Protein AF-A0A411WII8-F1 (afdb_monomer)

Mean predicted aligned error: 17.38 Å

InterPro domains:
  IPR018755 Bacteriophage Mu-like, Gp48 [PF10076] (7-186)

pLDDT: mean 73.14, std 16.59, range [40.84, 96.69]

Foldseek 3Di:
DQQLVVVLVPDDPPPDDSPDPVNSVVSVVVSVVVVVVVVVVVLVVLCVDLVRNVVNLVVLCVVLVPDDDVPDDSLNSSVSSVVSVCLVADQDQVSLQVVCVVQVWHKHKDQDAADDPPPDDPPDDHDDHVSNLEIEIETEQDDFGKDADDPPRHDPPDDRIDGHDPVSLVVCCVRHDVSHHYHYHYDYQDKQFQLDQDHDPLKFKAFQQWFWAADLCRAIDTDHGRDFGFHDDVNHTFGTFFFFFKKWFPDFPLLDACDDFKNWDFDPVDDPQWDFDWDWDDDPPPDHRWTWGFTHRNDPPDQDQPFGFTAIFTPPDPWTQRGWGWHDPVPAIWIWTDTPNPDIDTDDQDQHFDWDWDDTDDDDAKIWIWTWHHHRVRRRITITHSTTIMHHQGQGHDDHPGDIDMGTTMKMKGFCPQFQWKWFAKSVRDIDIDGDDDDGIDIGDHDNHHRVVIHTGIMGGHHDD

Structure (mmCIF, N/CA/C/O backbone):
data_AF-A0A411WII8-F1
#
_entry.id   AF-A0A411WII8-F1
#
loop_
_atom_site.group_PDB
_atom_site.id
_atom_site.type_symbol
_atom_site.label_atom_id
_atom_site.label_alt_id
_atom_site.label_comp_id
_atom_site.label_asym_id
_atom_site.label_entity_id
_atom_site.label_seq_id
_atom_site.pdbx_PDB_ins_code
_atom_site.Cartn_x
_atom_site.Cartn_y
_atom_site.Cartn_z
_atom_site.occupancy
_atom_site.B_iso_or_equiv
_atom_site.auth_seq_id
_atom_site.auth_comp_id
_atom_site.auth_asym_id
_atom_site.auth_atom_id
_atom_site.pdbx_PDB_model_num
ATOM 1 N N . MET A 1 1 ? -6.646 11.965 59.551 1.00 52.41 1 MET A N 1
ATOM 2 C CA . MET A 1 1 ? -6.283 12.215 60.971 1.00 52.41 1 MET A CA 1
ATOM 3 C C . MET A 1 1 ? -6.580 10.925 61.723 1.00 52.41 1 MET A C 1
ATOM 5 O O . MET A 1 1 ? -7.593 10.335 61.402 1.00 52.41 1 MET A O 1
ATOM 9 N N . ARG A 1 2 ? -5.735 10.433 62.642 1.00 71.44 2 ARG A N 1
ATOM 10 C CA . ARG A 1 2 ? -6.058 9.192 63.386 1.00 71.44 2 ARG A CA 1
ATOM 11 C C . ARG A 1 2 ? -7.148 9.464 64.429 1.00 71.44 2 ARG A C 1
ATOM 13 O O . ARG A 1 2 ? -6.978 10.394 65.221 1.00 71.44 2 ARG A O 1
ATOM 20 N N . THR A 1 3 ? -8.202 8.650 64.465 1.00 85.50 3 THR A N 1
ATOM 21 C CA . THR A 1 3 ? -9.369 8.816 65.356 1.00 85.50 3 THR A CA 1
ATOM 22 C C . THR A 1 3 ? -8.999 8.836 66.838 1.00 85.50 3 THR A C 1
ATOM 24 O O . THR A 1 3 ? -9.595 9.572 67.622 1.00 85.50 3 THR A O 1
ATOM 27 N N . SER A 1 4 ? -7.926 8.143 67.225 1.00 85.69 4 SER A N 1
ATOM 28 C CA . SER A 1 4 ? -7.378 8.179 68.587 1.00 85.69 4 SER A CA 1
ATOM 29 C C . SER A 1 4 ? -6.966 9.580 69.058 1.00 85.69 4 SER A C 1
ATOM 31 O O . SER A 1 4 ? -7.172 9.923 70.222 1.00 85.69 4 SER A O 1
ATOM 33 N N . ASN A 1 5 ? -6.429 10.424 68.172 1.00 86.31 5 ASN A N 1
ATOM 34 C CA . ASN A 1 5 ? -6.069 11.801 68.522 1.00 86.31 5 ASN A CA 1
ATOM 35 C C . ASN A 1 5 ? -7.316 12.667 68.731 1.00 86.31 5 ASN A C 1
ATOM 37 O O . ASN A 1 5 ? -7.321 13.535 69.598 1.00 86.31 5 ASN A O 1
ATOM 41 N N . LEU A 1 6 ? -8.375 12.403 67.965 1.00 87.44 6 LEU A N 1
ATOM 42 C CA . LEU A 1 6 ? -9.633 13.138 68.037 1.00 87.44 6 LEU A CA 1
ATOM 43 C C . LEU A 1 6 ? -10.388 12.792 69.330 1.00 87.44 6 LEU A C 1
ATOM 45 O O . LEU A 1 6 ? -10.808 13.688 70.059 1.00 87.44 6 LEU A O 1
ATOM 49 N N . LEU A 1 7 ? -10.433 11.509 69.703 1.00 88.06 7 LEU A N 1
ATOM 50 C CA . LEU A 1 7 ? -10.983 11.066 70.990 1.00 88.06 7 LEU A CA 1
ATOM 51 C C . LEU A 1 7 ? -10.268 11.710 72.186 1.00 88.06 7 LEU A C 1
ATOM 53 O O . LEU A 1 7 ? -10.926 12.166 73.119 1.00 88.06 7 LEU A O 1
ATOM 57 N N . LYS A 1 8 ? -8.934 11.827 72.140 1.00 86.25 8 LYS A N 1
ATOM 58 C CA . LYS A 1 8 ? -8.164 12.515 73.191 1.00 86.25 8 LYS A CA 1
ATOM 59 C C . LYS A 1 8 ? -8.547 13.988 73.339 1.00 86.25 8 LYS A C 1
ATOM 61 O O . LYS A 1 8 ? -8.570 14.488 74.458 1.00 86.25 8 LYS A O 1
ATOM 66 N N . THR A 1 9 ? -8.866 14.675 72.239 1.00 86.50 9 THR A N 1
ATOM 67 C CA . THR A 1 9 ? -9.289 16.088 72.278 1.00 86.50 9 THR A CA 1
ATOM 68 C C . THR A 1 9 ? -10.711 16.300 72.798 1.00 86.50 9 THR A C 1
ATOM 70 O O . THR A 1 9 ? -11.032 17.403 73.228 1.00 86.50 9 THR A O 1
ATOM 73 N N . LEU A 1 10 ? -11.552 15.260 72.787 1.00 87.19 10 LEU A N 1
ATOM 74 C CA . LEU A 1 10 ? -12.932 15.318 73.279 1.00 87.19 10 LEU A CA 1
ATOM 75 C C . LEU A 1 10 ? -13.044 15.097 74.799 1.00 87.19 10 LEU A C 1
ATOM 77 O O . LEU A 1 10 ? -14.127 15.255 75.363 1.00 87.19 10 LEU A O 1
ATOM 81 N N . LEU A 1 11 ? -11.948 14.738 75.477 1.00 85.75 11 LEU A N 1
ATOM 82 C CA . LEU A 1 11 ? -11.933 14.566 76.928 1.00 85.75 11 LEU A CA 1
ATOM 83 C C . LEU A 1 11 ? -11.992 15.920 77.660 1.00 85.75 11 LEU A C 1
ATOM 85 O O . LEU A 1 11 ? -11.321 16.869 77.246 1.00 85.75 11 LEU A O 1
ATOM 89 N N . PRO A 1 12 ? -12.716 16.022 78.793 1.00 84.50 12 PRO A N 1
ATOM 90 C CA . PRO A 1 12 ? -12.693 17.221 79.622 1.00 84.50 12 PRO A CA 1
ATOM 91 C C . PRO A 1 12 ? -11.262 17.551 80.092 1.00 84.50 12 PRO A C 1
ATOM 93 O O . PRO A 1 12 ? -10.621 16.699 80.714 1.00 84.50 12 PRO A O 1
ATOM 96 N N . PRO A 1 13 ? -10.767 18.784 79.874 1.00 72.75 13 PRO A N 1
ATOM 97 C CA . PRO A 1 13 ? -9.342 19.112 79.995 1.00 72.75 13 PRO A CA 1
ATOM 98 C C . PRO A 1 13 ? -8.767 19.039 81.419 1.00 72.75 13 PRO A C 1
ATOM 100 O O . PRO A 1 13 ? -7.552 19.043 81.577 1.00 72.75 13 PRO A O 1
ATOM 103 N N . VAL A 1 14 ? -9.612 18.986 82.454 1.00 76.44 14 VAL A N 1
ATOM 104 C CA . VAL A 1 14 ? -9.189 19.024 83.871 1.00 76.44 14 VAL A CA 1
ATOM 105 C C . VAL A 1 14 ? -9.526 17.725 84.620 1.00 76.44 14 VAL A C 1
ATOM 107 O O . VAL A 1 14 ? -9.077 17.525 85.744 1.00 76.44 14 VAL A O 1
ATOM 110 N N . SER A 1 15 ? -10.313 16.822 84.025 1.00 78.81 15 SER A N 1
ATOM 111 C CA . SER A 1 15 ? -10.851 15.640 84.725 1.00 78.81 15 SER A CA 1
ATOM 112 C C . SER A 1 15 ? -10.094 14.342 84.446 1.00 78.81 15 SER A C 1
ATOM 114 O O . SER A 1 15 ? -10.249 13.385 85.200 1.00 78.81 15 SER A O 1
ATOM 116 N N . TYR A 1 16 ? -9.286 14.293 83.385 1.00 80.06 16 TYR A N 1
ATOM 117 C CA . TYR A 1 16 ? -8.575 13.089 82.953 1.00 80.06 16 TYR A CA 1
ATOM 118 C C . TYR A 1 16 ? -7.133 13.418 82.576 1.00 80.06 16 TYR A C 1
ATOM 120 O O . TYR A 1 16 ? -6.868 14.484 82.028 1.00 80.06 16 TYR A O 1
ATOM 128 N N . GLU A 1 17 ? -6.212 12.485 82.822 1.00 79.94 17 GLU A N 1
ATOM 129 C CA . GLU A 1 17 ? -4.846 12.537 82.295 1.00 79.94 17 GLU A CA 1
ATOM 130 C C . GLU A 1 17 ? -4.832 11.922 80.880 1.00 79.94 17 GLU A C 1
ATOM 132 O O . GLU A 1 17 ? -4.927 10.698 80.754 1.00 79.94 17 GLU A O 1
ATOM 137 N N . PRO A 1 18 ? -4.706 12.712 79.793 1.00 70.88 18 PRO A N 1
ATOM 138 C CA . PRO A 1 18 ? -4.916 12.218 78.422 1.00 70.88 18 PRO A CA 1
ATOM 139 C C . PRO A 1 18 ? -3.897 11.170 77.945 1.00 70.88 18 PRO A C 1
ATOM 141 O O . PR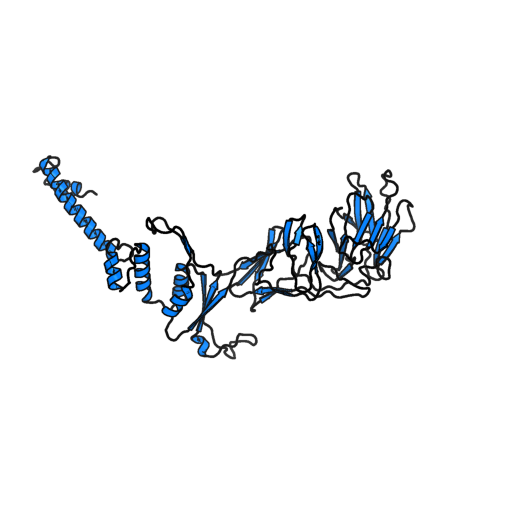O A 1 18 ? -4.117 10.501 76.933 1.00 70.88 18 PRO A O 1
ATOM 144 N N . ASN A 1 19 ? -2.773 11.041 78.657 1.00 78.19 19 ASN A N 1
ATOM 145 C CA . ASN A 1 19 ? -1.700 10.085 78.377 1.00 78.19 19 ASN A CA 1
ATOM 146 C C . ASN A 1 19 ? -1.599 8.970 79.429 1.00 78.19 19 ASN A C 1
ATOM 148 O O . ASN A 1 19 ? -0.638 8.205 79.405 1.00 78.19 19 ASN A O 1
ATOM 152 N N . GLY A 1 20 ? -2.579 8.850 80.332 1.00 84.44 20 GLY A N 1
ATOM 153 C CA . GLY A 1 20 ? -2.620 7.753 81.294 1.00 84.44 20 GLY A CA 1
ATOM 154 C C . GLY A 1 20 ? -2.666 6.393 80.588 1.00 84.44 20 GLY A C 1
ATOM 155 O O . GLY A 1 20 ? -3.341 6.234 79.567 1.00 84.44 20 GLY A O 1
ATOM 156 N N . GLU A 1 21 ? -1.958 5.401 81.128 1.00 86.62 21 GLU A N 1
ATOM 157 C CA . GLU A 1 21 ? -1.773 4.083 80.501 1.00 86.62 21 GLU A CA 1
ATOM 158 C C . GLU A 1 21 ? -3.111 3.372 80.234 1.00 86.62 21 GLU A C 1
ATOM 160 O O . GLU A 1 21 ? -3.415 3.012 79.098 1.00 86.62 21 GLU A O 1
ATOM 165 N N . ARG A 1 22 ? -3.968 3.255 81.259 1.00 87.44 22 ARG A N 1
ATOM 166 C CA . ARG A 1 22 ? -5.287 2.601 81.146 1.00 87.44 22 ARG A CA 1
ATOM 167 C C . ARG A 1 22 ? -6.226 3.320 80.180 1.00 87.44 22 ARG A C 1
ATOM 169 O O . ARG A 1 22 ? -6.923 2.674 79.406 1.00 87.44 22 ARG A O 1
ATOM 176 N N . LEU A 1 23 ? -6.224 4.653 80.212 1.00 86.44 23 LEU A N 1
ATOM 177 C CA . LEU A 1 23 ? -7.060 5.468 79.333 1.00 86.44 23 LEU A CA 1
ATOM 178 C C . LEU A 1 23 ? -6.591 5.377 77.877 1.00 86.44 23 LEU A C 1
ATOM 180 O O . LEU A 1 23 ? -7.410 5.313 76.969 1.00 86.44 23 LEU A O 1
ATOM 184 N N . SER A 1 24 ? -5.279 5.316 77.649 1.00 86.56 24 SER A N 1
ATOM 185 C CA . SER A 1 24 ? -4.714 5.151 76.308 1.00 86.56 24 SER A CA 1
ATOM 186 C C . SER A 1 24 ? -5.067 3.792 75.703 1.00 86.56 24 SER A C 1
ATOM 188 O O . SER A 1 24 ? -5.366 3.728 74.514 1.00 86.56 24 SER A O 1
ATOM 190 N N . VAL A 1 25 ? -5.073 2.719 76.504 1.00 89.06 25 VAL A N 1
ATOM 191 C CA . VAL A 1 25 ? -5.518 1.386 76.057 1.00 89.06 25 VAL A CA 1
ATOM 192 C C . VAL A 1 25 ? -6.986 1.421 75.627 1.00 89.06 25 VAL A C 1
ATOM 194 O O . VAL A 1 25 ? -7.304 0.962 74.531 1.00 89.06 25 VAL A O 1
ATOM 197 N N . GLU A 1 26 ? -7.854 2.025 76.439 1.00 90.06 26 GLU A N 1
ATOM 198 C CA . GLU A 1 26 ? -9.283 2.160 76.136 1.00 90.06 26 GLU A CA 1
ATOM 199 C C . GLU A 1 26 ? -9.525 3.001 74.871 1.00 90.06 26 GLU A C 1
ATOM 201 O O . GLU A 1 26 ? -10.230 2.571 73.960 1.00 90.06 26 GLU A O 1
ATOM 206 N N . ILE A 1 27 ? -8.877 4.167 74.760 1.00 89.88 27 ILE A N 1
ATOM 207 C CA . ILE A 1 27 ? -8.980 5.039 73.580 1.00 89.88 27 ILE A CA 1
ATOM 208 C C . ILE A 1 27 ? -8.501 4.320 72.323 1.00 89.88 27 ILE A C 1
ATOM 210 O O . ILE A 1 27 ? -9.128 4.461 71.278 1.00 89.88 27 ILE A O 1
ATOM 214 N N . ASN A 1 28 ? -7.412 3.553 72.403 1.00 90.12 28 ASN A N 1
ATOM 215 C CA . ASN A 1 28 ? -6.903 2.808 71.256 1.00 90.12 28 ASN A CA 1
ATOM 216 C C . ASN A 1 28 ? -7.887 1.716 70.815 1.00 90.12 28 ASN A C 1
ATOM 218 O O . ASN A 1 28 ? -8.126 1.566 69.616 1.00 90.12 28 ASN A O 1
ATOM 222 N N . ALA A 1 29 ? -8.490 0.993 71.767 1.00 90.44 29 ALA A N 1
ATOM 223 C CA . ALA A 1 29 ? -9.508 -0.012 71.476 1.00 90.44 29 ALA A CA 1
ATOM 224 C C . ALA A 1 29 ? -10.746 0.620 70.817 1.00 90.44 29 ALA A C 1
ATOM 226 O O . ALA A 1 29 ? -11.187 0.159 69.765 1.00 90.44 29 ALA A O 1
ATOM 227 N N . GLN A 1 30 ? -11.252 1.723 71.373 1.00 92.44 30 GLN A N 1
ATOM 228 C CA . GLN A 1 30 ? -12.388 2.455 70.807 1.00 92.44 30 GLN A CA 1
ATOM 229 C C . GLN A 1 30 ? -12.062 3.052 69.433 1.00 92.44 30 GLN A C 1
ATOM 231 O O . GLN A 1 30 ? -12.863 2.931 68.509 1.00 92.44 30 GLN A O 1
ATOM 236 N N . SER A 1 31 ? -10.874 3.644 69.260 1.00 92.62 31 SER A N 1
ATOM 237 C CA . SER A 1 31 ? -10.458 4.194 67.969 1.00 92.62 31 SER A CA 1
ATOM 238 C C . SER A 1 31 ? -10.342 3.122 66.898 1.00 92.62 31 SER A C 1
ATOM 240 O O . SER A 1 31 ? -10.742 3.377 65.776 1.00 92.62 31 SER A O 1
ATOM 242 N N . ALA A 1 32 ? -9.871 1.917 67.240 1.00 91.69 32 ALA A N 1
ATOM 243 C CA . ALA A 1 32 ? -9.777 0.824 66.278 1.00 91.69 32 ALA A CA 1
ATOM 244 C C . ALA A 1 32 ? -11.161 0.402 65.764 1.00 91.69 32 ALA A C 1
ATOM 246 O O . ALA A 1 32 ? -11.322 0.139 64.575 1.00 91.69 32 ALA A O 1
ATOM 247 N N . VAL A 1 33 ? -12.169 0.379 66.645 1.00 93.44 33 VAL A N 1
ATOM 248 C CA . VAL A 1 33 ? -13.558 0.102 66.252 1.00 93.44 33 VAL A CA 1
ATOM 249 C C . VAL A 1 33 ? -14.112 1.230 65.380 1.00 93.44 33 VAL A C 1
ATOM 251 O O . VAL A 1 33 ? -14.712 0.952 64.348 1.00 93.44 33 VAL A O 1
ATOM 254 N N . LEU A 1 34 ? -13.895 2.493 65.756 1.00 93.38 34 LEU A N 1
ATOM 255 C CA . LEU A 1 34 ? -14.381 3.641 64.984 1.00 93.38 34 LEU A CA 1
ATOM 256 C C . LEU A 1 34 ? -13.707 3.756 63.611 1.00 93.38 34 LEU A C 1
ATOM 258 O O . LEU A 1 34 ? -14.406 3.969 62.628 1.00 93.38 34 LEU A O 1
ATOM 262 N N . ASP A 1 35 ? -12.392 3.542 63.529 1.00 93.25 35 ASP A N 1
ATOM 263 C CA . ASP A 1 35 ? -11.640 3.517 62.269 1.00 93.25 35 ASP A CA 1
ATOM 264 C C . ASP A 1 35 ? -12.150 2.391 61.352 1.00 93.25 35 ASP A C 1
ATOM 266 O O . ASP A 1 35 ? -12.320 2.590 60.150 1.00 93.25 35 ASP A O 1
ATOM 270 N N . ALA A 1 36 ? -12.450 1.211 61.912 1.00 91.25 36 ALA A N 1
ATOM 271 C CA . ALA A 1 36 ? -13.023 0.103 61.150 1.00 91.25 36 ALA A CA 1
ATOM 272 C C . ALA A 1 36 ? -14.435 0.426 60.629 1.00 91.25 36 ALA A C 1
ATOM 274 O O . ALA A 1 36 ? -14.766 0.091 59.490 1.00 91.25 36 ALA A O 1
ATOM 275 N N . VAL A 1 37 ? -15.262 1.098 61.437 1.00 93.69 37 VAL A N 1
ATOM 276 C CA . VAL A 1 37 ? -16.597 1.556 61.023 1.00 93.69 37 VAL A CA 1
ATOM 277 C C . VAL A 1 37 ? -16.496 2.633 59.942 1.00 93.69 37 VAL A C 1
ATOM 279 O O . VAL A 1 37 ? -17.219 2.550 58.955 1.00 93.69 37 VAL A O 1
ATOM 282 N N . GLU A 1 38 ? -15.590 3.603 60.081 1.00 92.94 38 GLU A N 1
ATOM 283 C CA . GLU A 1 38 ? -15.349 4.645 59.074 1.00 92.94 38 GLU A CA 1
ATOM 284 C C . GLU A 1 38 ? -14.880 4.034 57.749 1.00 92.94 38 GLU A C 1
ATOM 286 O O . GLU A 1 38 ? -15.434 4.343 56.694 1.00 92.94 38 GLU A O 1
ATOM 291 N N . GLN A 1 39 ? -13.932 3.093 57.793 1.00 90.31 39 GLN A N 1
ATOM 292 C CA . GLN A 1 39 ? -13.469 2.382 56.603 1.00 90.31 39 GLN A CA 1
ATOM 293 C C . GLN A 1 39 ? -14.597 1.579 55.942 1.00 90.31 39 GLN A C 1
ATOM 295 O O . GLN A 1 39 ? -14.735 1.605 54.719 1.00 90.31 39 GLN A O 1
ATOM 300 N N . SER A 1 40 ? -15.422 0.887 56.733 1.00 91.12 40 SER A N 1
ATOM 301 C CA . SER A 1 40 ? -16.580 0.154 56.214 1.00 91.12 40 SER A CA 1
ATOM 302 C C . SER A 1 40 ? -17.616 1.095 55.596 1.00 91.12 40 SER A C 1
ATOM 304 O O . SER A 1 40 ? -18.182 0.769 54.554 1.00 91.12 40 SER A O 1
ATOM 306 N N . ALA A 1 41 ? -17.870 2.252 56.209 1.00 91.94 41 ALA A N 1
ATOM 307 C CA . ALA A 1 41 ? -18.789 3.250 55.676 1.00 91.94 41 ALA A CA 1
ATOM 308 C C . ALA A 1 41 ? -18.274 3.825 54.351 1.00 91.94 41 ALA A C 1
ATOM 310 O O . ALA A 1 41 ? -19.048 3.958 53.404 1.00 91.94 41 ALA A O 1
ATOM 311 N N . GLN A 1 42 ? -16.968 4.089 54.253 1.00 90.88 42 GLN A N 1
ATOM 312 C CA . GLN A 1 42 ? -16.347 4.556 53.017 1.00 90.88 42 GLN A CA 1
ATOM 313 C C . GLN A 1 42 ? -16.431 3.503 51.908 1.00 90.88 42 GLN A C 1
ATOM 315 O O . GLN A 1 42 ? -16.810 3.842 50.796 1.00 90.88 42 GLN A O 1
ATOM 320 N N . GLN A 1 43 ? -16.179 2.223 52.208 1.00 89.25 43 GLN A N 1
ATOM 321 C CA . GLN A 1 43 ? -16.338 1.136 51.230 1.00 89.25 43 GLN A CA 1
ATOM 322 C C . GLN A 1 43 ? -17.764 1.062 50.670 1.00 89.25 43 GLN A C 1
ATOM 324 O O . GLN A 1 43 ? -17.949 0.870 49.471 1.00 89.25 43 GLN A O 1
ATOM 329 N N . VAL A 1 44 ? -18.778 1.237 51.524 1.00 91.00 44 VAL A N 1
ATOM 330 C CA . VAL A 1 44 ? -20.182 1.268 51.090 1.00 91.00 44 VAL A CA 1
ATOM 331 C C . VAL A 1 44 ? -20.477 2.515 50.252 1.00 91.00 44 VAL A C 1
ATOM 333 O O . VAL A 1 44 ? -21.169 2.413 49.241 1.00 91.00 44 VAL A O 1
ATOM 336 N N . ALA A 1 45 ? -19.944 3.679 50.636 1.00 90.94 45 ALA A N 1
ATOM 337 C CA . ALA A 1 45 ? -20.100 4.919 49.876 1.00 90.94 45 ALA A CA 1
ATOM 338 C C . ALA A 1 45 ? -19.437 4.835 48.489 1.00 90.94 45 ALA A C 1
ATOM 340 O O . ALA A 1 45 ? -20.039 5.228 47.491 1.00 90.94 45 ALA A O 1
ATOM 341 N N . ASP A 1 46 ? -18.237 4.264 48.414 1.00 85.88 46 ASP A N 1
ATOM 342 C CA . ASP A 1 46 ? -17.497 4.042 47.171 1.00 85.88 46 ASP A CA 1
ATOM 343 C C . ASP A 1 46 ? -18.235 3.047 46.252 1.00 85.88 46 ASP A C 1
ATOM 345 O O . ASP A 1 46 ? -18.300 3.231 45.032 1.00 85.88 46 ASP A O 1
ATOM 349 N N . ALA A 1 47 ? -18.893 2.041 46.837 1.00 89.94 47 ALA A N 1
ATOM 350 C CA . ALA A 1 47 ? -19.652 1.027 46.108 1.00 89.94 47 ALA A CA 1
ATOM 351 C C . ALA A 1 47 ? -20.979 1.488 45.500 1.00 89.94 47 ALA A C 1
ATOM 353 O O . ALA A 1 47 ? -21.572 0.740 44.715 1.00 89.94 47 ALA A O 1
ATOM 354 N N . VAL A 1 48 ? -21.400 2.731 45.760 1.00 86.56 48 VAL A N 1
ATOM 355 C CA . VAL A 1 48 ? -22.520 3.375 45.051 1.00 86.56 48 VAL A CA 1
ATOM 356 C C . VAL A 1 48 ? -22.264 3.451 43.542 1.00 86.56 48 VAL A C 1
ATOM 358 O O . VAL A 1 48 ? -23.213 3.529 42.764 1.00 86.56 48 VAL A O 1
ATOM 361 N N . THR A 1 49 ? -21.002 3.391 43.105 1.00 80.69 49 THR A N 1
ATOM 362 C CA . THR A 1 49 ? -20.645 3.267 41.687 1.00 80.69 49 THR A CA 1
ATOM 363 C C . THR A 1 49 ? -19.826 1.999 41.441 1.00 80.69 49 THR A C 1
ATOM 365 O O . THR A 1 49 ? -19.038 1.602 42.302 1.00 80.69 49 THR A O 1
ATOM 368 N N . PRO A 1 50 ? -19.942 1.362 40.261 1.00 79.88 50 PRO A N 1
ATOM 369 C CA . PRO A 1 50 ? -19.168 0.159 39.963 1.00 79.88 50 PRO A CA 1
ATOM 370 C C . PRO A 1 50 ? -17.656 0.440 39.934 1.00 79.88 50 PRO A C 1
ATOM 372 O O . PRO A 1 50 ? -16.871 -0.421 40.330 1.00 79.88 50 PRO A O 1
ATOM 375 N N . PHE A 1 51 ? -17.248 1.661 39.562 1.00 75.44 51 PHE A N 1
ATOM 376 C CA . PHE A 1 51 ? -15.846 2.079 39.434 1.00 75.44 51 PHE A CA 1
ATOM 377 C C . PHE A 1 51 ? -15.029 1.916 40.721 1.00 75.44 51 PHE A C 1
ATOM 379 O O . PHE A 1 51 ? -13.867 1.519 40.655 1.00 75.44 51 PHE A O 1
ATOM 386 N N . LEU A 1 52 ? -15.635 2.195 41.879 1.00 78.75 52 LEU A N 1
ATOM 387 C CA . LEU A 1 52 ? -14.975 2.150 43.189 1.00 78.75 52 LEU A CA 1
ATOM 388 C C . LEU A 1 52 ? -15.540 1.038 44.094 1.00 78.75 52 LEU A C 1
ATOM 390 O O . LEU A 1 52 ? -15.281 1.014 45.292 1.00 78.75 52 LEU A O 1
ATOM 394 N N . SER A 1 53 ? -16.286 0.085 43.525 1.00 83.25 53 SER A N 1
ATOM 395 C CA . SER A 1 53 ? -17.028 -0.921 44.298 1.00 83.25 53 SER A CA 1
ATOM 396 C C . SER A 1 53 ? -16.179 -1.956 45.032 1.00 83.25 53 SER A C 1
ATOM 398 O O . SER A 1 53 ? -16.641 -2.523 46.023 1.00 83.25 53 SER A O 1
ATOM 400 N N . GLY A 1 54 ? -14.938 -2.197 44.608 1.00 86.50 54 GLY A N 1
ATOM 401 C CA . GLY A 1 54 ? -13.998 -3.058 45.324 1.00 86.50 54 GLY A CA 1
ATOM 402 C C . GLY A 1 54 ? -14.588 -4.438 45.645 1.00 86.50 54 GLY A C 1
ATOM 403 O O . GLY A 1 54 ? -15.047 -5.163 44.766 1.00 86.50 54 GLY A O 1
ATOM 404 N N . SER A 1 55 ? -14.605 -4.824 46.921 1.00 84.44 55 SER A N 1
ATOM 405 C CA . SER A 1 55 ? -15.169 -6.113 47.355 1.00 84.44 55 SER A CA 1
ATOM 406 C C . SER A 1 55 ? -16.683 -6.249 47.127 1.00 84.44 55 SER A C 1
ATOM 408 O O . SER A 1 55 ? -17.185 -7.372 47.110 1.00 84.44 55 SER A O 1
ATOM 410 N N . LEU A 1 56 ? -17.402 -5.142 46.915 1.00 89.56 56 LEU A N 1
ATOM 411 C CA . LEU A 1 56 ? -18.856 -5.092 46.723 1.00 89.56 56 LEU A CA 1
ATOM 412 C C . LEU A 1 56 ? -19.284 -5.184 45.246 1.00 89.56 56 LEU A C 1
ATOM 414 O O . LEU A 1 56 ? -20.470 -5.101 44.939 1.00 89.56 56 LEU A O 1
ATOM 418 N N . ILE A 1 57 ? -18.357 -5.432 44.314 1.00 91.38 57 ILE A N 1
ATOM 419 C CA . ILE A 1 57 ? -18.671 -5.629 42.886 1.00 91.38 57 ILE A CA 1
ATOM 420 C C . ILE A 1 57 ? -19.657 -6.784 42.621 1.00 91.38 57 ILE A C 1
ATOM 422 O O . ILE A 1 57 ? -20.403 -6.755 41.644 1.00 91.38 57 ILE A O 1
ATOM 426 N N . ALA A 1 58 ? -19.713 -7.775 43.517 1.00 91.44 58 ALA A N 1
ATOM 427 C CA . ALA A 1 58 ? -20.638 -8.905 43.416 1.00 91.44 58 ALA A CA 1
ATOM 428 C C . ALA A 1 58 ? -22.117 -8.478 43.422 1.00 91.44 58 ALA A C 1
ATOM 430 O O . ALA A 1 58 ? -22.953 -9.133 42.798 1.00 91.44 58 ALA A O 1
ATOM 431 N N . ASP A 1 59 ? -22.450 -7.365 44.085 1.00 92.06 59 ASP A N 1
ATOM 432 C CA . ASP A 1 59 ? -23.811 -6.829 44.059 1.00 92.06 59 ASP A CA 1
ATOM 433 C C . ASP A 1 59 ? -24.179 -6.267 42.686 1.00 92.06 59 ASP A C 1
ATOM 435 O O . ASP A 1 59 ? -25.304 -6.466 42.226 1.00 92.06 59 ASP A O 1
ATOM 439 N N . TRP A 1 60 ? -23.230 -5.636 41.994 1.00 92.38 60 TRP A N 1
ATOM 440 C CA . TRP A 1 60 ? -23.438 -5.146 40.635 1.00 92.38 60 TRP A CA 1
ATOM 441 C C . TRP A 1 60 ? -23.609 -6.286 39.632 1.00 92.38 60 TRP A C 1
ATOM 443 O O . TRP A 1 60 ? -24.516 -6.237 38.806 1.00 92.38 60 T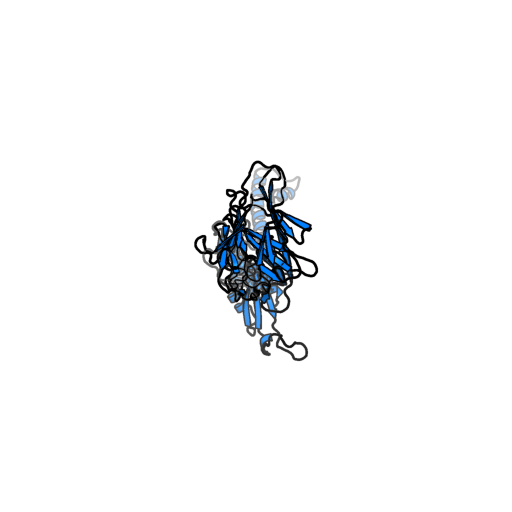RP A O 1
ATOM 453 N N . GLU A 1 61 ? -22.802 -7.341 39.738 1.00 93.06 61 GLU A N 1
ATOM 454 C CA . GLU A 1 61 ? -22.945 -8.548 38.911 1.00 93.06 61 GLU A CA 1
ATOM 455 C C . GLU A 1 61 ? -24.313 -9.205 39.102 1.00 93.06 61 GLU A C 1
ATOM 457 O O . GLU A 1 61 ? -24.951 -9.608 38.131 1.00 93.06 61 GLU A O 1
ATOM 462 N N . ARG A 1 62 ? -24.802 -9.251 40.349 1.00 93.00 62 ARG A N 1
ATOM 463 C CA . ARG A 1 62 ? -26.146 -9.735 40.674 1.00 93.00 62 ARG A CA 1
ATOM 464 C C . ARG A 1 62 ? -27.235 -8.844 40.071 1.00 93.00 62 ARG A C 1
ATOM 466 O O . ARG A 1 62 ? -28.197 -9.376 39.524 1.00 93.00 62 ARG A O 1
ATOM 473 N N . VAL A 1 63 ? -27.115 -7.518 40.186 1.00 90.56 63 VAL A N 1
ATOM 474 C CA . VAL A 1 63 ? -28.101 -6.551 39.656 1.00 90.56 63 VAL A CA 1
ATOM 475 C C . VAL A 1 63 ? -28.183 -6.616 38.131 1.00 90.56 63 VAL A C 1
ATOM 477 O O . VAL A 1 63 ? -29.281 -6.615 37.583 1.00 90.56 63 VAL A O 1
ATOM 480 N N . TYR A 1 64 ? -27.039 -6.727 37.461 1.00 84.56 64 TYR A N 1
ATOM 481 C CA . TYR A 1 64 ? -26.940 -6.788 36.003 1.00 84.56 64 TYR A CA 1
ATOM 482 C C . TYR A 1 64 ? -27.010 -8.219 35.436 1.00 84.56 64 TYR A C 1
ATOM 484 O O . TYR A 1 64 ? -26.905 -8.408 34.227 1.00 84.56 64 TYR A O 1
ATOM 492 N N . ALA A 1 65 ? -27.209 -9.230 36.288 1.00 87.38 65 ALA A N 1
ATOM 493 C CA . ALA A 1 65 ? -27.247 -10.645 35.912 1.00 87.38 65 ALA A CA 1
ATOM 494 C C . ALA A 1 65 ? -26.034 -11.088 35.062 1.00 87.38 65 ALA A C 1
ATOM 496 O O . ALA A 1 65 ? -26.167 -11.855 34.107 1.00 87.38 65 ALA A O 1
ATOM 497 N N . VAL A 1 66 ? -24.843 -10.597 35.411 1.00 84.31 66 VAL A N 1
ATOM 498 C CA . VAL A 1 66 ? -23.589 -10.910 34.718 1.00 84.31 66 VAL A CA 1
ATOM 499 C C . VAL A 1 66 ? -23.051 -12.254 35.224 1.00 84.31 66 VAL A C 1
ATOM 501 O O . VAL A 1 66 ? -22.757 -12.378 36.416 1.00 84.31 66 VAL A O 1
ATOM 504 N N . PRO A 1 67 ? -22.897 -13.279 34.364 1.00 81.19 67 PRO A N 1
ATOM 505 C CA . PRO A 1 67 ? -22.325 -14.554 34.777 1.00 81.19 67 PRO A CA 1
ATOM 506 C C . PRO A 1 67 ? -20.826 -14.405 35.075 1.00 81.19 67 PRO A C 1
ATOM 508 O O . PRO A 1 67 ? -20.060 -13.897 34.257 1.00 81.19 67 PRO A O 1
ATOM 511 N N . VAL A 1 68 ? -20.391 -14.882 36.245 1.00 82.12 68 VAL A N 1
ATOM 512 C CA . VAL A 1 68 ? -18.990 -14.795 36.684 1.00 82.12 68 VAL A CA 1
ATOM 513 C C . VAL A 1 68 ? -18.261 -16.100 36.377 1.00 82.12 68 VAL A C 1
ATOM 515 O O . VAL A 1 68 ? -18.619 -17.164 36.885 1.00 82.12 68 VAL A O 1
ATOM 518 N N . ARG A 1 69 ? -17.202 -16.027 35.566 1.00 77.62 69 ARG A N 1
ATOM 519 C CA . ARG A 1 69 ? -16.323 -17.169 35.284 1.00 77.62 69 ARG A CA 1
ATOM 520 C C . ARG A 1 69 ? -15.455 -17.494 36.507 1.00 77.62 69 ARG A C 1
ATOM 522 O O . ARG A 1 69 ? -14.907 -16.600 37.150 1.00 77.62 69 ARG A O 1
ATOM 529 N N . ALA 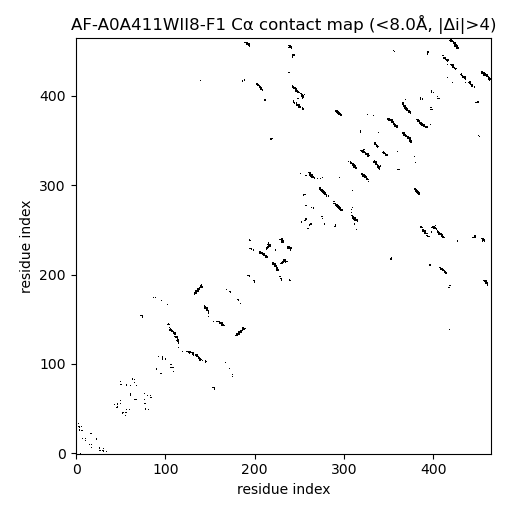A 1 70 ? -15.274 -18.781 36.805 1.00 75.19 70 ALA A N 1
ATOM 530 C CA . ALA A 1 70 ? -14.351 -19.217 37.852 1.00 75.19 70 ALA A CA 1
ATOM 531 C C . ALA A 1 70 ? -12.916 -18.736 37.548 1.00 75.19 70 ALA A C 1
ATOM 533 O O . ALA A 1 70 ? -12.371 -19.042 36.490 1.00 75.19 70 ALA A O 1
ATOM 534 N N . GLY A 1 71 ? -12.319 -17.974 38.471 1.00 77.19 71 GLY A N 1
ATOM 535 C CA . GLY A 1 71 ? -10.986 -17.379 38.301 1.00 77.19 71 GLY A CA 1
ATOM 536 C C . GLY A 1 71 ? -10.948 -16.051 37.530 1.00 77.19 71 GLY A C 1
ATOM 537 O O . GLY A 1 71 ? -9.853 -15.587 37.227 1.00 77.19 71 GLY A O 1
ATOM 538 N N . ALA A 1 72 ? -12.100 -15.440 37.217 1.00 72.62 72 ALA A N 1
ATOM 539 C CA . ALA A 1 72 ? -12.158 -14.115 36.594 1.00 72.62 72 ALA A CA 1
ATOM 540 C C . ALA A 1 72 ? -11.511 -13.040 37.478 1.00 72.62 72 ALA A C 1
ATOM 542 O O . ALA A 1 72 ? -11.701 -13.013 38.700 1.00 72.62 72 ALA A O 1
ATOM 543 N N . THR A 1 73 ? -10.767 -12.134 36.852 1.00 79.44 73 THR A N 1
ATOM 544 C CA . THR A 1 73 ? -10.085 -11.053 37.567 1.00 79.44 73 THR A CA 1
ATOM 545 C C . THR A 1 73 ? -11.041 -9.913 37.892 1.00 79.44 73 THR A C 1
ATOM 547 O O . THR A 1 73 ? -12.116 -9.795 37.304 1.00 79.44 73 THR A O 1
ATOM 550 N N . TYR A 1 74 ? -10.681 -9.054 38.851 1.00 81.81 74 TYR A N 1
ATOM 551 C CA . TYR A 1 74 ? -11.530 -7.912 39.215 1.00 81.81 74 TYR A CA 1
ATOM 552 C C . TYR A 1 74 ? -11.808 -6.998 38.011 1.00 81.81 74 TYR A C 1
ATOM 554 O O . TYR A 1 74 ? -12.924 -6.514 37.851 1.00 81.81 74 TYR A O 1
ATOM 562 N N . GLN A 1 75 ? -10.816 -6.809 37.137 1.00 70.50 75 GLN A N 1
ATOM 563 C CA . GLN A 1 75 ? -10.963 -5.998 35.932 1.00 70.50 75 GLN A CA 1
ATOM 564 C C . GLN A 1 75 ? -11.923 -6.637 34.923 1.00 70.50 75 GLN A C 1
ATOM 566 O O . GLN A 1 75 ? -12.781 -5.937 34.394 1.00 70.50 75 GLN A O 1
ATOM 571 N N . GLU A 1 76 ? -11.813 -7.949 34.682 1.00 73.31 76 GLU A N 1
ATOM 572 C CA . GLU A 1 76 ? -12.751 -8.698 33.831 1.00 73.31 76 GLU A CA 1
ATOM 573 C C . GLU A 1 76 ? -14.186 -8.549 34.362 1.00 73.31 76 GLU A C 1
ATOM 575 O O . GLU A 1 76 ? -15.097 -8.179 33.624 1.00 73.31 76 GLU A O 1
ATOM 580 N N . ARG A 1 77 ? -14.368 -8.728 35.675 1.00 84.38 77 ARG A N 1
ATOM 581 C CA . ARG A 1 77 ? -15.654 -8.566 36.368 1.00 84.38 77 ARG A CA 1
ATOM 582 C C . ARG A 1 77 ? -16.224 -7.152 36.216 1.00 84.38 77 ARG A C 1
ATOM 584 O O . ARG A 1 77 ? -17.379 -6.995 35.824 1.00 84.38 77 ARG A O 1
ATOM 591 N N . LEU A 1 78 ? -15.407 -6.123 36.454 1.00 81.88 78 LEU A N 1
ATOM 592 C CA . LEU A 1 78 ? -15.802 -4.719 36.306 1.00 81.88 78 LEU A CA 1
ATOM 593 C C . LEU A 1 78 ? -16.142 -4.376 34.858 1.00 81.88 78 LEU A C 1
ATOM 595 O O . LEU A 1 78 ? -17.152 -3.727 34.610 1.00 81.88 78 LEU A O 1
ATOM 599 N N . SER A 1 79 ? -15.340 -4.843 33.903 1.00 73.62 79 SER A N 1
ATOM 600 C CA . SER A 1 79 ? -15.594 -4.646 32.478 1.00 73.62 79 SER A CA 1
ATOM 601 C C . SER A 1 79 ? -16.910 -5.287 32.052 1.00 73.62 79 SER A C 1
ATOM 603 O O . SER A 1 79 ? -17.664 -4.659 31.322 1.00 73.62 79 SER A O 1
ATOM 605 N N . ASN A 1 80 ? -17.227 -6.491 32.532 1.00 73.94 80 ASN A N 1
ATOM 606 C CA . ASN A 1 80 ? -18.480 -7.167 32.193 1.00 73.94 80 ASN A CA 1
ATOM 607 C C . ASN A 1 80 ? -19.697 -6.443 32.787 1.00 73.94 80 ASN A C 1
ATOM 609 O O . ASN A 1 80 ? -20.710 -6.290 32.110 1.00 73.94 80 ASN A O 1
ATOM 613 N N . VAL A 1 81 ? -19.590 -5.945 34.025 1.00 83.50 81 VAL A N 1
ATOM 614 C CA . VAL A 1 81 ? -20.618 -5.092 34.646 1.00 83.50 81 VAL A CA 1
ATOM 615 C C . VAL A 1 81 ? -20.799 -3.790 33.868 1.00 83.50 81 VAL A C 1
ATOM 617 O O . VAL A 1 81 ? -21.928 -3.414 33.568 1.00 83.50 81 VAL A O 1
ATOM 620 N N . LEU A 1 82 ? -19.708 -3.107 33.515 1.00 78.12 82 LEU A N 1
ATOM 621 C CA . LEU A 1 82 ? -19.759 -1.861 32.748 1.00 78.12 82 LEU A CA 1
ATOM 622 C C . LEU A 1 82 ? -20.286 -2.087 31.327 1.00 78.12 82 LEU A C 1
ATOM 624 O O . LEU A 1 82 ? -21.065 -1.272 30.844 1.00 78.12 82 LEU A O 1
ATOM 628 N N . ALA A 1 83 ? -19.928 -3.199 30.684 1.00 67.94 83 ALA A N 1
ATOM 629 C CA . ALA A 1 83 ? -20.460 -3.600 29.387 1.00 67.94 83 ALA A CA 1
ATOM 630 C C . ALA A 1 83 ? -21.969 -3.857 29.471 1.00 67.94 83 ALA A C 1
ATOM 632 O O . ALA A 1 83 ? -22.715 -3.309 28.671 1.00 67.94 83 ALA A O 1
ATOM 633 N N . LYS A 1 84 ? -22.439 -4.586 30.493 1.00 74.88 84 LYS A N 1
ATOM 634 C CA . LYS A 1 84 ? -23.873 -4.822 30.728 1.00 74.88 84 LYS A CA 1
ATOM 635 C C . LYS A 1 84 ? -24.636 -3.540 31.066 1.00 74.88 84 LYS A C 1
ATOM 637 O O . LYS A 1 84 ? -25.774 -3.357 30.658 1.00 74.88 84 LYS A O 1
ATOM 642 N N . MET A 1 85 ? -24.005 -2.618 31.784 1.00 73.88 85 MET A N 1
ATOM 643 C CA . MET A 1 85 ? -24.564 -1.292 32.045 1.00 73.88 85 MET A CA 1
ATOM 644 C C . MET A 1 85 ? -24.633 -0.449 30.759 1.00 73.88 85 MET A C 1
ATOM 646 O O . MET A 1 85 ? -25.600 0.285 30.546 1.00 73.88 85 MET A O 1
ATOM 650 N N . ALA A 1 86 ? -23.647 -0.599 29.871 1.00 63.12 86 ALA A N 1
ATOM 651 C CA . ALA A 1 86 ? -23.614 0.015 28.547 1.00 63.12 86 ALA A CA 1
ATOM 652 C C . ALA A 1 86 ? -24.521 -0.682 27.514 1.00 63.12 86 ALA A C 1
ATOM 654 O O . ALA A 1 86 ? -24.860 -0.043 26.517 1.00 63.12 86 ALA A O 1
ATOM 655 N N . GLU A 1 87 ? -24.970 -1.924 27.749 1.00 63.91 87 GLU A N 1
ATOM 656 C CA . GLU A 1 87 ? -25.997 -2.602 26.934 1.00 63.91 87 GLU A CA 1
ATOM 657 C C . GLU A 1 87 ? -27.342 -1.870 26.973 1.00 63.91 87 GLU A C 1
ATOM 659 O O . GLU A 1 87 ? -28.155 -2.038 26.069 1.00 63.91 87 GLU A O 1
ATOM 664 N N . THR A 1 88 ? -27.569 -0.993 27.959 1.00 57.09 88 THR A N 1
ATOM 665 C CA . THR A 1 88 ? -28.720 -0.076 27.931 1.00 57.09 88 THR A CA 1
ATOM 666 C C . THR A 1 88 ? -28.665 0.925 26.754 1.00 57.09 88 THR A C 1
ATOM 668 O O . THR A 1 88 ? -29.621 1.669 26.560 1.00 57.09 88 THR A O 1
ATOM 671 N N . GLY A 1 89 ? -27.585 0.903 25.953 1.00 57.12 89 GLY A N 1
ATOM 672 C CA . GLY A 1 89 ? -27.590 1.106 24.500 1.00 57.12 89 GLY A CA 1
ATOM 673 C C . GLY A 1 89 ? -27.708 2.550 24.013 1.00 57.12 89 GLY A C 1
ATOM 674 O O . GLY A 1 89 ? -28.785 3.140 24.014 1.00 57.12 89 GLY A O 1
ATOM 675 N N . GLY A 1 90 ? -26.613 3.107 23.491 1.00 65.06 90 GLY A N 1
ATOM 676 C CA . GLY A 1 90 ? -26.686 4.245 22.574 1.00 65.06 90 GLY A CA 1
ATOM 677 C C . GLY A 1 90 ? -26.843 3.742 21.138 1.00 65.06 90 GLY A C 1
ATOM 678 O O . GLY A 1 90 ? -26.023 2.963 20.680 1.00 65.06 90 GLY A O 1
ATOM 679 N N . VAL A 1 91 ? -27.850 4.202 20.392 1.00 73.56 91 VAL A N 1
ATOM 680 C CA . VAL A 1 91 ? -28.033 3.844 18.961 1.00 73.56 91 VAL A CA 1
ATOM 681 C C . VAL A 1 91 ? -27.314 4.844 18.038 1.00 73.56 91 VAL A C 1
ATOM 683 O O . VAL A 1 91 ? -27.693 5.059 16.895 1.00 73.56 91 VAL A O 1
ATOM 686 N N . SER A 1 92 ? -26.303 5.548 18.549 1.00 85.00 92 SER A N 1
ATOM 687 C CA . SER A 1 92 ? -25.631 6.618 17.811 1.00 85.00 92 SER A CA 1
ATOM 688 C C . SER A 1 92 ? -24.320 6.136 17.190 1.00 85.00 92 SER A C 1
ATOM 690 O O . SER A 1 92 ? -23.604 5.324 17.776 1.00 85.00 92 SER A O 1
ATOM 692 N N . ILE A 1 93 ? -23.958 6.686 16.027 1.00 87.69 93 ILE A N 1
ATOM 693 C CA . ILE A 1 93 ? -22.663 6.424 15.377 1.00 87.69 93 ILE A CA 1
ATOM 694 C C . ILE A 1 93 ? -21.478 6.642 16.347 1.00 87.69 93 ILE A C 1
ATOM 696 O O . ILE A 1 93 ? -20.635 5.749 16.451 1.00 87.69 93 ILE A O 1
ATOM 700 N N . PRO A 1 94 ? -21.410 7.743 17.135 1.00 88.81 94 PRO A N 1
ATOM 701 C CA . PRO A 1 94 ? -20.330 7.936 18.105 1.00 88.81 94 PRO A CA 1
ATOM 702 C C . PRO A 1 94 ? -20.236 6.839 19.171 1.00 88.81 94 PRO A C 1
ATOM 704 O O . PRO A 1 94 ? -19.128 6.511 19.591 1.00 88.81 94 PRO A O 1
ATOM 707 N N . TYR A 1 95 ? -21.364 6.262 19.602 1.00 85.69 95 TYR A N 1
ATOM 708 C CA . TYR A 1 95 ? -21.363 5.159 20.566 1.00 85.69 95 TYR A CA 1
ATOM 709 C C . TYR A 1 95 ? -20.673 3.923 19.982 1.00 85.69 95 TYR A C 1
ATOM 711 O O . TYR A 1 95 ? -19.755 3.389 20.602 1.00 85.69 95 TYR A O 1
ATOM 719 N N . PHE A 1 96 ? -21.047 3.510 18.768 1.00 87.19 96 PHE A N 1
ATOM 720 C CA . PHE A 1 96 ? -20.442 2.346 18.117 1.00 87.19 96 PHE A CA 1
ATOM 721 C C . PHE A 1 96 ? -18.962 2.566 17.770 1.00 87.19 96 PHE A C 1
ATOM 723 O O . PHE A 1 96 ? -18.158 1.650 17.942 1.00 87.19 96 PHE A O 1
ATOM 730 N N . ILE A 1 97 ? -18.567 3.783 17.369 1.00 89.50 97 ILE A N 1
ATOM 731 C CA . ILE A 1 97 ? -17.151 4.137 17.160 1.00 89.50 97 ILE A CA 1
ATOM 732 C C . ILE A 1 97 ? -16.355 4.006 18.467 1.00 89.50 97 ILE A C 1
ATOM 734 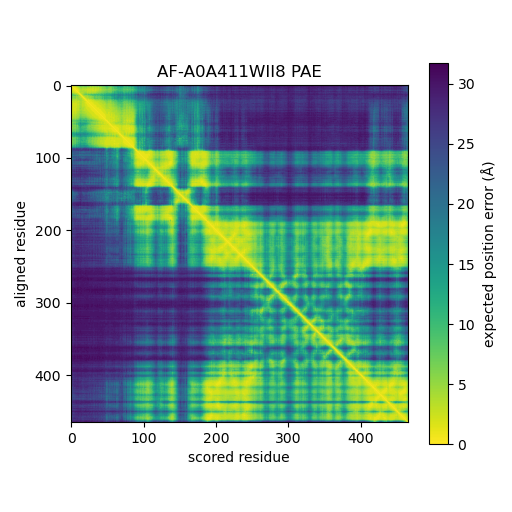O O . ILE A 1 97 ? -15.287 3.393 18.480 1.00 89.50 97 ILE A O 1
ATOM 738 N N . GLN A 1 98 ? -16.870 4.538 19.582 1.00 83.56 98 GLN A N 1
ATOM 739 C CA . GLN A 1 98 ? -16.211 4.405 20.887 1.00 83.56 98 GLN A CA 1
ATOM 740 C C . GLN A 1 98 ? -16.137 2.945 21.343 1.00 83.56 98 GLN A C 1
ATOM 742 O O . GLN A 1 98 ? -15.099 2.509 21.840 1.00 83.56 98 GLN A O 1
ATOM 747 N N . LEU A 1 99 ? -17.209 2.179 21.139 1.00 82.88 99 LEU A N 1
ATOM 748 C CA . LEU A 1 99 ? -17.265 0.763 21.476 1.00 82.88 99 LEU A CA 1
ATOM 749 C C . LEU A 1 99 ? -16.196 -0.035 20.720 1.00 82.88 99 LEU A C 1
ATOM 751 O O . LEU A 1 99 ? -15.422 -0.758 21.347 1.00 82.88 99 LEU A O 1
ATOM 755 N N . ALA A 1 100 ? -16.083 0.164 19.407 1.00 82.38 100 ALA A N 1
ATOM 756 C CA . ALA A 1 100 ? -15.032 -0.440 18.596 1.00 82.38 100 ALA A CA 1
ATOM 757 C C . ALA A 1 100 ? -13.624 -0.026 19.066 1.00 82.38 100 ALA A C 1
ATOM 759 O O . ALA A 1 100 ? -12.749 -0.884 19.206 1.00 82.38 100 ALA A O 1
ATOM 760 N N . ALA A 1 101 ? -13.424 1.251 19.422 1.00 82.06 101 ALA A N 1
ATOM 761 C CA . ALA A 1 101 ? -12.147 1.743 19.941 1.00 82.06 101 ALA A CA 1
ATOM 762 C C . ALA A 1 101 ? -11.748 1.067 21.270 1.00 82.06 101 ALA A C 1
ATOM 764 O O . ALA A 1 101 ? -10.573 0.751 21.463 1.00 82.06 101 ALA A O 1
ATOM 765 N N . THR A 1 102 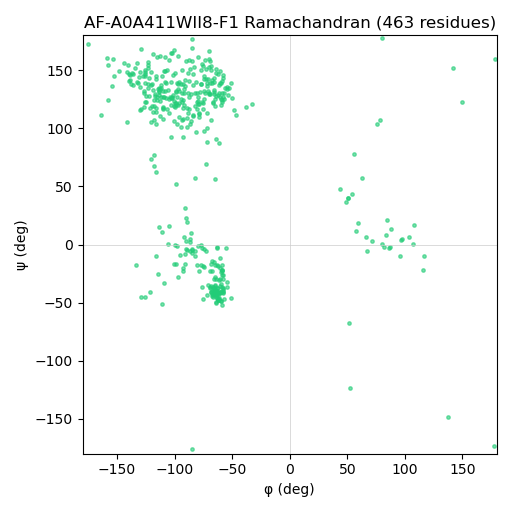? -12.701 0.775 22.170 1.00 72.56 102 THR A N 1
ATOM 766 C CA . THR A 1 102 ? -12.402 0.018 23.406 1.00 72.56 102 THR A CA 1
ATOM 767 C C . THR A 1 102 ? -11.955 -1.417 23.141 1.00 72.56 102 THR A C 1
ATOM 769 O O . THR A 1 102 ? -11.177 -1.969 23.918 1.00 72.56 102 THR A O 1
ATOM 772 N N . MET A 1 103 ? -12.397 -2.005 22.028 1.00 71.06 103 MET A N 1
ATOM 773 C CA . MET A 1 103 ? -11.969 -3.327 21.565 1.00 71.06 103 MET A CA 1
ATOM 774 C C . MET A 1 103 ? -10.668 -3.283 20.747 1.00 71.06 103 MET A C 1
ATOM 776 O O . MET A 1 103 ? -10.150 -4.335 20.386 1.00 71.06 103 MET A O 1
ATOM 780 N N . GLY A 1 104 ? -10.122 -2.092 20.478 1.00 73.19 104 GLY A N 1
ATOM 781 C CA . GLY A 1 104 ? -8.888 -1.907 19.713 1.00 73.19 104 GLY A CA 1
ATOM 782 C C . GLY A 1 104 ? -9.079 -1.796 18.199 1.00 73.19 104 GLY A C 1
ATOM 783 O O . GLY A 1 104 ? -8.090 -1.866 17.474 1.00 73.19 104 GLY A O 1
ATOM 784 N N . TYR A 1 105 ? -10.312 -1.606 17.720 1.00 77.31 105 TYR A N 1
ATOM 785 C CA . TYR A 1 105 ? -10.604 -1.370 16.307 1.00 77.31 105 TYR A CA 1
ATOM 786 C C . TYR A 1 105 ? -10.756 0.125 16.017 1.00 77.31 105 TYR A C 1
ATOM 788 O O . TYR A 1 105 ? -11.423 0.851 16.754 1.00 77.31 105 TYR A O 1
ATOM 796 N N . THR A 1 106 ? -10.196 0.568 14.895 1.00 83.81 106 THR A N 1
ATOM 797 C CA . THR A 1 106 ? -10.469 1.892 14.327 1.00 83.81 106 THR A CA 1
ATOM 798 C C . THR A 1 106 ? -11.503 1.730 13.222 1.00 83.81 106 THR A C 1
ATOM 800 O O . THR A 1 106 ? -11.245 1.006 12.260 1.00 83.81 106 THR A O 1
ATOM 803 N N . ILE A 1 107 ? -12.664 2.381 13.350 1.00 86.06 107 ILE A N 1
ATOM 804 C CA . ILE A 1 107 ? -13.771 2.221 12.398 1.00 86.06 107 ILE A CA 1
ATOM 805 C C . ILE A 1 107 ? -14.386 3.552 11.943 1.00 86.06 107 ILE A C 1
ATOM 807 O O . ILE A 1 107 ? -14.355 4.537 12.682 1.00 86.06 107 ILE A O 1
ATOM 811 N N . THR A 1 108 ? -15.026 3.542 10.771 1.00 88.56 108 THR A N 1
ATOM 812 C CA . THR A 1 108 ? -16.108 4.481 10.410 1.00 88.56 108 THR A CA 1
ATOM 813 C C . THR A 1 108 ? -17.418 3.729 10.217 1.00 88.56 108 THR A C 1
ATOM 815 O O . THR A 1 108 ? -17.428 2.515 10.008 1.00 88.56 108 THR A O 1
ATOM 818 N N . ILE A 1 109 ? -18.530 4.459 10.275 1.00 89.81 109 ILE A N 1
ATOM 819 C CA . ILE A 1 109 ? -19.855 3.934 9.960 1.00 89.81 109 ILE A CA 1
ATOM 820 C C . ILE A 1 109 ? -20.474 4.814 8.882 1.00 89.81 109 ILE A C 1
ATOM 822 O O . ILE A 1 109 ? -20.634 6.015 9.094 1.00 89.81 109 ILE A O 1
ATOM 826 N N . ASP A 1 110 ? -20.844 4.198 7.762 1.00 88.88 110 ASP A N 1
ATOM 827 C CA . ASP A 1 110 ? -21.577 4.855 6.686 1.00 88.88 110 ASP A CA 1
ATOM 828 C C . ASP A 1 110 ? -23.058 4.467 6.742 1.00 88.88 110 ASP A C 1
ATOM 830 O O . ASP A 1 110 ? -23.405 3.280 6.709 1.00 88.88 110 ASP A O 1
ATOM 834 N N . GLU A 1 111 ? -23.935 5.470 6.754 1.00 89.81 111 GLU A N 1
ATOM 835 C CA . GLU A 1 111 ? -25.372 5.294 6.527 1.00 89.81 111 GLU A CA 1
ATOM 836 C C . GLU A 1 111 ? -25.660 5.408 5.029 1.00 89.81 111 GLU A C 1
ATOM 838 O O . GLU A 1 111 ? -25.698 6.501 4.452 1.00 89.81 111 GLU A O 1
ATOM 843 N N . LEU A 1 112 ? -25.835 4.262 4.378 1.00 88.06 112 LEU A N 1
ATOM 844 C CA . LEU A 1 112 ? -26.021 4.200 2.935 1.00 88.06 112 LEU A CA 1
ATOM 845 C C . LEU A 1 112 ? -27.361 4.828 2.526 1.00 88.06 112 LEU A C 1
ATOM 847 O O . LEU A 1 112 ? -28.387 4.666 3.187 1.00 88.06 112 LEU A O 1
ATOM 851 N N . GLN A 1 113 ? -27.360 5.538 1.398 1.00 87.00 113 GLN A N 1
ATOM 852 C CA . GLN A 1 113 ? -28.550 6.197 0.860 1.00 87.00 113 GLN A CA 1
ATOM 853 C C . GLN A 1 113 ? -28.944 5.594 -0.494 1.00 87.00 113 GLN A C 1
ATOM 855 O O . GLN A 1 113 ? -28.069 5.276 -1.302 1.00 87.00 113 GLN A O 1
ATOM 860 N N . PRO A 1 114 ? -30.251 5.450 -0.775 1.00 89.31 114 PRO A N 1
ATOM 861 C CA . PRO A 1 114 ? -30.716 4.977 -2.069 1.00 89.31 114 PRO A CA 1
ATOM 862 C C . PRO A 1 114 ? -30.470 6.034 -3.143 1.00 89.31 114 PRO A C 1
ATOM 864 O O . PRO A 1 114 ? -30.509 7.236 -2.864 1.00 89.31 114 PRO A O 1
ATOM 867 N N . PHE A 1 115 ? -30.299 5.590 -4.387 1.00 85.00 115 PHE A N 1
ATOM 868 C CA . PHE A 1 115 ? -30.144 6.504 -5.515 1.00 85.00 115 PHE A CA 1
ATOM 869 C C . PHE A 1 115 ? -31.430 7.320 -5.724 1.00 85.00 115 PHE A C 1
ATOM 871 O O . PHE A 1 115 ? -32.515 6.758 -5.901 1.00 85.00 115 PHE A O 1
ATOM 878 N N . ARG A 1 116 ? -31.325 8.654 -5.740 1.00 85.50 116 ARG A N 1
ATOM 879 C CA . ARG A 1 116 ? -32.456 9.564 -5.984 1.00 85.50 116 ARG A CA 1
ATOM 880 C C . ARG A 1 116 ? -32.182 10.437 -7.201 1.00 85.50 116 ARG A C 1
ATOM 882 O O . ARG A 1 116 ? -31.277 11.272 -7.202 1.00 85.50 116 ARG A O 1
ATOM 889 N N . THR A 1 117 ? -33.014 10.287 -8.230 1.00 77.38 117 THR A N 1
ATOM 890 C CA . THR A 1 117 ? -32.972 11.131 -9.432 1.00 77.38 117 THR A CA 1
ATOM 891 C C . THR A 1 117 ? -33.135 12.605 -9.056 1.00 77.38 117 THR A C 1
ATOM 893 O O . THR A 1 117 ? -34.109 12.963 -8.396 1.00 77.38 117 THR A O 1
ATOM 896 N N . GLY A 1 118 ? -32.197 13.457 -9.479 1.00 81.06 118 GLY A N 1
ATOM 897 C CA . GLY A 1 118 ? -32.174 14.889 -9.148 1.00 81.06 118 GLY A CA 1
ATOM 898 C C . GLY A 1 118 ? -31.298 15.259 -7.943 1.00 81.06 118 GLY A C 1
ATOM 899 O O . GLY A 1 118 ? -31.046 16.443 -7.740 1.00 81.06 118 GLY A O 1
ATOM 900 N N . ILE A 1 119 ? -30.804 14.273 -7.185 1.00 81.75 119 ILE A N 1
ATOM 901 C CA . ILE A 1 119 ? -29.756 14.450 -6.163 1.00 81.75 119 ILE A CA 1
ATOM 902 C C . ILE A 1 119 ? -28.467 13.768 -6.636 1.00 81.75 119 ILE A C 1
ATOM 904 O O . ILE A 1 119 ? -27.415 14.402 -6.669 1.00 81.75 119 ILE A O 1
ATOM 908 N N . ASN A 1 120 ? -28.566 12.503 -7.048 1.00 84.44 120 ASN A N 1
ATOM 909 C CA . ASN A 1 120 ? -2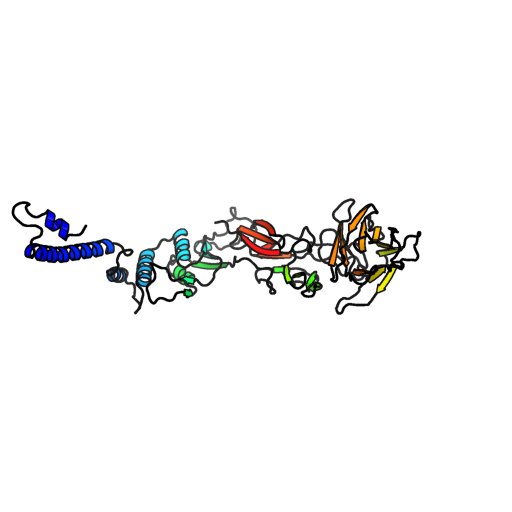7.440 11.701 -7.525 1.00 84.44 120 ASN A CA 1
ATOM 910 C C . ASN A 1 120 ? -27.133 11.919 -9.012 1.00 84.44 120 ASN A C 1
ATOM 912 O O . ASN A 1 120 ? -27.994 12.352 -9.790 1.00 84.44 120 ASN A O 1
ATOM 916 N N . ARG A 1 121 ? -25.897 11.597 -9.407 1.00 79.50 121 ARG A N 1
ATOM 917 C CA . ARG A 1 121 ? -25.364 11.757 -10.768 1.00 79.50 121 ARG A CA 1
ATOM 918 C C . ARG A 1 121 ? -25.095 10.405 -11.427 1.00 79.50 121 ARG A C 1
ATOM 920 O O . ARG A 1 121 ? -25.022 9.366 -10.781 1.00 79.50 121 ARG A O 1
ATOM 927 N N . CYS A 1 122 ? -24.971 10.419 -12.753 1.00 68.62 122 CYS A N 1
ATOM 928 C CA . CYS A 1 122 ? -24.575 9.231 -13.503 1.00 68.62 122 CYS A CA 1
ATOM 929 C C . CYS A 1 122 ? -23.127 8.866 -13.140 1.00 68.62 122 CYS A C 1
ATOM 931 O O . CYS A 1 122 ? -22.242 9.699 -13.320 1.00 68.62 122 CYS A O 1
ATOM 933 N N . GLY A 1 123 ? -22.911 7.647 -12.641 1.00 65.31 123 GLY A N 1
ATOM 934 C CA . GLY A 1 123 ? -21.637 7.197 -12.067 1.00 65.31 123 GLY A CA 1
ATOM 935 C C . GLY A 1 123 ? -21.731 6.867 -10.574 1.00 65.31 123 GLY A C 1
ATOM 936 O O . GLY A 1 123 ? -20.947 6.052 -10.097 1.00 65.31 123 GLY A O 1
ATOM 937 N N . ASP A 1 124 ? -22.726 7.412 -9.863 1.00 72.94 124 ASP A N 1
ATOM 938 C CA . ASP A 1 124 ? -22.956 7.084 -8.454 1.00 72.94 124 ASP A CA 1
ATOM 939 C C . ASP A 1 124 ? -23.446 5.636 -8.292 1.00 72.94 124 ASP A C 1
ATOM 941 O O . ASP A 1 124 ? -24.158 5.083 -9.139 1.00 72.94 124 ASP A O 1
ATOM 945 N N . MET A 1 125 ? -23.113 5.040 -7.146 1.00 70.62 125 MET A N 1
ATOM 946 C CA . MET A 1 125 ? -23.491 3.674 -6.793 1.00 70.62 125 MET A CA 1
ATOM 947 C C . MET A 1 125 ? -25.018 3.521 -6.695 1.00 70.62 125 MET A C 1
ATOM 949 O O . MET A 1 125 ? -25.700 4.285 -6.006 1.00 70.62 125 MET A O 1
ATOM 953 N N . LEU A 1 126 ? -25.568 2.517 -7.382 1.00 82.12 126 LEU A N 1
ATOM 954 C CA . LEU A 1 126 ? -27.012 2.318 -7.486 1.00 82.12 126 LEU A CA 1
ATOM 955 C C . LEU A 1 126 ? -27.517 1.369 -6.389 1.00 82.12 126 LEU A C 1
ATOM 957 O O . LEU A 1 126 ? -27.530 0.151 -6.560 1.00 82.12 126 LEU A O 1
ATOM 961 N N . TYR A 1 127 ? -27.944 1.927 -5.256 1.00 82.62 127 TYR A N 1
ATOM 962 C CA . TYR A 1 127 ? -28.523 1.148 -4.159 1.00 82.62 127 TYR A CA 1
ATOM 963 C C . TYR A 1 127 ? -30.053 1.069 -4.216 1.00 82.62 127 TYR A C 1
ATOM 965 O O . TYR A 1 127 ? -30.731 1.997 -4.668 1.00 82.62 127 TYR A O 1
ATOM 973 N N . THR A 1 128 ? -30.604 -0.037 -3.711 1.00 85.62 128 THR A N 1
ATOM 974 C CA . THR A 1 128 ? -32.051 -0.249 -3.551 1.00 85.62 128 THR A CA 1
ATOM 975 C C . THR A 1 128 ? -32.640 0.656 -2.470 1.00 85.62 128 THR A C 1
ATOM 977 O O . THR A 1 128 ? -31.935 1.082 -1.562 1.00 85.62 128 THR A O 1
ATOM 980 N N . ALA A 1 129 ? -33.952 0.911 -2.517 1.00 86.06 129 ALA A N 1
ATOM 981 C CA . ALA A 1 129 ? -34.641 1.758 -1.536 1.00 86.06 129 ALA A CA 1
ATOM 982 C C . ALA A 1 129 ? -34.424 1.308 -0.077 1.00 86.06 129 ALA A C 1
ATOM 984 O O . ALA A 1 129 ? -34.248 2.148 0.802 1.00 86.06 129 ALA A O 1
ATOM 985 N N . ASP A 1 130 ? -34.359 -0.005 0.155 1.00 88.75 130 ASP A N 1
ATOM 986 C CA . ASP A 1 130 ? -34.202 -0.597 1.490 1.00 88.75 130 ASP A CA 1
ATOM 987 C C . ASP A 1 130 ? -32.785 -0.465 2.070 1.00 88.75 130 ASP A C 1
ATOM 989 O O . ASP A 1 130 ? -32.563 -0.824 3.225 1.00 88.75 130 ASP A O 1
ATOM 993 N N . ILE A 1 131 ? -31.823 0.084 1.313 1.00 89.25 131 ILE A N 1
ATOM 994 C CA . ILE A 1 131 ? -30.444 0.272 1.787 1.00 89.25 131 ILE A CA 1
ATOM 995 C C . ILE A 1 131 ? -30.365 1.176 3.026 1.00 89.25 131 ILE A C 1
ATOM 997 O O . ILE A 1 131 ? -29.403 1.093 3.773 1.00 89.25 131 ILE A O 1
ATOM 1001 N N . ILE A 1 132 ? -31.398 1.988 3.280 1.00 90.00 132 ILE A N 1
ATOM 1002 C CA . ILE A 1 132 ? -31.509 2.850 4.467 1.00 90.00 132 ILE A CA 1
ATOM 1003 C C . ILE A 1 132 ? -31.455 2.076 5.793 1.00 90.00 132 ILE A C 1
ATOM 1005 O O . ILE A 1 132 ? -31.150 2.663 6.825 1.00 90.00 132 ILE A O 1
ATOM 1009 N N . TRP A 1 133 ? -31.761 0.774 5.777 1.00 89.44 133 TRP A N 1
ATOM 1010 C CA . TRP A 1 133 ? -31.688 -0.105 6.949 1.00 89.44 133 TRP A CA 1
ATOM 1011 C C . TRP A 1 133 ? -30.322 -0.778 7.096 1.00 89.44 133 TRP A C 1
ATOM 1013 O O . TRP A 1 133 ? -30.090 -1.509 8.060 1.00 89.44 133 TRP A O 1
ATOM 1023 N N . VAL A 1 134 ? -29.422 -0.555 6.139 1.00 89.06 134 VAL A N 1
ATOM 1024 C CA . VAL A 1 134 ? -28.085 -1.131 6.100 1.00 89.06 134 VAL A CA 1
ATOM 1025 C C . VAL A 1 134 ? -27.068 -0.048 6.422 1.00 89.06 134 VAL A C 1
ATOM 1027 O O . VAL A 1 134 ? -26.996 0.985 5.758 1.00 89.06 134 VAL A O 1
ATOM 1030 N N . TRP A 1 135 ? -26.234 -0.319 7.414 1.00 90.06 135 TRP A N 1
ATOM 1031 C CA . TRP A 1 135 ? -25.108 0.532 7.763 1.00 90.06 135 TRP A CA 1
ATOM 1032 C C . TRP A 1 135 ? -23.815 -0.250 7.591 1.00 90.06 135 TRP A C 1
ATOM 1034 O O . TRP A 1 135 ? -23.699 -1.414 7.990 1.00 90.06 135 TRP A O 1
ATOM 1044 N N . ARG A 1 136 ? -22.849 0.385 6.929 1.00 88.25 136 ARG A N 1
ATOM 1045 C CA . ARG A 1 136 ? -21.559 -0.226 6.625 1.00 88.25 136 ARG A CA 1
ATOM 1046 C C . ARG A 1 136 ? -20.549 0.188 7.681 1.00 88.25 136 ARG A C 1
ATOM 1048 O O . ARG A 1 136 ? -20.284 1.373 7.849 1.00 88.25 136 ARG A O 1
ATOM 1055 N N . VAL A 1 137 ? -19.973 -0.791 8.362 1.00 88.50 137 VAL A N 1
ATOM 1056 C CA . VAL A 1 137 ? -18.890 -0.612 9.326 1.00 88.50 137 VAL A CA 1
ATOM 1057 C C . VAL A 1 137 ? -17.576 -0.818 8.586 1.00 88.50 137 VAL A C 1
ATOM 1059 O O . VAL A 1 137 ? -17.239 -1.942 8.216 1.00 88.50 137 VAL A O 1
ATOM 1062 N N . ASN A 1 138 ? -16.841 0.260 8.340 1.00 85.94 138 ASN A N 1
ATOM 1063 C CA . ASN A 1 138 ? -15.527 0.179 7.713 1.00 85.94 138 ASN A CA 1
ATOM 1064 C C . ASN A 1 138 ? -14.469 0.007 8.799 1.00 85.94 138 ASN A C 1
ATOM 1066 O O . ASN A 1 138 ? -14.304 0.892 9.635 1.00 85.94 138 ASN A O 1
ATOM 1070 N N . ILE A 1 139 ? -13.752 -1.111 8.783 1.00 83.56 139 ILE A N 1
ATOM 1071 C CA . ILE A 1 139 ? -12.737 -1.461 9.773 1.00 83.56 139 ILE A CA 1
ATOM 1072 C C . ILE A 1 139 ? -11.363 -1.215 9.164 1.00 83.56 139 ILE A C 1
ATOM 1074 O O . ILE A 1 139 ? -11.005 -1.829 8.161 1.00 83.56 139 ILE A O 1
ATOM 1078 N N . MET A 1 140 ? -10.588 -0.333 9.788 1.00 80.94 140 MET A N 1
ATOM 1079 C CA . MET A 1 140 ? -9.280 0.080 9.288 1.00 80.94 140 MET A CA 1
ATOM 1080 C C . MET A 1 140 ? -8.167 -0.703 9.976 1.00 80.94 140 MET A C 1
ATOM 1082 O O . MET A 1 140 ? -8.138 -0.792 11.205 1.00 80.94 140 MET A O 1
ATOM 1086 N N . ASN A 1 141 ? -7.204 -1.198 9.193 1.00 68.19 141 ASN A N 1
ATOM 1087 C CA . ASN A 1 141 ? -5.983 -1.837 9.697 1.00 68.19 141 ASN A CA 1
ATOM 1088 C C . ASN A 1 141 ? -6.267 -2.980 10.675 1.00 68.19 141 ASN A C 1
ATOM 1090 O O . ASN A 1 141 ? -5.616 -3.067 11.719 1.00 68.19 141 ASN A O 1
ATOM 1094 N N . ALA A 1 142 ? -7.250 -3.827 10.358 1.00 61.22 142 ALA A N 1
ATOM 1095 C CA . ALA A 1 142 ? -7.660 -4.938 11.206 1.00 61.22 142 ALA A CA 1
ATOM 1096 C C . ALA A 1 142 ? -6.505 -5.932 11.409 1.00 61.22 142 ALA A C 1
ATOM 1098 O O . ALA A 1 142 ? -6.338 -6.909 10.685 1.00 61.22 142 ALA A O 1
ATOM 1099 N N . LYS A 1 143 ? -5.685 -5.666 12.423 1.00 54.28 143 LYS A N 1
ATOM 1100 C CA . LYS A 1 143 ? -4.891 -6.670 13.110 1.00 54.28 143 LYS A CA 1
ATOM 1101 C C . LYS A 1 143 ? -5.732 -7.141 14.281 1.00 54.28 143 LYS A C 1
ATOM 1103 O O . LYS A 1 143 ? -6.285 -6.323 15.011 1.00 54.28 143 LYS A O 1
ATOM 1108 N N . THR A 1 144 ? -5.797 -8.454 14.444 1.00 53.28 144 THR A N 1
ATOM 1109 C CA . THR A 1 144 ? -6.311 -9.153 15.620 1.00 53.28 144 THR A CA 1
ATOM 1110 C C . THR A 1 144 ? -6.033 -8.339 16.896 1.00 53.28 144 THR A C 1
ATOM 1112 O O . THR A 1 144 ? -4.862 -8.031 17.154 1.00 53.28 144 THR A O 1
ATOM 1115 N N . PRO A 1 145 ? -7.054 -7.933 17.675 1.00 51.84 145 PRO A N 1
ATOM 1116 C CA . PRO A 1 145 ? -6.857 -7.003 18.781 1.00 51.84 145 PRO A CA 1
ATOM 1117 C C . PRO A 1 145 ? -5.907 -7.591 19.830 1.00 51.84 145 PRO A C 1
ATOM 1119 O O . PRO A 1 145 ? -5.981 -8.776 20.168 1.00 51.84 145 PRO A O 1
ATOM 1122 N N . ILE A 1 146 ? -4.994 -6.752 20.332 1.00 52.38 146 ILE A N 1
ATOM 1123 C CA . ILE A 1 146 ? -3.960 -7.120 21.308 1.00 52.38 146 ILE A CA 1
ATOM 1124 C C . ILE A 1 146 ? -4.331 -6.534 22.672 1.00 52.38 146 ILE A C 1
ATOM 1126 O O . ILE A 1 146 ? -4.321 -5.318 22.863 1.00 52.38 146 ILE A O 1
ATOM 1130 N N . TYR A 1 147 ? -4.577 -7.397 23.654 1.00 57.78 147 TYR A N 1
ATOM 1131 C CA . TYR A 1 147 ? -4.785 -7.006 25.047 1.00 57.78 147 TYR A CA 1
ATOM 1132 C C . TYR A 1 147 ? -3.460 -7.071 25.810 1.00 57.78 147 TYR A C 1
ATOM 1134 O O . TYR A 1 147 ? -2.828 -8.127 25.861 1.00 57.78 147 TYR A O 1
ATOM 1142 N N . GLN A 1 148 ? -3.041 -5.949 26.403 1.00 56.88 148 GLN A N 1
ATOM 1143 C CA . GLN A 1 148 ? -1.794 -5.821 27.170 1.00 56.88 148 GLN A CA 1
ATOM 1144 C C . GLN A 1 148 ? -2.074 -5.624 28.664 1.00 56.88 148 GLN A C 1
ATOM 1146 O O . GLN A 1 148 ? -3.016 -4.921 29.036 1.00 56.88 148 GLN A O 1
ATOM 1151 N N . PHE A 1 149 ? -1.212 -6.182 29.514 1.00 61.03 149 PHE A N 1
ATOM 1152 C CA . PHE A 1 149 ? -1.255 -5.983 30.966 1.00 61.03 149 PHE A CA 1
ATOM 1153 C C . PHE A 1 149 ? -0.960 -4.523 31.346 1.00 61.03 149 PHE A C 1
ATOM 1155 O O . PHE A 1 149 ? 0.049 -3.957 30.918 1.00 61.03 149 PHE A O 1
ATOM 1162 N N . ARG A 1 150 ? -1.809 -3.908 32.181 1.00 53.34 150 ARG A N 1
ATOM 1163 C CA . ARG A 1 150 ? -1.670 -2.508 32.620 1.00 53.34 150 ARG A CA 1
ATOM 1164 C C . ARG A 1 150 ? -1.478 -2.410 34.129 1.00 53.34 150 ARG A C 1
ATOM 1166 O O . ARG A 1 150 ? -2.316 -2.850 34.911 1.00 53.34 150 ARG A O 1
ATOM 1173 N N . VAL A 1 151 ? -0.392 -1.765 34.548 1.00 43.03 151 VAL A N 1
ATOM 1174 C CA . VAL A 1 151 ? -0.116 -1.495 35.967 1.00 43.03 151 VAL A CA 1
ATOM 1175 C C . VAL A 1 151 ? -1.220 -0.611 36.558 1.00 43.03 151 VAL A C 1
ATOM 1177 O O . VAL A 1 151 ? -1.565 0.416 35.981 1.00 43.03 151 VAL A O 1
ATOM 1180 N N . GLY A 1 152 ? -1.768 -1.015 37.707 1.00 53.22 152 GLY A N 1
ATOM 1181 C CA . GLY A 1 152 ? -2.848 -0.299 38.401 1.00 53.22 152 GLY A CA 1
ATOM 1182 C C . GLY A 1 152 ? -4.263 -0.647 37.929 1.00 53.22 152 GLY A C 1
ATOM 1183 O O . GLY A 1 152 ? -5.222 -0.157 38.517 1.00 53.22 152 GLY A O 1
ATOM 1184 N N . VAL A 1 153 ? -4.398 -1.502 36.909 1.00 52.12 153 VAL A N 1
ATOM 1185 C CA . VAL A 1 153 ? -5.696 -1.980 36.402 1.00 52.12 153 VAL A CA 1
ATOM 1186 C C . VAL A 1 153 ? -5.739 -3.513 36.377 1.00 52.12 153 VAL A C 1
ATOM 1188 O O . VAL A 1 153 ? -6.693 -4.109 36.870 1.00 52.12 153 VAL A O 1
ATOM 1191 N N . SER A 1 154 ? -4.671 -4.141 35.881 1.00 56.25 154 SER A N 1
ATOM 1192 C CA . SER A 1 154 ? -4.496 -5.594 35.779 1.00 56.25 154 SER A CA 1
ATOM 1193 C C . SER A 1 154 ? -3.991 -6.212 37.093 1.00 56.25 154 SER A C 1
ATOM 1195 O O . SER A 1 154 ? -3.319 -5.553 37.893 1.00 56.25 154 SER A O 1
ATOM 1197 N N . THR A 1 155 ? -4.311 -7.486 37.339 1.00 62.25 155 THR A N 1
ATOM 1198 C CA . THR A 1 155 ? -4.037 -8.184 38.615 1.00 62.25 155 THR A CA 1
ATOM 1199 C C . THR A 1 155 ? -2.900 -9.202 38.513 1.00 62.25 155 THR A C 1
ATOM 1201 O O . THR A 1 155 ? -2.661 -9.807 37.471 1.00 62.25 155 THR A O 1
ATOM 1204 N N . ALA A 1 156 ? -2.176 -9.412 39.617 1.00 54.44 156 ALA A N 1
ATOM 1205 C CA . ALA A 1 156 ? -1.066 -10.363 39.658 1.00 54.44 156 ALA A CA 1
ATOM 1206 C C . ALA A 1 156 ? -1.539 -11.792 39.316 1.00 54.44 156 ALA A C 1
ATOM 1208 O O . ALA A 1 156 ? -2.375 -12.352 40.021 1.00 54.44 156 ALA A O 1
ATOM 1209 N N . GLY A 1 157 ? -0.981 -12.371 38.245 1.00 52.72 157 GLY A N 1
ATOM 1210 C CA . GLY A 1 157 ? -1.347 -13.696 37.723 1.00 52.72 157 GLY A CA 1
ATOM 1211 C C . GLY A 1 157 ? -1.935 -13.690 36.305 1.00 52.72 157 GLY A C 1
ATOM 1212 O O . GLY A 1 157 ? -2.060 -14.756 35.704 1.00 52.72 157 GLY A O 1
ATOM 1213 N N . GLU A 1 158 ? -2.252 -12.521 35.741 1.00 56.62 158 GLU A N 1
ATOM 1214 C CA . GLU A 1 158 ? -2.714 -12.393 34.352 1.00 56.62 158 GLU A CA 1
ATOM 1215 C C . GLU A 1 158 ? -1.576 -12.525 33.322 1.00 56.62 158 GLU A C 1
ATOM 1217 O O . GLU A 1 158 ? -0.404 -12.257 33.601 1.00 56.62 158 GLU A O 1
ATOM 1222 N N . ARG A 1 159 ? -1.928 -12.931 32.093 1.00 51.62 159 ARG A N 1
ATOM 1223 C CA . ARG A 1 159 ? -0.993 -12.964 30.959 1.00 51.62 159 ARG A CA 1
ATOM 1224 C C . ARG A 1 159 ? -0.624 -11.541 30.541 1.00 51.62 159 ARG A C 1
ATOM 1226 O O . ARG A 1 159 ? -1.487 -10.678 30.441 1.00 51.62 159 ARG A O 1
ATOM 1233 N N . LEU A 1 160 ? 0.653 -11.327 30.219 1.00 64.94 160 LEU A N 1
ATOM 1234 C CA . LEU A 1 160 ? 1.161 -10.016 29.797 1.00 64.94 160 LEU A CA 1
ATOM 1235 C C . LEU A 1 160 ? 0.610 -9.555 28.435 1.00 64.94 160 LEU A C 1
ATOM 1237 O O . LEU A 1 160 ? 0.598 -8.353 28.165 1.00 64.94 160 LEU A O 1
ATOM 1241 N N . LEU A 1 161 ? 0.161 -10.498 27.595 1.00 41.00 161 LEU A N 1
ATOM 1242 C CA . LEU A 1 161 ? -0.344 -10.252 26.244 1.00 41.00 161 LEU A CA 1
ATOM 1243 C C . LEU A 1 161 ? -1.336 -11.354 25.804 1.00 41.00 161 LEU A C 1
ATOM 1245 O O . LEU A 1 161 ? -1.070 -12.534 26.041 1.00 41.00 161 LEU A O 1
ATOM 1249 N N . THR A 1 162 ? -2.465 -10.982 25.186 1.00 48.50 162 THR A N 1
ATOM 1250 C CA . THR A 1 162 ? -3.490 -11.897 24.620 1.00 48.50 162 THR A CA 1
ATOM 1251 C C . THR A 1 162 ? -4.014 -11.364 23.277 1.00 48.50 162 THR A C 1
ATOM 1253 O O . THR A 1 162 ? -4.115 -10.151 23.113 1.00 48.50 162 THR A O 1
ATOM 1256 N N . PHE A 1 163 ? -4.358 -12.253 22.339 1.00 44.41 163 PHE A N 1
ATOM 1257 C CA . PHE A 1 163 ? -4.943 -11.929 21.025 1.00 44.41 163 PHE A CA 1
ATOM 1258 C C . PHE A 1 163 ? -6.432 -12.343 20.988 1.00 44.41 163 PHE A C 1
ATOM 1260 O O . PHE A 1 163 ? -6.756 -13.385 21.558 1.00 44.41 163 PHE A O 1
ATOM 1267 N N . GLY A 1 164 ? -7.323 -11.542 20.384 1.00 48.91 164 GLY A N 1
ATOM 1268 C CA . GLY A 1 164 ? -8.780 -11.810 20.312 1.00 48.91 164 GLY A CA 1
ATOM 1269 C C . GLY A 1 164 ? -9.290 -12.359 18.965 1.00 48.91 164 GLY A C 1
ATOM 1270 O O . GLY A 1 164 ? -8.588 -12.258 17.976 1.00 48.91 164 GLY A O 1
ATOM 1271 N N . ASP A 1 165 ? -10.509 -12.906 18.917 1.00 51.78 165 ASP A N 1
ATOM 1272 C CA . ASP A 1 165 ? -11.226 -13.267 17.669 1.00 51.78 165 ASP A CA 1
ATOM 1273 C C . ASP A 1 165 ? -11.995 -12.051 17.086 1.00 51.78 165 ASP A C 1
ATOM 1275 O O . ASP A 1 165 ? -11.921 -10.953 17.652 1.00 51.78 165 ASP A O 1
ATOM 1279 N N . ASP A 1 166 ? -12.759 -12.237 15.993 1.00 60.66 166 ASP A N 1
ATOM 1280 C CA . ASP A 1 166 ? -13.659 -11.254 15.337 1.00 60.66 166 ASP A CA 1
ATOM 1281 C C . ASP A 1 166 ? -14.857 -10.840 16.229 1.00 60.66 166 ASP A C 1
ATOM 1283 O O . ASP A 1 166 ? -16.037 -10.957 15.894 1.00 60.66 166 ASP A O 1
ATOM 1287 N N . ILE A 1 167 ? -14.548 -10.340 17.425 1.00 69.81 167 ILE A N 1
ATOM 1288 C CA . ILE A 1 167 ? -15.486 -9.924 18.473 1.00 69.81 167 ILE A CA 1
ATOM 1289 C C . ILE A 1 167 ? -16.376 -8.774 17.985 1.00 69.81 167 ILE A C 1
ATOM 1291 O O . ILE A 1 167 ? -17.531 -8.675 18.398 1.00 69.81 167 ILE A O 1
ATOM 1295 N N . ILE A 1 168 ? -15.867 -7.922 17.088 1.00 76.81 168 ILE A N 1
ATOM 1296 C CA . ILE A 1 168 ? -16.583 -6.728 16.633 1.00 76.81 168 ILE A CA 1
ATOM 1297 C C . ILE A 1 168 ? -17.877 -7.067 15.891 1.00 76.81 168 ILE A C 1
ATOM 1299 O O . ILE A 1 168 ? -18.902 -6.457 16.188 1.00 76.81 168 ILE A O 1
ATOM 1303 N N . GLU A 1 169 ? -17.875 -8.061 14.995 1.00 81.00 169 GLU A N 1
ATOM 1304 C CA . GLU A 1 169 ? -19.076 -8.412 14.229 1.00 81.00 169 GLU A CA 1
ATOM 1305 C C . GLU A 1 169 ? -20.180 -8.953 15.133 1.00 81.00 169 GLU A C 1
ATOM 1307 O O . GLU A 1 169 ? -21.346 -8.589 14.986 1.00 81.00 169 GLU A O 1
ATOM 1312 N N . THR A 1 170 ? -19.806 -9.798 16.097 1.00 77.19 170 THR A N 1
ATOM 1313 C CA . THR A 1 170 ? -20.752 -10.386 17.053 1.00 77.19 170 THR A CA 1
ATOM 1314 C C . THR A 1 170 ? -21.368 -9.293 17.922 1.00 77.19 170 THR A C 1
ATOM 1316 O O . THR A 1 170 ? -22.587 -9.168 17.987 1.00 77.19 170 THR A O 1
ATOM 1319 N N . VAL A 1 171 ? -20.534 -8.431 18.513 1.00 80.44 171 VAL A N 1
ATOM 1320 C CA . VAL A 1 171 ? -21.016 -7.368 19.405 1.00 80.44 171 VAL A CA 1
ATOM 1321 C C . VAL A 1 171 ? -21.889 -6.355 18.661 1.00 80.44 171 VAL A C 1
ATOM 1323 O O . VAL A 1 171 ? -22.915 -5.924 19.184 1.00 80.44 171 VAL A O 1
ATOM 1326 N N . PHE A 1 172 ? -21.531 -5.983 17.430 1.00 85.94 172 PHE A N 1
ATOM 1327 C CA . PHE A 1 172 ? -22.353 -5.069 16.635 1.00 85.94 172 PHE A CA 1
ATOM 1328 C C . PHE A 1 172 ? -23.679 -5.714 16.225 1.00 85.94 172 PHE A C 1
ATOM 1330 O O . PHE A 1 172 ? -24.712 -5.054 16.302 1.00 85.94 172 PHE A O 1
ATOM 1337 N N . ASN A 1 173 ? -23.686 -6.993 15.840 1.00 84.31 173 ASN A N 1
ATOM 1338 C CA . ASN A 1 173 ? -24.925 -7.696 15.503 1.00 84.31 173 ASN A CA 1
ATOM 1339 C C . ASN A 1 173 ? -25.863 -7.886 16.703 1.00 84.31 173 ASN A C 1
ATOM 1341 O O . ASN A 1 173 ? -27.078 -7.896 16.501 1.00 84.31 173 ASN A O 1
ATOM 1345 N N . ASP A 1 174 ? -25.320 -7.988 17.916 1.00 83.00 174 ASP A N 1
ATOM 1346 C CA . ASP A 1 174 ? -26.106 -8.081 19.150 1.00 83.00 174 ASP A CA 1
ATOM 1347 C C . ASP A 1 174 ? -26.688 -6.725 19.580 1.00 83.00 174 ASP A C 1
ATOM 1349 O O . ASP A 1 174 ? -27.810 -6.661 20.084 1.00 83.00 174 ASP A O 1
ATOM 1353 N N . LEU A 1 175 ? -25.940 -5.635 19.380 1.00 84.06 175 LEU A N 1
ATOM 1354 C CA . LEU A 1 175 ? -26.324 -4.293 19.836 1.00 84.06 175 LEU A CA 1
ATOM 1355 C C . LEU A 1 175 ? -27.078 -3.465 18.790 1.00 84.06 175 LEU A C 1
ATOM 1357 O O . LEU A 1 175 ? -27.734 -2.483 19.149 1.00 84.06 175 LEU A O 1
ATOM 1361 N N . LYS A 1 176 ? -26.977 -3.805 17.499 1.00 84.06 176 LYS A N 1
ATOM 1362 C CA . LYS A 1 176 ? -27.704 -3.091 16.442 1.00 84.06 176 LYS A CA 1
ATOM 1363 C C . LYS A 1 176 ? -29.218 -3.187 16.668 1.00 84.06 176 LYS A C 1
ATOM 1365 O O . LYS A 1 176 ? -29.709 -4.216 17.138 1.00 84.06 176 LYS A O 1
ATOM 1370 N N . PRO A 1 177 ? -30.001 -2.177 16.253 1.00 85.94 177 PRO A N 1
ATOM 1371 C CA . PRO A 1 177 ? -31.450 -2.318 16.191 1.00 85.94 177 PRO A CA 1
ATOM 1372 C C . PRO A 1 177 ? -31.838 -3.555 15.378 1.00 85.94 177 PRO A C 1
ATOM 1374 O O . PRO A 1 177 ? -31.294 -3.784 14.293 1.00 85.94 177 PRO A O 1
ATOM 1377 N N . ALA A 1 178 ? -32.789 -4.338 15.891 1.00 82.06 178 ALA A N 1
ATOM 1378 C CA . ALA A 1 178 ? -33.155 -5.642 15.331 1.00 82.06 178 ALA A CA 1
ATOM 1379 C C . ALA A 1 178 ? -33.535 -5.586 13.839 1.00 82.06 178 ALA A C 1
ATOM 1381 O O . ALA A 1 178 ? -33.263 -6.527 13.098 1.00 82.06 178 ALA A O 1
ATOM 1382 N N . GLU A 1 179 ? -34.126 -4.473 13.405 1.00 84.94 179 GLU A N 1
ATOM 1383 C CA . GLU A 1 179 ? -34.584 -4.222 12.033 1.00 84.94 179 GLU A CA 1
ATOM 1384 C C . GLU A 1 179 ? -33.490 -3.744 11.063 1.00 84.94 179 GLU A C 1
ATOM 1386 O O . GLU A 1 179 ? -33.722 -3.708 9.858 1.00 84.94 179 GLU A O 1
ATOM 1391 N N . THR A 1 180 ? -32.298 -3.400 11.560 1.00 89.88 180 THR A N 1
ATOM 1392 C CA . THR A 1 180 ? -31.170 -2.939 10.729 1.00 89.88 180 THR A CA 1
ATOM 1393 C C . THR A 1 180 ? -30.192 -4.070 10.423 1.00 89.88 180 THR A C 1
ATOM 1395 O O . THR A 1 180 ? -30.170 -5.087 11.117 1.00 89.88 180 THR A O 1
ATOM 1398 N N . LEU A 1 181 ? -29.339 -3.902 9.416 1.00 89.31 181 LEU A N 1
ATOM 1399 C CA . LEU A 1 181 ? -28.262 -4.832 9.074 1.00 89.31 181 LEU A CA 1
ATOM 1400 C C . LEU A 1 181 ? -26.909 -4.110 9.116 1.00 89.31 181 LEU A C 1
ATOM 1402 O O . LEU A 1 181 ? -26.736 -3.092 8.450 1.00 89.31 181 LEU A O 1
ATOM 1406 N N . CYS A 1 182 ? -25.943 -4.666 9.851 1.00 88.56 182 CYS A N 1
ATOM 1407 C CA . CYS A 1 182 ? -24.545 -4.244 9.769 1.00 88.56 182 CYS A CA 1
ATOM 1408 C C . CYS A 1 182 ? -23.838 -5.033 8.670 1.00 88.56 182 CYS A C 1
ATOM 1410 O O . CYS A 1 182 ? -23.891 -6.263 8.667 1.00 88.56 182 CYS A O 1
ATOM 1412 N N . VAL A 1 183 ? -23.135 -4.337 7.783 1.00 86.69 183 VAL A N 1
ATOM 1413 C CA . VAL A 1 183 ? -22.198 -4.956 6.836 1.00 86.69 183 VAL A CA 1
ATOM 1414 C C . VAL A 1 183 ? -20.791 -4.500 7.188 1.00 86.69 183 VAL A C 1
ATOM 1416 O O . VAL A 1 183 ? -20.551 -3.302 7.306 1.00 86.69 183 VAL A O 1
ATOM 1419 N N . PHE A 1 184 ? -19.860 -5.436 7.340 1.00 82.81 184 PHE A N 1
ATOM 1420 C CA . PHE A 1 184 ? -18.480 -5.137 7.714 1.00 82.81 184 PHE A CA 1
ATOM 1421 C C . PHE A 1 184 ? -17.598 -5.103 6.468 1.00 82.81 184 PHE A C 1
ATOM 1423 O O . PHE A 1 184 ? -17.603 -6.028 5.657 1.00 82.81 184 PHE A O 1
ATOM 1430 N N . ALA A 1 185 ? -16.864 -4.008 6.298 1.00 80.19 185 ALA A N 1
ATOM 1431 C CA . ALA A 1 185 ? -15.918 -3.812 5.212 1.00 80.19 185 ALA A CA 1
ATOM 1432 C C . ALA A 1 185 ? -14.526 -3.615 5.811 1.00 80.19 185 ALA A C 1
ATOM 1434 O O . ALA A 1 185 ? -14.276 -2.637 6.511 1.00 80.19 185 ALA A O 1
ATOM 1435 N N . TYR A 1 186 ? -13.627 -4.556 5.553 1.00 78.81 186 TYR A N 1
ATOM 1436 C CA . TYR A 1 186 ? -12.267 -4.526 6.074 1.00 78.81 186 TYR A CA 1
ATOM 1437 C C . TYR A 1 186 ? -11.337 -3.847 5.070 1.00 78.81 186 TYR A C 1
ATOM 1439 O O . TYR A 1 186 ? -11.234 -4.292 3.928 1.00 78.81 186 TYR A O 1
ATOM 1447 N N . HIS A 1 187 ? -10.636 -2.803 5.514 1.00 79.62 187 HIS A N 1
ATOM 1448 C CA . HIS A 1 187 ? -9.678 -2.054 4.702 1.00 79.62 187 HIS A CA 1
ATOM 1449 C C . HIS A 1 187 ? -8.290 -2.133 5.330 1.00 79.62 187 HIS A C 1
ATOM 1451 O O . HIS A 1 187 ? -8.065 -1.693 6.463 1.00 79.62 187 HIS A O 1
ATOM 1457 N N . ASP A 1 188 ? -7.339 -2.688 4.586 1.00 82.75 188 ASP A N 1
ATOM 1458 C CA . ASP A 1 188 ? -5.930 -2.631 4.958 1.00 82.75 188 ASP A CA 1
ATOM 1459 C C . ASP A 1 188 ? -5.313 -1.335 4.428 1.00 82.75 188 ASP A C 1
ATOM 1461 O O . ASP A 1 188 ? -5.004 -1.208 3.240 1.00 82.75 188 ASP A O 1
ATOM 1465 N N . LEU A 1 189 ? -5.122 -0.381 5.337 1.00 85.38 189 LEU A N 1
ATOM 1466 C CA . LEU A 1 189 ? -4.493 0.915 5.090 1.00 85.38 189 LEU A CA 1
ATOM 1467 C C . LEU A 1 189 ? -3.072 0.967 5.664 1.00 85.38 189 LEU A C 1
ATOM 1469 O O . LEU A 1 189 ? -2.502 2.048 5.837 1.00 85.38 189 LEU A O 1
ATOM 1473 N N . SER A 1 190 ? -2.485 -0.191 5.988 1.00 87.81 190 SER A N 1
ATOM 1474 C CA . SER A 1 190 ? -1.103 -0.251 6.438 1.00 87.81 190 SER A CA 1
ATOM 1475 C C . SER A 1 190 ? -0.185 0.208 5.304 1.00 87.81 190 SER A C 1
ATOM 1477 O O . SER A 1 190 ? -0.518 -0.013 4.133 1.00 87.81 190 SER A O 1
ATOM 1479 N N . PRO A 1 191 ? 0.959 0.849 5.608 1.00 92.12 191 PRO A N 1
ATOM 1480 C CA . PRO A 1 191 ? 1.878 1.279 4.566 1.00 92.12 191 PRO A CA 1
ATOM 1481 C C . PRO A 1 191 ? 2.268 0.117 3.651 1.00 92.12 191 PRO A C 1
ATOM 1483 O O . PRO A 1 191 ? 2.701 -0.930 4.134 1.00 92.12 191 PRO A O 1
ATOM 1486 N N . ILE A 1 192 ? 2.131 0.313 2.342 1.00 93.81 192 ILE A N 1
ATOM 1487 C CA . ILE A 1 192 ? 2.588 -0.647 1.337 1.00 93.81 192 ILE A CA 1
ATOM 1488 C C . ILE A 1 192 ? 4.106 -0.525 1.252 1.00 93.81 192 ILE A C 1
ATOM 1490 O O . ILE A 1 192 ? 4.628 0.553 0.962 1.00 93.81 192 ILE A O 1
ATOM 1494 N N . ASP A 1 193 ? 4.809 -1.626 1.501 1.00 94.69 193 ASP A N 1
ATOM 1495 C CA . ASP A 1 193 ? 6.264 -1.694 1.414 1.00 94.69 193 ASP A CA 1
ATOM 1496 C C . ASP A 1 193 ? 6.696 -2.196 0.031 1.00 94.69 193 ASP A C 1
ATOM 1498 O O . ASP A 1 193 ? 6.678 -3.395 -0.263 1.00 94.69 193 ASP A O 1
ATOM 1502 N N . LEU A 1 194 ? 7.112 -1.259 -0.822 1.00 94.62 194 LEU A N 1
ATOM 1503 C CA . LEU A 1 194 ? 7.572 -1.546 -2.180 1.00 94.62 194 LEU A CA 1
ATOM 1504 C C . LEU A 1 194 ? 8.998 -2.116 -2.208 1.00 94.62 194 LEU A C 1
ATOM 1506 O O . LEU A 1 194 ? 9.495 -2.445 -3.280 1.00 94.62 194 LEU A O 1
ATOM 1510 N N . THR A 1 195 ? 9.650 -2.272 -1.054 1.00 93.69 195 THR A N 1
ATOM 1511 C CA . THR A 1 195 ? 10.954 -2.939 -0.938 1.00 93.69 195 THR A CA 1
ATOM 1512 C C . THR A 1 195 ? 10.824 -4.451 -0.704 1.00 93.69 195 THR A C 1
ATOM 1514 O O . THR A 1 195 ? 11.808 -5.188 -0.692 1.00 93.69 195 THR A O 1
ATOM 1517 N N . THR A 1 196 ? 9.606 -4.967 -0.546 1.00 92.56 196 THR A N 1
ATOM 1518 C CA . THR A 1 196 ? 9.403 -6.410 -0.390 1.00 92.56 196 THR A CA 1
ATOM 1519 C C . THR A 1 196 ? 9.522 -7.142 -1.739 1.00 92.56 196 THR A C 1
ATOM 1521 O O . THR A 1 196 ? 9.005 -6.653 -2.749 1.00 92.56 196 THR A O 1
ATOM 1524 N N . PRO A 1 197 ? 10.183 -8.323 -1.798 1.00 87.19 197 PRO A N 1
ATOM 1525 C CA . PRO A 1 197 ? 10.340 -9.064 -3.055 1.00 87.19 197 PRO A CA 1
ATOM 1526 C C . PRO A 1 197 ? 9.007 -9.428 -3.723 1.00 87.19 197 PRO A C 1
ATOM 1528 O O . PRO A 1 197 ? 8.875 -9.333 -4.942 1.00 87.19 197 PRO A O 1
ATOM 1531 N N . GLY A 1 198 ? 8.009 -9.823 -2.926 1.00 87.44 198 GLY A N 1
ATOM 1532 C CA . GLY A 1 198 ? 6.650 -10.062 -3.407 1.00 87.44 198 GLY A CA 1
ATOM 1533 C C . GLY A 1 198 ? 5.913 -8.747 -3.636 1.00 87.44 198 GLY A C 1
ATOM 1534 O O . GLY A 1 198 ? 6.027 -7.830 -2.829 1.00 87.44 198 GLY A O 1
ATOM 1535 N N . LEU A 1 199 ? 5.157 -8.645 -4.729 1.00 86.31 199 LEU A N 1
ATOM 1536 C CA . LEU A 1 199 ? 4.280 -7.496 -4.935 1.00 86.31 199 LEU A CA 1
ATOM 1537 C C . LEU A 1 199 ? 3.130 -7.550 -3.919 1.00 86.31 199 LEU A C 1
ATOM 1539 O O . LEU A 1 199 ? 2.485 -8.591 -3.776 1.00 86.31 199 LEU A O 1
ATOM 1543 N N . ASP A 1 200 ? 2.890 -6.446 -3.208 1.00 90.81 200 ASP A N 1
ATOM 1544 C CA . ASP A 1 200 ? 1.739 -6.328 -2.309 1.00 90.81 200 ASP A CA 1
ATOM 1545 C C . ASP A 1 200 ? 0.446 -6.537 -3.120 1.00 90.81 200 ASP A C 1
ATOM 1547 O O . ASP A 1 200 ? 0.282 -5.902 -4.164 1.00 90.81 200 ASP A O 1
ATOM 1551 N N . PRO A 1 201 ? -0.481 -7.403 -2.678 1.00 87.81 201 PRO A N 1
ATOM 1552 C CA . PRO A 1 201 ? -1.682 -7.738 -3.444 1.00 87.81 201 PRO A CA 1
ATOM 1553 C C . PRO A 1 201 ? -2.629 -6.551 -3.675 1.00 87.81 201 PRO A C 1
ATOM 1555 O O . PRO A 1 201 ? -3.489 -6.628 -4.550 1.00 87.81 201 PRO A O 1
ATOM 1558 N N . ARG A 1 202 ? -2.496 -5.458 -2.909 1.00 90.06 202 ARG A N 1
ATOM 1559 C CA . ARG A 1 202 ? -3.257 -4.215 -3.121 1.00 90.06 202 ARG A CA 1
ATOM 1560 C C . ARG A 1 202 ? -2.741 -3.411 -4.314 1.00 90.06 202 ARG A C 1
ATOM 1562 O O . ARG A 1 202 ? -3.443 -2.531 -4.798 1.00 90.06 202 ARG A O 1
ATOM 1569 N N . VAL A 1 203 ? -1.521 -3.679 -4.769 1.00 93.19 203 VAL A N 1
ATOM 1570 C CA . VAL A 1 203 ? -0.890 -2.981 -5.886 1.00 93.19 203 VAL A CA 1
ATOM 1571 C C . VAL A 1 203 ? -1.165 -3.746 -7.172 1.00 93.19 203 VAL A C 1
ATOM 1573 O O . VAL A 1 203 ? -0.716 -4.877 -7.348 1.00 93.19 203 VAL A O 1
ATOM 1576 N N . ILE A 1 204 ? -1.871 -3.108 -8.100 1.00 93.50 204 ILE A N 1
ATOM 1577 C CA . ILE A 1 204 ? -2.179 -3.685 -9.409 1.00 93.50 204 ILE A CA 1
ATOM 1578 C C . ILE A 1 204 ? -1.277 -3.020 -10.441 1.00 93.50 204 ILE A C 1
ATOM 1580 O O . ILE A 1 204 ? -1.424 -1.830 -10.711 1.00 93.50 204 ILE A O 1
ATOM 1584 N N . TYR A 1 205 ? -0.358 -3.787 -11.024 1.00 92.94 205 TYR A N 1
ATOM 1585 C CA . TYR A 1 205 ? 0.498 -3.333 -12.118 1.00 92.94 205 TYR A CA 1
ATOM 1586 C C . TYR A 1 205 ? -0.059 -3.814 -13.463 1.00 92.94 205 TYR A C 1
ATOM 1588 O O . TYR A 1 205 ? -0.392 -4.989 -13.613 1.00 92.94 205 TYR A O 1
ATOM 1596 N N . GLN A 1 206 ? -0.166 -2.902 -14.430 1.00 93.44 206 GLN A N 1
ATOM 1597 C CA . GLN A 1 206 ? -0.650 -3.174 -15.783 1.00 93.44 206 GLN A CA 1
ATOM 1598 C C . GLN A 1 206 ? 0.321 -2.614 -16.826 1.00 93.44 206 GLN A C 1
ATOM 1600 O O . GLN A 1 206 ? 0.501 -1.400 -16.923 1.00 93.44 206 GLN A O 1
ATOM 1605 N N . CYS A 1 207 ? 0.928 -3.497 -17.618 1.00 90.00 207 CYS A N 1
ATOM 1606 C CA . CYS A 1 207 ? 1.805 -3.164 -18.737 1.00 90.00 207 CYS A CA 1
ATOM 1607 C C . CYS A 1 207 ? 1.880 -4.339 -19.725 1.00 90.00 207 CYS A C 1
ATOM 1609 O O . CYS A 1 207 ? 2.280 -5.442 -19.352 1.00 90.00 207 CYS A O 1
ATOM 1611 N N . ASP A 1 208 ? 1.563 -4.098 -20.999 1.00 89.50 208 ASP A N 1
ATOM 1612 C CA . ASP A 1 208 ? 1.569 -5.142 -22.042 1.00 89.50 208 ASP A CA 1
ATOM 1613 C C . ASP A 1 208 ? 2.943 -5.359 -22.703 1.00 89.50 208 ASP A C 1
ATOM 1615 O O . ASP A 1 208 ? 3.063 -6.123 -23.662 1.00 89.50 208 ASP A O 1
ATOM 1619 N N . SER A 1 209 ? 3.989 -4.678 -22.232 1.00 85.81 209 SER A N 1
ATOM 1620 C CA . SER A 1 209 ? 5.349 -4.804 -22.763 1.00 85.81 209 SER A CA 1
ATOM 1621 C C . SER A 1 209 ? 6.346 -5.210 -21.684 1.00 85.81 209 SER A C 1
ATOM 1623 O O . SER A 1 209 ? 6.155 -4.914 -20.507 1.00 85.81 209 SER A O 1
ATOM 1625 N N . GLU A 1 210 ? 7.437 -5.851 -22.105 1.00 85.19 210 GLU A N 1
ATOM 1626 C CA . GLU A 1 210 ? 8.609 -6.054 -21.251 1.00 85.19 210 GLU A CA 1
ATOM 1627 C C . GLU A 1 210 ? 9.156 -4.703 -20.770 1.00 85.19 210 GLU A C 1
ATOM 1629 O O . GLU A 1 210 ? 9.137 -3.719 -21.516 1.00 85.19 210 GLU A O 1
ATOM 1634 N N . HIS A 1 211 ? 9.681 -4.663 -19.551 1.00 80.81 211 HIS A N 1
ATOM 1635 C CA . HIS A 1 211 ? 10.304 -3.466 -18.988 1.00 80.81 211 HIS A CA 1
ATOM 1636 C C . HIS A 1 211 ? 11.624 -3.835 -18.312 1.00 80.81 211 HIS A C 1
ATOM 1638 O O . HIS A 1 211 ? 11.820 -4.964 -17.861 1.00 80.81 211 HIS A O 1
ATOM 1644 N N . ALA A 1 212 ? 12.548 -2.881 -18.284 1.00 79.44 212 ALA A N 1
ATOM 1645 C CA . ALA A 1 212 ? 13.874 -3.089 -17.726 1.00 79.44 212 ALA A CA 1
ATOM 1646 C C . ALA A 1 212 ? 13.878 -2.891 -16.202 1.00 79.44 212 ALA A C 1
ATOM 1648 O O . ALA A 1 212 ? 13.177 -2.020 -15.699 1.00 79.44 212 ALA A O 1
ATOM 1649 N N . CYS A 1 213 ? 14.716 -3.639 -15.486 1.00 81.69 213 CYS A N 1
ATOM 1650 C CA . CYS A 1 213 ? 14.942 -3.498 -14.044 1.00 81.69 213 CYS A CA 1
ATOM 1651 C C . CYS A 1 213 ? 16.382 -3.877 -13.665 1.00 81.69 213 CYS A C 1
ATOM 1653 O O . CYS A 1 213 ? 16.967 -4.770 -14.286 1.00 81.69 213 CYS A O 1
ATOM 1655 N N . TYR A 1 214 ? 16.950 -3.262 -12.624 1.00 79.88 214 TYR A N 1
ATOM 1656 C CA . TYR A 1 214 ? 18.229 -3.715 -12.067 1.00 79.88 214 TYR A CA 1
ATOM 1657 C C . TYR A 1 214 ? 18.052 -4.971 -11.213 1.00 79.88 214 TYR A C 1
ATOM 1659 O O . TYR A 1 214 ? 17.313 -4.968 -10.229 1.00 79.88 214 TYR A O 1
ATOM 1667 N N . GLY A 1 215 ? 18.764 -6.038 -11.565 1.00 81.38 215 GLY A N 1
ATOM 1668 C CA . GLY A 1 215 ? 18.838 -7.258 -10.774 1.00 81.38 215 GLY A CA 1
ATOM 1669 C C . GLY A 1 215 ? 19.896 -7.182 -9.677 1.00 81.38 215 GLY A C 1
ATOM 1670 O O . GLY A 1 215 ? 20.741 -6.287 -9.634 1.00 81.38 215 GLY A O 1
ATOM 1671 N N . GLN A 1 216 ? 19.873 -8.168 -8.782 1.00 84.56 216 GLN A N 1
ATOM 1672 C CA . GLN A 1 216 ? 20.757 -8.227 -7.614 1.00 84.56 216 GLN A CA 1
ATOM 1673 C C . GLN A 1 216 ? 22.254 -8.225 -7.962 1.00 84.56 216 GLN A C 1
ATOM 1675 O O . GLN A 1 216 ? 23.073 -7.795 -7.158 1.00 84.56 216 GLN A O 1
ATOM 1680 N N . ASP A 1 217 ? 22.641 -8.683 -9.145 1.00 77.25 217 ASP A N 1
ATOM 1681 C CA . ASP A 1 217 ? 24.035 -8.666 -9.585 1.00 77.25 217 ASP A CA 1
ATOM 1682 C C . ASP A 1 217 ? 24.460 -7.335 -10.228 1.00 77.25 217 ASP A C 1
ATOM 1684 O O . ASP A 1 217 ? 25.539 -7.273 -10.802 1.00 77.25 217 ASP A O 1
ATOM 1688 N N . GLY A 1 218 ? 23.630 -6.289 -10.145 1.00 71.69 218 GLY A N 1
ATOM 1689 C CA . GLY A 1 218 ? 23.911 -4.969 -10.716 1.00 71.69 218 GLY A CA 1
ATOM 1690 C C . GLY A 1 218 ? 23.643 -4.867 -12.220 1.00 71.69 218 GLY A C 1
ATOM 1691 O O . GLY A 1 218 ? 23.818 -3.795 -12.795 1.00 71.69 218 GLY A O 1
ATOM 1692 N N . LYS A 1 219 ? 23.190 -5.950 -12.866 1.00 73.00 219 LYS A N 1
ATOM 1693 C CA . LYS A 1 219 ? 22.873 -5.960 -14.299 1.00 73.00 219 LYS A CA 1
ATOM 1694 C C . LYS A 1 219 ? 21.417 -5.594 -14.565 1.00 73.00 219 LYS A C 1
ATOM 1696 O O . LYS A 1 219 ? 20.550 -5.760 -13.712 1.00 73.00 219 LYS A O 1
ATOM 1701 N N . ILE A 1 220 ? 21.151 -5.137 -15.785 1.00 74.62 220 ILE A N 1
ATOM 1702 C CA . ILE A 1 220 ? 19.799 -4.840 -16.265 1.00 74.62 220 ILE A CA 1
ATOM 1703 C C . ILE A 1 220 ? 19.158 -6.123 -16.813 1.00 74.62 220 ILE A C 1
ATOM 1705 O O . ILE A 1 220 ? 19.739 -6.795 -17.664 1.00 74.62 220 ILE A O 1
ATOM 1709 N N . TYR A 1 221 ? 17.941 -6.426 -16.364 1.00 77.44 221 TYR A N 1
ATOM 1710 C CA . TYR A 1 221 ? 17.089 -7.521 -16.845 1.00 77.44 221 TYR A CA 1
ATOM 1711 C C . TYR A 1 221 ? 15.788 -6.978 -17.424 1.00 77.44 221 TYR A C 1
ATOM 1713 O O . TYR A 1 221 ? 15.437 -5.832 -17.167 1.00 77.44 221 TYR A O 1
ATOM 1721 N N . TYR A 1 222 ? 15.071 -7.812 -18.182 1.00 80.19 222 TYR A N 1
ATOM 1722 C CA . TYR A 1 222 ? 13.726 -7.508 -18.665 1.00 80.19 222 TYR A CA 1
ATOM 1723 C C . TYR A 1 222 ? 12.739 -8.408 -17.951 1.00 80.19 222 TYR A C 1
ATOM 1725 O O . TYR A 1 222 ? 12.821 -9.630 -18.076 1.00 80.19 222 TYR A O 1
ATOM 1733 N N . ALA A 1 223 ? 11.825 -7.798 -17.215 1.00 86.12 223 ALA A N 1
ATOM 1734 C CA . ALA A 1 223 ? 10.705 -8.508 -16.633 1.00 86.12 223 ALA A CA 1
ATOM 1735 C C . ALA A 1 223 ? 9.552 -8.584 -17.641 1.00 86.12 223 ALA A C 1
ATOM 1737 O O . ALA A 1 223 ? 9.429 -7.750 -18.550 1.00 86.12 223 ALA A O 1
ATOM 1738 N N . ALA A 1 224 ? 8.751 -9.639 -17.516 1.00 89.00 224 ALA A N 1
ATOM 1739 C CA . ALA A 1 224 ? 7.702 -9.958 -18.471 1.00 89.00 224 ALA A CA 1
ATOM 1740 C C . ALA A 1 224 ? 6.538 -8.945 -18.385 1.00 89.00 224 ALA A C 1
ATOM 1742 O O . ALA A 1 224 ? 6.446 -8.173 -17.425 1.00 89.00 224 ALA A O 1
ATOM 1743 N N . PRO A 1 225 ? 5.623 -8.926 -19.375 1.00 90.31 225 PRO A N 1
ATOM 1744 C CA . PRO A 1 225 ? 4.398 -8.136 -19.281 1.00 90.31 225 PRO A CA 1
ATOM 1745 C C . PRO A 1 225 ? 3.645 -8.388 -17.966 1.00 90.31 225 PRO A C 1
ATOM 1747 O O . PRO A 1 225 ? 3.507 -9.530 -17.531 1.00 90.31 225 PRO A O 1
ATOM 1750 N N . ASN A 1 226 ? 3.124 -7.317 -17.365 1.00 91.31 226 ASN A N 1
ATOM 1751 C CA . ASN A 1 226 ? 2.430 -7.299 -16.069 1.00 91.31 226 ASN A CA 1
ATOM 1752 C C . ASN A 1 226 ? 3.240 -7.785 -14.854 1.00 91.31 226 ASN A C 1
ATOM 1754 O O . ASN A 1 226 ? 2.665 -8.070 -13.804 1.00 91.31 226 ASN A O 1
ATOM 1758 N N . GLU A 1 227 ? 4.565 -7.825 -14.948 1.00 90.94 227 GLU A N 1
ATOM 1759 C CA . GLU A 1 227 ? 5.428 -7.943 -13.777 1.00 90.94 227 GLU A CA 1
ATOM 1760 C C . GLU A 1 227 ? 5.893 -6.547 -13.354 1.00 90.94 227 GLU A C 1
ATOM 1762 O O . GLU A 1 227 ? 6.205 -5.719 -14.194 1.00 90.94 227 GLU A O 1
ATOM 1767 N N . TRP A 1 228 ? 5.948 -6.266 -12.054 1.00 91.38 228 TRP A N 1
ATOM 1768 C CA . TRP A 1 228 ? 6.687 -5.122 -11.513 1.00 91.38 228 TRP A CA 1
ATOM 1769 C C . TRP A 1 228 ? 7.699 -5.755 -10.564 1.00 91.38 228 TRP A C 1
ATOM 1771 O O . TRP A 1 228 ? 7.269 -6.297 -9.547 1.00 91.38 228 TRP A O 1
ATOM 1781 N N . PRO A 1 229 ? 8.993 -5.844 -10.895 1.00 90.19 229 PRO A N 1
ATOM 1782 C CA . PRO A 1 229 ? 10.035 -6.436 -10.067 1.00 90.19 229 PRO A CA 1
ATOM 1783 C C . PRO A 1 229 ? 10.615 -5.397 -9.103 1.00 90.19 229 PRO A C 1
ATOM 1785 O O . PRO A 1 229 ? 10.459 -4.189 -9.293 1.00 90.19 229 PRO A O 1
ATOM 1788 N N . VAL A 1 230 ? 11.241 -5.874 -8.028 1.00 91.94 230 VAL A N 1
ATOM 1789 C CA . VAL A 1 230 ? 12.063 -5.016 -7.168 1.00 91.94 230 VAL A CA 1
ATOM 1790 C C . VAL A 1 230 ? 13.401 -4.757 -7.840 1.00 91.94 230 VAL A C 1
ATOM 1792 O O . VAL A 1 230 ? 13.917 -5.602 -8.571 1.00 91.94 230 VAL A O 1
ATOM 1795 N N . GLU A 1 231 ? 13.971 -3.601 -7.549 1.00 87.31 231 GLU A N 1
ATOM 1796 C CA . GLU A 1 231 ? 15.264 -3.185 -8.055 1.00 87.31 231 GLU A CA 1
ATOM 1797 C C . GLU A 1 231 ? 16.349 -3.284 -6.995 1.00 87.31 231 GLU A C 1
ATOM 1799 O O . GLU A 1 231 ? 16.096 -3.272 -5.781 1.00 87.31 231 GLU A O 1
ATOM 1804 N N . TYR A 1 232 ? 17.581 -3.357 -7.487 1.00 86.25 232 TYR A N 1
ATOM 1805 C CA . TYR A 1 232 ? 18.777 -3.472 -6.679 1.00 86.25 232 TYR A CA 1
ATOM 1806 C C . TYR A 1 232 ? 19.824 -2.450 -7.109 1.00 86.25 232 TYR A C 1
ATOM 1808 O O . TYR A 1 232 ? 20.022 -2.189 -8.291 1.00 86.25 232 TYR A O 1
ATOM 1816 N N . GLN A 1 233 ? 20.564 -1.932 -6.137 1.00 82.12 233 GLN A N 1
ATOM 1817 C CA . GLN A 1 233 ? 21.744 -1.108 -6.359 1.00 82.12 233 GLN A CA 1
ATOM 1818 C C . GLN A 1 233 ? 22.911 -1.721 -5.598 1.00 82.12 233 GLN A C 1
ATOM 1820 O O . GLN A 1 233 ? 22.836 -1.914 -4.383 1.00 82.12 233 GLN A O 1
ATOM 1825 N N . ASN A 1 234 ? 23.994 -2.051 -6.307 1.00 77.44 234 ASN A N 1
ATOM 1826 C CA . ASN A 1 234 ? 25.173 -2.706 -5.726 1.00 77.44 234 ASN A CA 1
ATOM 1827 C C . ASN A 1 234 ? 24.804 -3.955 -4.893 1.00 77.44 234 ASN A C 1
ATOM 1829 O O . ASN A 1 234 ? 25.311 -4.158 -3.789 1.00 77.44 234 ASN A O 1
ATOM 1833 N N . GLY A 1 235 ? 23.838 -4.743 -5.377 1.00 79.25 235 GLY A N 1
ATOM 1834 C CA . GLY A 1 235 ? 23.311 -5.936 -4.704 1.00 79.25 235 GLY A CA 1
ATOM 1835 C C . GLY A 1 235 ? 22.446 -5.704 -3.469 1.00 79.25 235 GLY A C 1
ATOM 1836 O O . GLY A 1 235 ? 21.986 -6.672 -2.862 1.00 79.25 235 GLY A O 1
ATOM 1837 N N . THR A 1 236 ? 22.168 -4.449 -3.119 1.00 87.81 236 THR A N 1
ATOM 1838 C CA . THR A 1 236 ? 21.219 -4.085 -2.063 1.00 87.81 236 THR A CA 1
ATOM 1839 C C . THR A 1 236 ? 19.867 -3.777 -2.682 1.00 87.81 236 THR A C 1
ATOM 1841 O O . THR A 1 236 ? 19.794 -3.034 -3.654 1.00 87.81 236 THR A O 1
ATOM 1844 N N . LEU A 1 237 ? 18.796 -4.340 -2.129 1.00 89.81 237 LEU A N 1
ATOM 1845 C CA . LEU A 1 237 ? 17.437 -4.051 -2.577 1.00 89.81 237 LEU A CA 1
ATOM 1846 C C . LEU A 1 237 ? 17.089 -2.585 -2.271 1.00 89.81 237 LEU A C 1
ATOM 1848 O O . LEU A 1 237 ? 17.289 -2.138 -1.141 1.00 89.81 237 LEU A O 1
ATOM 1852 N N . ILE A 1 238 ? 16.555 -1.856 -3.258 1.00 89.38 238 ILE A N 1
ATOM 1853 C CA . ILE A 1 238 ? 16.270 -0.413 -3.135 1.00 89.38 238 ILE A CA 1
ATOM 1854 C C . ILE A 1 238 ? 14.787 -0.034 -3.194 1.00 89.38 238 ILE A C 1
ATOM 1856 O O . ILE A 1 238 ? 14.431 1.002 -2.633 1.00 89.38 238 ILE A O 1
ATOM 1860 N N . GLY A 1 239 ? 13.924 -0.833 -3.827 1.00 91.75 239 GLY A N 1
ATOM 1861 C CA . GLY A 1 239 ? 12.501 -0.513 -4.015 1.00 91.75 239 GLY A CA 1
ATOM 1862 C C . GLY A 1 239 ? 12.018 -0.853 -5.421 1.00 91.75 239 GLY A C 1
ATOM 1863 O O . GLY A 1 239 ? 12.520 -1.796 -6.025 1.00 91.75 239 GLY A O 1
ATOM 1864 N N . ARG A 1 240 ? 11.051 -0.093 -5.943 1.00 91.25 240 ARG A N 1
ATOM 1865 C CA . ARG A 1 240 ? 10.504 -0.247 -7.304 1.00 91.25 240 ARG A CA 1
ATOM 1866 C C . ARG A 1 240 ? 10.584 1.082 -8.051 1.00 91.25 240 ARG A C 1
ATOM 1868 O O . ARG A 1 240 ? 10.428 2.137 -7.437 1.00 91.25 240 ARG A O 1
ATOM 1875 N N . HIS A 1 241 ? 10.832 1.053 -9.357 1.00 87.25 241 HIS A N 1
ATOM 1876 C CA . HIS A 1 241 ? 10.788 2.266 -10.180 1.00 87.25 241 HIS A CA 1
ATOM 1877 C C . HIS A 1 241 ? 9.362 2.805 -10.300 1.00 87.25 241 HIS A C 1
ATOM 1879 O O . HIS A 1 241 ? 8.404 2.044 -10.223 1.00 87.25 241 HIS A O 1
ATOM 1885 N N . GLU A 1 242 ? 9.224 4.109 -10.526 1.00 89.25 242 GLU A N 1
ATOM 1886 C CA . GLU A 1 242 ? 7.940 4.765 -10.804 1.00 89.25 242 GLU A CA 1
ATOM 1887 C C . GLU A 1 242 ? 7.291 4.229 -12.104 1.00 89.25 242 GLU A C 1
ATOM 1889 O O . GLU A 1 242 ? 8.014 3.916 -13.049 1.00 89.25 242 GLU A O 1
ATOM 1894 N N . PRO A 1 243 ? 5.948 4.150 -12.209 1.00 89.69 243 PRO A N 1
ATOM 1895 C CA . PRO A 1 243 ? 5.276 3.689 -13.426 1.00 89.69 243 PRO A CA 1
ATOM 1896 C C . PRO A 1 243 ? 5.679 4.527 -14.644 1.00 89.69 243 PRO A C 1
ATOM 1898 O O . PRO A 1 243 ? 5.721 5.754 -14.589 1.00 89.69 243 PRO A O 1
ATOM 1901 N N . GLU A 1 244 ? 5.980 3.883 -15.762 1.00 85.75 244 GLU A N 1
ATOM 1902 C CA . GLU A 1 244 ? 6.608 4.560 -16.894 1.00 85.75 244 GLU A CA 1
ATOM 1903 C C . GLU A 1 244 ? 5.579 5.057 -17.943 1.00 85.75 244 GLU A C 1
ATOM 1905 O O . GLU A 1 244 ? 4.678 4.296 -18.316 1.00 85.75 244 GLU A O 1
ATOM 1910 N N . PRO A 1 245 ? 5.731 6.275 -18.507 1.00 85.88 245 PRO A N 1
ATOM 1911 C CA . PRO A 1 245 ? 4.792 6.833 -19.490 1.00 85.88 245 PRO A CA 1
ATOM 1912 C C . PRO A 1 245 ? 4.906 6.166 -20.869 1.00 85.88 245 PRO A C 1
ATOM 1914 O O . PRO A 1 245 ? 5.949 5.607 -21.220 1.00 85.88 245 PRO A O 1
ATOM 1917 N N . GLU A 1 246 ? 3.865 6.260 -21.704 1.00 86.44 246 GLU A N 1
ATOM 1918 C CA . GLU A 1 246 ? 3.981 5.821 -23.100 1.00 86.44 246 GLU A CA 1
ATOM 1919 C C . GLU A 1 246 ? 5.104 6.554 -23.841 1.00 86.44 246 GLU A C 1
ATOM 1921 O O . GLU A 1 246 ? 5.334 7.746 -23.648 1.00 86.44 246 GLU A O 1
ATOM 1926 N N . SER A 1 247 ? 5.805 5.837 -24.720 1.00 81.06 247 SER A N 1
ATOM 1927 C CA . SER A 1 247 ? 6.832 6.444 -25.561 1.00 81.06 247 SER A CA 1
ATOM 1928 C C . SER A 1 247 ? 7.039 5.679 -26.856 1.00 81.06 247 SER A C 1
ATOM 1930 O O . SER A 1 247 ? 6.648 4.518 -26.998 1.00 81.06 247 SER A O 1
ATOM 1932 N N . ILE A 1 248 ? 7.624 6.368 -27.825 1.00 79.38 248 ILE A N 1
ATOM 1933 C CA . ILE A 1 248 ? 7.890 5.884 -29.171 1.00 79.38 248 ILE A CA 1
ATOM 1934 C C . ILE A 1 248 ? 9.377 6.052 -29.422 1.00 79.38 248 ILE A C 1
ATOM 1936 O O . ILE A 1 248 ? 9.901 7.155 -29.271 1.00 79.38 248 ILE A O 1
ATOM 1940 N N . ASN A 1 249 ? 10.018 4.970 -29.856 1.00 77.44 249 ASN A N 1
ATOM 1941 C CA . ASN A 1 249 ? 11.391 5.020 -30.322 1.00 77.44 249 ASN A CA 1
ATOM 1942 C C . ASN A 1 249 ? 11.369 5.574 -31.745 1.00 77.44 249 ASN A C 1
ATOM 1944 O O . ASN A 1 249 ? 10.859 4.920 -32.651 1.00 77.44 249 ASN A O 1
ATOM 1948 N N . LEU A 1 250 ? 11.907 6.773 -31.934 1.00 73.31 250 LEU A N 1
ATOM 1949 C CA . LEU A 1 250 ? 11.912 7.496 -33.206 1.00 73.31 250 LEU A CA 1
ATOM 1950 C C . LEU A 1 250 ? 12.942 6.956 -34.207 1.00 73.31 250 LEU A C 1
ATOM 1952 O O . LEU A 1 250 ? 13.008 7.443 -35.334 1.00 73.31 250 LEU A O 1
ATOM 1956 N N . ILE A 1 251 ? 13.741 5.962 -33.813 1.00 67.75 251 ILE A N 1
ATOM 1957 C CA . ILE A 1 251 ? 14.769 5.351 -34.650 1.00 67.75 251 ILE A CA 1
ATOM 1958 C C . ILE A 1 251 ? 14.425 3.892 -34.964 1.00 67.75 251 ILE A C 1
ATOM 1960 O O . ILE A 1 251 ? 14.085 3.099 -34.087 1.00 67.75 251 ILE A O 1
ATOM 1964 N N . GLU A 1 252 ? 14.586 3.519 -36.232 1.00 69.75 252 GLU A N 1
ATOM 1965 C CA . GLU A 1 252 ? 14.606 2.120 -36.664 1.00 69.75 252 GLU A CA 1
ATOM 1966 C C . GLU A 1 252 ? 15.932 1.452 -36.271 1.00 69.75 252 GLU A C 1
ATOM 1968 O O . GLU A 1 252 ? 16.984 2.077 -36.359 1.00 69.75 252 GLU A O 1
ATOM 1973 N N . LEU A 1 253 ? 15.901 0.164 -35.909 1.00 65.88 253 LEU A N 1
ATOM 1974 C CA . LEU A 1 253 ? 17.102 -0.626 -35.585 1.00 65.88 253 LEU A CA 1
ATOM 1975 C C . LEU A 1 253 ? 17.856 -0.071 -34.356 1.00 65.88 253 LEU A C 1
ATOM 1977 O O . LEU A 1 253 ? 19.048 0.222 -34.432 1.00 65.88 253 LEU A O 1
ATOM 1981 N N . SER A 1 254 ? 17.194 0.038 -33.193 1.00 61.47 254 SER A N 1
ATOM 1982 C CA . SER A 1 254 ? 17.865 0.430 -31.929 1.00 61.47 254 SER A CA 1
ATOM 1983 C C . SER A 1 254 ? 19.012 -0.511 -31.511 1.00 61.47 254 SER A C 1
ATOM 1985 O O . SER A 1 254 ? 19.880 -0.130 -30.727 1.00 61.47 254 SER A O 1
ATOM 1987 N N . ASN A 1 255 ? 19.048 -1.721 -32.070 1.00 61.22 255 ASN A N 1
ATOM 1988 C CA . ASN A 1 255 ? 20.115 -2.710 -31.926 1.00 61.22 255 ASN A CA 1
ATOM 1989 C C . ASN A 1 255 ? 21.128 -2.724 -33.099 1.00 61.22 255 ASN A C 1
ATOM 1991 O O . ASN A 1 255 ? 22.073 -3.505 -33.069 1.00 61.22 255 ASN A O 1
ATOM 1995 N N . GLY A 1 256 ? 20.955 -1.885 -34.131 1.00 58.84 256 GLY A N 1
ATOM 1996 C CA . GLY A 1 256 ? 21.725 -1.904 -35.384 1.00 58.84 256 GLY A CA 1
ATOM 1997 C C . GLY A 1 256 ? 22.565 -0.646 -35.620 1.00 58.84 256 GLY A C 1
ATOM 1998 O O . GLY A 1 256 ? 22.360 0.081 -36.597 1.00 58.84 256 GLY A O 1
ATOM 1999 N N . VAL A 1 257 ? 23.531 -0.375 -34.742 1.00 56.81 257 VAL A N 1
ATOM 2000 C CA . VAL A 1 257 ? 24.482 0.738 -34.918 1.00 56.81 257 VAL A CA 1
ATOM 2001 C C . VAL A 1 257 ? 25.292 0.550 -36.210 1.00 56.81 257 VAL A C 1
ATOM 2003 O O . VAL A 1 257 ? 25.896 -0.496 -36.423 1.00 56.81 257 VAL A O 1
ATOM 2006 N N . GLY A 1 258 ? 25.315 1.564 -37.084 1.00 54.44 258 GLY A N 1
ATOM 2007 C CA . GLY A 1 258 ? 25.965 1.495 -38.402 1.00 54.44 258 GLY A CA 1
ATOM 2008 C C . GLY A 1 258 ? 25.022 1.170 -39.568 1.00 54.44 258 GLY A C 1
ATOM 2009 O O . GLY A 1 258 ? 25.479 1.051 -40.706 1.00 54.44 258 GLY A O 1
ATOM 2010 N N . SER A 1 259 ? 23.714 1.052 -39.318 1.00 55.56 259 SER A N 1
ATOM 2011 C CA . SER A 1 259 ? 22.684 0.844 -40.340 1.00 55.56 259 SER A CA 1
ATOM 2012 C C . SER A 1 259 ? 21.651 1.974 -40.329 1.00 55.56 259 SER A C 1
ATOM 2014 O O . SER A 1 259 ? 21.240 2.404 -39.256 1.00 55.56 259 SER A O 1
ATOM 2016 N N . GLY A 1 260 ? 21.251 2.449 -41.521 1.00 54.53 260 GLY A N 1
ATOM 2017 C CA . GLY A 1 260 ? 20.067 3.281 -41.820 1.00 54.53 260 GLY A CA 1
ATOM 2018 C C . GLY A 1 260 ? 19.854 4.562 -40.999 1.00 54.53 260 GLY A C 1
ATOM 2019 O O . GLY A 1 260 ? 19.925 5.658 -41.550 1.00 54.53 260 GLY A O 1
ATOM 2020 N N . GLY A 1 261 ? 19.569 4.409 -39.705 1.00 53.97 261 GLY A N 1
ATOM 2021 C CA . GLY A 1 261 ? 19.346 5.469 -38.727 1.00 53.97 261 GLY A CA 1
ATOM 2022 C C . GLY A 1 261 ? 20.569 5.833 -37.885 1.00 53.97 261 GLY A C 1
ATOM 2023 O O . GLY A 1 261 ? 20.661 6.989 -37.506 1.00 53.97 261 GLY A O 1
ATOM 2024 N N . TRP A 1 262 ? 21.526 4.928 -37.636 1.00 54.56 262 TRP A N 1
ATOM 2025 C CA . TRP A 1 262 ? 22.736 5.214 -36.847 1.00 54.56 262 TRP A CA 1
ATOM 2026 C C . TRP A 1 262 ? 23.992 5.230 -37.726 1.00 54.56 262 TRP A C 1
ATOM 2028 O O . TRP A 1 262 ? 24.380 4.204 -38.284 1.00 54.56 262 TRP A O 1
ATOM 2038 N N . GLN A 1 263 ? 24.660 6.376 -37.828 1.00 57.78 263 GLN A N 1
ATOM 2039 C CA . GLN A 1 263 ? 25.920 6.534 -38.545 1.00 57.78 263 GLN A CA 1
ATOM 2040 C C . GLN A 1 263 ? 27.088 6.497 -37.567 1.00 57.78 263 GLN A C 1
ATOM 2042 O O . GLN A 1 263 ? 27.188 7.324 -36.664 1.00 57.78 263 GLN A O 1
ATOM 2047 N N . VAL A 1 264 ? 27.996 5.548 -37.781 1.00 56.69 264 VAL A N 1
ATOM 2048 C CA . VAL A 1 264 ? 29.322 5.600 -37.174 1.00 56.69 264 VAL A CA 1
ATOM 2049 C C . VAL A 1 264 ? 30.176 6.480 -38.063 1.00 56.69 264 VAL A C 1
ATOM 2051 O O . VAL A 1 264 ? 30.494 6.110 -39.195 1.00 56.69 264 VAL A O 1
ATOM 2054 N N . PHE A 1 265 ? 30.539 7.649 -37.562 1.00 56.66 265 PHE A N 1
ATOM 2055 C CA . PHE A 1 265 ? 31.497 8.502 -38.240 1.00 56.66 265 PHE A CA 1
ATOM 2056 C C . PHE A 1 265 ? 32.804 8.498 -37.465 1.00 56.66 265 PHE A C 1
ATOM 2058 O O . PHE A 1 265 ? 32.878 8.392 -36.240 1.00 56.66 265 PHE A O 1
ATOM 2065 N N . ASN A 1 266 ? 33.854 8.657 -38.240 1.00 53.28 266 ASN A N 1
ATOM 2066 C CA . ASN A 1 266 ? 35.166 8.986 -37.758 1.00 53.28 266 ASN A CA 1
ATOM 2067 C C . ASN A 1 266 ? 35.556 10.233 -38.573 1.00 53.28 266 ASN A C 1
ATOM 2069 O O . ASN 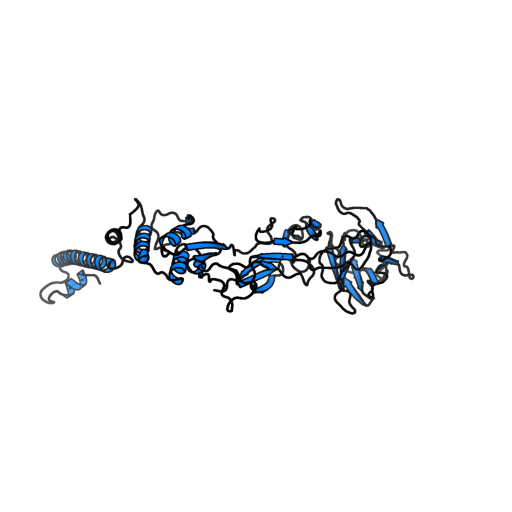A 1 266 ? 35.545 10.205 -39.811 1.00 53.28 266 ASN A O 1
ATOM 2073 N N . SER A 1 267 ? 35.787 11.368 -37.914 1.00 49.59 267 SER A N 1
ATOM 2074 C CA . SER A 1 267 ? 35.969 12.637 -38.638 1.00 49.59 267 SER A CA 1
ATOM 2075 C C . SER A 1 267 ? 37.269 12.645 -39.460 1.00 49.59 267 SER A C 1
ATOM 2077 O O . SER A 1 267 ? 38.306 12.223 -38.963 1.00 49.59 267 SER A O 1
ATOM 2079 N N . ALA A 1 268 ? 37.232 13.177 -40.689 1.00 41.84 268 ALA A N 1
ATOM 2080 C CA . ALA A 1 268 ? 38.314 13.181 -41.692 1.00 41.84 268 ALA A CA 1
ATOM 2081 C C . ALA A 1 268 ? 39.680 13.787 -41.268 1.00 41.84 268 ALA A C 1
ATOM 2083 O O . ALA A 1 268 ? 40.634 13.712 -42.037 1.00 41.84 268 ALA A O 1
ATOM 2084 N N . ALA A 1 269 ? 39.814 14.335 -40.056 1.00 46.84 269 ALA A N 1
ATOM 2085 C CA . ALA A 1 269 ? 41.060 14.866 -39.483 1.00 46.84 269 ALA A CA 1
ATOM 2086 C C . ALA A 1 269 ? 41.904 13.813 -38.714 1.00 46.84 269 ALA A C 1
ATOM 2088 O O . ALA A 1 269 ? 42.736 14.172 -37.887 1.00 46.84 269 ALA A O 1
ATOM 2089 N N . TYR A 1 270 ? 41.653 12.525 -38.975 1.00 52.28 270 TYR A N 1
ATOM 2090 C CA . TYR A 1 270 ? 42.084 11.330 -38.239 1.00 52.28 270 TYR A CA 1
ATOM 2091 C C . TYR A 1 270 ? 43.499 11.333 -37.659 1.00 52.28 270 TYR A C 1
ATOM 2093 O O . TYR A 1 270 ? 44.501 11.246 -38.373 1.00 52.28 270 TYR A O 1
ATOM 2101 N N . ASP A 1 271 ? 43.540 11.225 -36.336 1.00 51.41 271 ASP A N 1
ATOM 2102 C CA . ASP A 1 271 ? 44.645 10.605 -35.630 1.00 51.41 271 ASP A CA 1
ATOM 2103 C C . ASP A 1 271 ? 44.530 9.068 -35.791 1.00 51.41 271 ASP A C 1
ATOM 2105 O O . ASP A 1 271 ? 43.552 8.479 -35.319 1.00 51.41 271 ASP A O 1
ATOM 2109 N N . PRO A 1 272 ? 45.492 8.381 -36.445 1.00 52.62 272 PRO A N 1
ATOM 2110 C CA . PRO A 1 272 ? 45.483 6.921 -36.616 1.00 52.62 272 PRO A CA 1
ATOM 2111 C C . PRO A 1 272 ? 45.564 6.149 -35.288 1.00 52.62 272 PRO A C 1
ATOM 2113 O O . PRO A 1 272 ? 45.540 4.913 -35.283 1.00 52.62 272 PRO A O 1
ATOM 2116 N N . LYS A 1 273 ? 45.680 6.862 -34.161 1.00 52.97 273 LYS A N 1
ATOM 2117 C CA . LYS A 1 273 ? 45.621 6.300 -32.820 1.00 52.97 273 LYS A CA 1
ATOM 2118 C C . LYS A 1 273 ? 44.241 5.772 -32.425 1.00 52.97 273 LYS A C 1
ATOM 2120 O O . LYS A 1 273 ? 44.234 5.001 -31.476 1.00 52.97 273 LYS A O 1
ATOM 2125 N N . TYR A 1 274 ? 43.148 6.124 -33.117 1.00 51.47 274 TYR A N 1
ATOM 2126 C CA . TYR A 1 274 ? 41.772 5.742 -32.756 1.00 51.47 274 TYR A CA 1
ATOM 2127 C C . TYR A 1 274 ? 41.060 4.985 -33.884 1.00 51.47 274 TYR A C 1
ATOM 2129 O O . TYR A 1 274 ? 41.155 5.346 -35.056 1.00 51.47 274 TYR A O 1
ATOM 2137 N N . THR A 1 275 ? 40.327 3.928 -33.537 1.00 54.56 275 THR A N 1
ATOM 2138 C CA . THR A 1 275 ? 39.511 3.135 -34.471 1.00 54.56 275 THR A CA 1
ATOM 2139 C C . THR A 1 275 ? 38.163 2.858 -33.839 1.00 54.56 275 THR A C 1
ATOM 2141 O O . THR A 1 275 ? 38.160 2.492 -32.672 1.00 54.56 275 THR A O 1
ATOM 2144 N N . VAL A 1 276 ? 37.075 2.971 -34.608 1.00 55.97 276 VAL A N 1
ATOM 2145 C CA . VAL A 1 276 ? 35.748 2.479 -34.213 1.00 55.97 276 VAL A CA 1
ATOM 2146 C C . VAL A 1 276 ? 35.483 1.152 -34.903 1.00 55.97 276 VAL A C 1
ATOM 2148 O O . VAL A 1 276 ? 35.527 1.075 -36.131 1.00 55.97 276 VAL A O 1
ATOM 2151 N N . GLU A 1 277 ? 35.199 0.126 -34.114 1.00 58.84 277 GLU A N 1
ATOM 2152 C CA . GLU A 1 277 ? 34.784 -1.189 -34.596 1.00 58.84 277 GLU A CA 1
ATOM 2153 C C . GLU A 1 277 ? 33.371 -1.475 -34.096 1.00 58.84 277 GLU A C 1
ATOM 2155 O O . GLU A 1 277 ? 33.114 -1.311 -32.908 1.00 58.84 277 GLU A O 1
ATOM 2160 N N . VAL A 1 278 ? 32.476 -1.881 -35.002 1.00 58.84 278 VAL A N 1
ATOM 2161 C CA . VAL A 1 278 ? 31.112 -2.314 -34.673 1.00 58.84 278 VAL A CA 1
ATOM 2162 C C . VAL A 1 278 ? 31.106 -3.836 -34.623 1.00 58.84 278 VAL A C 1
ATOM 2164 O O . VAL A 1 278 ? 31.125 -4.490 -35.670 1.00 58.84 278 VAL A O 1
ATOM 2167 N N . ILE A 1 279 ? 31.093 -4.406 -33.419 1.00 57.41 279 ILE A N 1
ATOM 2168 C CA . ILE A 1 279 ? 31.022 -5.863 -33.237 1.00 57.41 279 ILE A CA 1
ATOM 2169 C C . ILE A 1 279 ? 29.595 -6.239 -32.861 1.00 57.41 279 ILE A C 1
ATOM 2171 O O . ILE A 1 279 ? 29.043 -5.710 -31.897 1.00 57.41 279 ILE A O 1
ATOM 2175 N N . HIS A 1 280 ? 29.033 -7.174 -33.622 1.00 59.16 280 HIS A N 1
ATOM 2176 C CA . HIS A 1 280 ? 27.745 -7.797 -33.348 1.00 59.16 280 HIS A CA 1
ATOM 2177 C C . HIS A 1 280 ? 28.007 -9.208 -32.796 1.00 59.16 280 HIS A C 1
ATOM 2179 O O . HIS A 1 280 ? 28.705 -9.983 -33.450 1.00 59.16 280 HIS A O 1
ATOM 2185 N N . GLY A 1 281 ? 27.436 -9.560 -31.638 1.00 51.72 281 GLY A N 1
ATOM 2186 C CA . GLY A 1 281 ? 27.250 -10.975 -31.271 1.00 51.72 281 GLY A CA 1
ATOM 2187 C C . GLY A 1 281 ? 28.111 -11.601 -30.164 1.00 51.72 281 GLY A C 1
ATOM 2188 O O . GLY A 1 281 ? 28.089 -12.821 -30.056 1.00 51.72 281 GLY A O 1
ATOM 2189 N N . ASP A 1 282 ? 28.785 -10.841 -29.296 1.00 45.38 282 ASP A N 1
ATOM 2190 C CA . ASP A 1 282 ? 29.373 -11.405 -28.065 1.00 45.38 282 ASP A CA 1
ATOM 2191 C C . ASP A 1 282 ? 28.507 -11.054 -26.852 1.00 45.38 282 ASP A C 1
ATOM 2193 O O . ASP A 1 282 ? 28.634 -9.994 -26.239 1.00 45.38 282 ASP A O 1
ATOM 2197 N N . THR A 1 283 ? 27.580 -11.949 -26.522 1.00 47.53 283 THR A N 1
ATOM 2198 C CA . THR A 1 283 ? 26.637 -11.774 -25.416 1.00 47.53 283 THR A CA 1
ATOM 2199 C C . THR A 1 283 ? 27.308 -12.104 -24.078 1.00 47.53 283 THR A C 1
ATOM 2201 O O . THR A 1 283 ? 27.785 -13.232 -23.901 1.00 47.53 283 THR A O 1
ATOM 2204 N N . PRO A 1 284 ? 27.271 -11.227 -23.062 1.00 45.97 284 PRO A N 1
ATOM 2205 C CA . PRO A 1 284 ? 27.178 -11.705 -21.688 1.00 45.97 284 PRO A CA 1
ATOM 2206 C C . PRO A 1 284 ? 25.955 -12.630 -21.603 1.00 45.97 284 PRO A C 1
ATOM 2208 O O . PRO A 1 284 ? 24.917 -12.316 -22.184 1.00 45.97 284 PRO A O 1
ATOM 2211 N N . ALA A 1 285 ? 26.075 -13.789 -20.950 1.00 42.09 285 ALA A N 1
ATOM 2212 C CA . ALA A 1 285 ? 25.020 -14.806 -20.945 1.00 42.09 285 ALA A CA 1
ATOM 2213 C C . ALA A 1 285 ? 23.637 -14.200 -20.614 1.00 42.09 285 ALA A C 1
ATOM 2215 O O . ALA A 1 285 ? 23.438 -13.706 -19.506 1.00 42.09 285 ALA A O 1
ATOM 2216 N N . GLY A 1 286 ? 22.703 -14.248 -21.575 1.00 44.88 286 GLY A N 1
ATOM 2217 C CA . GLY A 1 286 ? 21.316 -13.789 -21.411 1.00 44.88 286 GLY A CA 1
ATOM 2218 C C . GLY A 1 286 ? 20.946 -12.438 -22.043 1.00 44.88 286 GLY A C 1
ATOM 2219 O O . GLY A 1 286 ? 19.830 -11.981 -21.815 1.00 44.88 286 GLY A O 1
ATOM 2220 N N . ILE A 1 287 ? 21.829 -11.800 -22.819 1.00 45.50 287 ILE A N 1
ATOM 2221 C CA . ILE A 1 287 ? 21.547 -10.514 -23.485 1.00 45.50 287 ILE A CA 1
ATOM 2222 C C . ILE A 1 287 ? 21.628 -10.686 -25.005 1.00 45.50 287 ILE A C 1
ATOM 2224 O O . ILE A 1 287 ? 22.728 -10.792 -25.531 1.00 45.50 287 ILE A O 1
ATOM 2228 N N . ASP A 1 288 ? 20.494 -10.682 -25.709 1.00 44.00 288 ASP A N 1
ATOM 2229 C CA . ASP A 1 288 ? 20.466 -10.689 -27.180 1.00 44.00 288 ASP A CA 1
ATOM 2230 C C . ASP A 1 288 ? 20.856 -9.306 -27.758 1.00 44.00 288 ASP A C 1
ATOM 2232 O O . ASP A 1 288 ? 20.472 -8.262 -27.225 1.00 44.00 288 ASP A O 1
ATOM 2236 N N . ASP A 1 289 ? 21.601 -9.311 -28.871 1.00 50.12 289 ASP A N 1
ATOM 2237 C CA . ASP A 1 289 ? 21.941 -8.160 -29.728 1.00 50.12 289 ASP A CA 1
ATOM 2238 C C . ASP A 1 289 ? 22.629 -6.961 -29.051 1.00 50.12 289 ASP A C 1
ATOM 2240 O O . ASP A 1 289 ? 22.040 -5.904 -28.826 1.00 50.12 289 ASP A O 1
ATOM 2244 N N . TYR A 1 290 ? 23.927 -7.106 -28.789 1.00 47.41 290 TYR A N 1
ATOM 2245 C CA . TYR A 1 290 ? 24.797 -6.072 -28.233 1.00 47.41 290 TYR A CA 1
ATOM 2246 C C . TYR A 1 290 ? 25.701 -5.426 -29.308 1.00 47.41 290 TYR A C 1
ATOM 2248 O O . TYR A 1 290 ? 26.228 -6.140 -30.165 1.00 47.41 290 TYR A O 1
ATOM 2256 N N . VAL A 1 291 ? 25.901 -4.095 -29.252 1.00 50.53 291 VAL A N 1
ATOM 2257 C CA . VAL A 1 291 ? 26.820 -3.354 -30.137 1.00 50.53 291 VAL A CA 1
ATOM 2258 C C . VAL A 1 291 ? 28.031 -2.860 -29.346 1.00 50.53 291 VAL A C 1
ATOM 2260 O O . VAL A 1 291 ? 27.972 -1.872 -28.614 1.00 50.53 291 VAL A O 1
ATOM 2263 N N . ARG A 1 292 ? 29.185 -3.483 -29.580 1.00 52.06 292 ARG A N 1
ATOM 2264 C CA . ARG A 1 292 ? 30.466 -2.937 -29.116 1.00 52.06 292 ARG A CA 1
ATOM 2265 C C . ARG A 1 292 ? 30.920 -1.812 -30.033 1.00 52.06 292 ARG A C 1
ATOM 2267 O O . ARG A 1 292 ? 30.953 -2.016 -31.243 1.00 52.06 292 ARG A O 1
ATOM 2274 N N . VAL A 1 293 ? 31.310 -0.676 -29.454 1.00 50.47 293 VAL A N 1
ATOM 2275 C CA . VAL A 1 293 ? 31.939 0.454 -30.153 1.00 50.47 293 VAL A CA 1
ATOM 2276 C C . VAL A 1 293 ? 33.319 0.690 -29.531 1.00 50.47 293 VAL A C 1
ATOM 2278 O O . VAL A 1 293 ? 33.567 1.635 -28.785 1.00 50.47 293 VAL A O 1
ATOM 2281 N N . THR A 1 294 ? 34.265 -0.199 -29.828 1.00 50.56 294 THR A N 1
ATOM 2282 C CA . THR A 1 294 ? 35.632 -0.087 -29.294 1.00 50.56 294 THR A CA 1
ATOM 2283 C C . THR A 1 294 ? 36.292 1.189 -29.822 1.00 50.56 294 THR A C 1
ATOM 2285 O O . THR A 1 294 ? 36.336 1.356 -31.035 1.00 50.56 294 THR A O 1
ATOM 2288 N N . MET A 1 295 ? 36.849 2.046 -28.955 1.00 50.62 295 MET A N 1
ATOM 2289 C CA . MET A 1 295 ? 37.611 3.254 -29.319 1.00 50.62 295 MET A CA 1
ATOM 2290 C C . MET A 1 295 ? 39.067 3.168 -28.827 1.00 50.62 295 MET A C 1
ATOM 2292 O O . MET A 1 295 ? 39.497 3.888 -27.931 1.00 50.62 295 MET A O 1
ATOM 2296 N N . VAL A 1 296 ? 39.865 2.264 -29.391 1.00 49.91 296 VAL A N 1
ATOM 2297 C CA . VAL A 1 296 ? 41.226 1.997 -28.880 1.00 49.91 296 VAL A CA 1
ATOM 2298 C C . VAL A 1 296 ? 42.093 3.263 -28.894 1.00 49.91 296 VAL A C 1
ATOM 2300 O O . VAL A 1 296 ? 42.282 3.833 -29.959 1.00 49.91 296 VAL A O 1
ATOM 2303 N N . ILE A 1 297 ? 42.675 3.656 -27.751 1.00 50.03 297 ILE A N 1
ATOM 2304 C CA . ILE A 1 297 ? 43.700 4.714 -27.661 1.00 50.03 297 ILE A CA 1
ATOM 2305 C C . ILE A 1 297 ? 45.079 4.065 -27.846 1.00 50.03 297 ILE A C 1
ATOM 2307 O O . ILE A 1 297 ? 45.546 3.344 -26.966 1.00 50.03 297 ILE A O 1
ATOM 2311 N N . ARG A 1 298 ? 45.755 4.285 -28.981 1.00 48.41 298 ARG A N 1
ATOM 2312 C CA . ARG A 1 298 ? 47.040 3.603 -29.276 1.00 48.41 298 ARG A CA 1
ATOM 2313 C C . ARG A 1 298 ? 48.300 4.261 -28.694 1.00 48.41 298 ARG A C 1
ATOM 2315 O O . ARG A 1 298 ? 49.375 3.686 -28.829 1.00 48.41 298 ARG A O 1
ATOM 2322 N N . ASP A 1 299 ? 48.204 5.425 -28.051 1.00 48.12 299 ASP A N 1
ATOM 2323 C CA . ASP A 1 299 ? 49.358 6.109 -27.444 1.00 48.12 299 ASP A CA 1
ATOM 2324 C C . ASP A 1 299 ? 48.981 6.766 -26.109 1.00 48.12 299 ASP A C 1
ATOM 2326 O O . ASP A 1 299 ? 48.298 7.786 -26.062 1.00 48.12 299 ASP A O 1
ATOM 2330 N N . THR A 1 300 ? 49.418 6.163 -25.005 1.00 48.12 300 THR A N 1
ATOM 2331 C CA . THR A 1 300 ? 49.067 6.566 -23.632 1.00 48.12 300 THR A CA 1
ATOM 2332 C C . THR A 1 300 ? 49.902 7.732 -23.089 1.00 48.12 300 THR A C 1
ATOM 2334 O O . THR A 1 300 ? 49.655 8.186 -21.964 1.00 48.12 300 THR A O 1
ATOM 2337 N N . ASN A 1 301 ? 50.908 8.182 -23.849 1.00 47.22 301 ASN A N 1
ATOM 2338 C CA . ASN A 1 301 ? 51.932 9.134 -23.408 1.00 47.22 301 ASN A CA 1
ATOM 2339 C C . ASN A 1 301 ? 51.752 10.551 -23.975 1.00 47.22 301 ASN A C 1
ATOM 2341 O O . ASN A 1 301 ? 52.562 11.423 -23.666 1.00 47.22 301 ASN A O 1
ATOM 2345 N N . ASP A 1 302 ? 50.713 10.793 -24.777 1.00 47.25 302 ASP A N 1
ATOM 2346 C CA . ASP A 1 302 ? 50.400 12.111 -25.330 1.00 47.25 302 ASP A CA 1
ATOM 2347 C C . ASP A 1 302 ? 49.498 12.897 -24.353 1.00 47.25 302 ASP A C 1
ATOM 2349 O O . ASP A 1 302 ? 48.364 12.485 -24.102 1.00 47.25 302 ASP A O 1
ATOM 2353 N N . PRO A 1 303 ? 49.978 13.998 -23.745 1.00 44.16 303 PRO A N 1
ATOM 2354 C CA . PRO A 1 303 ? 49.184 14.828 -22.838 1.00 44.16 303 PRO A CA 1
ATOM 2355 C C . PRO A 1 303 ? 48.247 15.794 -23.581 1.00 44.16 303 PRO A C 1
ATOM 2357 O O . PRO A 1 303 ? 47.533 16.566 -22.938 1.00 44.16 303 PRO A O 1
ATOM 2360 N N . SER A 1 304 ? 48.270 15.806 -24.916 1.00 44.44 304 SER A N 1
ATOM 2361 C CA . SER A 1 304 ? 47.413 16.671 -25.722 1.00 44.44 304 SER A CA 1
ATOM 2362 C C . SER A 1 304 ? 45.962 16.182 -25.636 1.00 44.44 304 SER A C 1
ATOM 2364 O O . SER A 1 304 ? 45.715 14.991 -25.833 1.00 44.44 304 SER A O 1
ATOM 2366 N N . PRO A 1 305 ? 44.967 17.056 -25.393 1.00 42.12 305 PRO A N 1
ATOM 2367 C CA . PRO A 1 305 ? 43.563 16.713 -25.581 1.00 42.12 305 PRO A CA 1
ATOM 2368 C C . PRO A 1 305 ? 43.285 16.642 -27.088 1.00 42.12 305 PRO A C 1
ATOM 2370 O O . PRO A 1 305 ? 42.646 17.520 -27.666 1.00 42.12 305 PRO A O 1
ATOM 2373 N N . THR A 1 306 ? 43.836 15.641 -27.770 1.00 42.62 306 THR A N 1
ATOM 2374 C CA . THR A 1 306 ? 43.553 15.408 -29.183 1.00 42.62 306 THR A CA 1
ATOM 2375 C C . THR A 1 306 ? 42.151 14.823 -29.238 1.00 42.62 306 THR A C 1
ATOM 2377 O O . THR A 1 306 ? 41.941 13.650 -28.943 1.00 42.62 306 THR A O 1
ATOM 2380 N N . VAL A 1 307 ? 41.169 15.683 -29.516 1.00 43.38 307 VAL A N 1
ATOM 2381 C CA . VAL A 1 307 ? 39.749 15.325 -29.595 1.00 43.38 307 VAL A CA 1
ATOM 2382 C C . VAL A 1 307 ? 39.564 14.355 -30.762 1.00 43.38 307 VAL A C 1
ATOM 2384 O O . VAL A 1 307 ? 39.366 14.764 -31.905 1.00 43.38 307 VAL A O 1
ATOM 2387 N N . ALA A 1 308 ? 39.658 13.058 -30.487 1.00 42.19 308 ALA A N 1
ATOM 2388 C CA . ALA A 1 308 ? 39.264 12.029 -31.429 1.00 42.19 308 ALA A CA 1
ATOM 2389 C C . ALA A 1 308 ? 37.737 12.038 -31.524 1.00 42.19 308 ALA A C 1
ATOM 2391 O O . ALA A 1 308 ? 37.042 11.538 -30.642 1.00 42.19 308 ALA A O 1
ATOM 2392 N N . ARG A 1 309 ? 37.202 12.659 -32.580 1.00 47.06 309 ARG A N 1
ATOM 2393 C CA . ARG A 1 309 ? 35.760 12.663 -32.847 1.00 47.06 309 ARG A CA 1
ATOM 2394 C C . ARG A 1 309 ? 35.373 11.362 -33.528 1.00 47.06 309 ARG A C 1
ATOM 2396 O O . ARG A 1 309 ? 35.513 11.214 -34.746 1.00 47.06 309 ARG A O 1
ATOM 2403 N N . CYS A 1 310 ? 34.896 10.445 -32.713 1.00 46.16 310 CYS A N 1
ATOM 2404 C CA . CYS A 1 310 ? 34.179 9.263 -33.139 1.00 46.16 310 CYS A CA 1
ATOM 2405 C C . CYS A 1 310 ? 32.837 9.237 -32.401 1.00 46.16 310 CYS A C 1
ATOM 2407 O O . CYS A 1 310 ? 32.708 9.777 -31.302 1.00 46.16 310 CYS A O 1
ATOM 2409 N N . GLY A 1 311 ? 31.790 8.724 -33.031 1.00 52.22 311 GLY A N 1
ATOM 2410 C CA . GLY A 1 311 ? 30.460 8.824 -32.442 1.00 52.22 311 GLY A CA 1
ATOM 2411 C C . GLY A 1 311 ? 29.396 8.093 -33.231 1.00 52.22 311 GLY A C 1
ATOM 2412 O O . GLY A 1 311 ? 29.646 7.600 -34.332 1.00 52.22 311 GLY A O 1
ATOM 2413 N N . ILE A 1 312 ? 28.212 8.035 -32.626 1.00 52.19 312 ILE A N 1
ATOM 2414 C CA . ILE A 1 312 ? 27.015 7.457 -33.220 1.00 52.19 312 ILE A CA 1
ATOM 2415 C C . ILE A 1 312 ? 26.017 8.595 -33.469 1.00 52.19 312 ILE A C 1
ATOM 2417 O O . ILE A 1 312 ? 25.483 9.185 -32.530 1.00 52.19 312 ILE A O 1
ATOM 2421 N N . GLU A 1 313 ? 25.784 8.918 -34.736 1.00 55.41 313 GLU A N 1
ATOM 2422 C CA . GLU A 1 313 ? 24.862 9.973 -35.170 1.00 55.41 313 GLU A CA 1
ATOM 2423 C C . GLU A 1 313 ? 23.536 9.386 -35.648 1.00 55.41 313 GLU A C 1
ATOM 2425 O O . GLU A 1 313 ? 23.520 8.322 -36.256 1.00 55.41 313 GLU A O 1
ATOM 2430 N N . SER A 1 314 ? 22.419 10.084 -35.419 1.00 53.38 314 SER A N 1
ATOM 2431 C CA . SER A 1 314 ? 21.114 9.674 -35.946 1.00 53.38 314 SER A CA 1
ATOM 2432 C C . SER A 1 314 ? 20.791 10.400 -37.257 1.00 53.38 314 SER A C 1
ATOM 2434 O O . SER A 1 314 ? 20.529 11.604 -37.237 1.00 53.38 314 SER A O 1
ATOM 2436 N N . GLY A 1 315 ? 20.787 9.702 -38.391 1.00 49.81 315 GLY A N 1
ATOM 2437 C CA . GLY A 1 315 ? 20.432 10.283 -39.687 1.00 49.81 315 GLY A CA 1
ATOM 2438 C C . GLY A 1 315 ? 18.929 10.561 -39.787 1.00 49.81 315 GLY A C 1
ATOM 2439 O O . GLY A 1 315 ? 18.136 9.628 -39.819 1.00 49.81 315 GLY A O 1
ATOM 2440 N N . GLY A 1 316 ? 18.524 11.835 -39.863 1.00 49.38 316 GLY A N 1
ATOM 2441 C CA . GLY A 1 316 ? 17.141 12.228 -40.192 1.00 49.38 316 GLY A CA 1
ATOM 2442 C C . GLY A 1 316 ? 16.274 12.773 -39.050 1.00 49.38 316 GLY A C 1
ATOM 2443 O O . GLY A 1 316 ? 15.133 13.148 -39.306 1.00 49.38 316 GLY A O 1
ATOM 2444 N N . VAL A 1 317 ? 16.797 12.887 -37.825 1.00 48.06 317 VAL A N 1
ATOM 2445 C CA . VAL A 1 317 ? 16.126 13.580 -36.707 1.00 48.06 317 VAL A CA 1
ATOM 2446 C C . VAL A 1 317 ? 16.818 14.928 -36.480 1.00 48.06 317 VAL A C 1
ATOM 2448 O O . VAL A 1 317 ? 18.046 14.997 -36.466 1.00 48.06 317 VAL A O 1
ATOM 2451 N N . THR A 1 318 ? 16.060 16.019 -36.340 1.00 40.84 318 THR A N 1
ATOM 2452 C CA . THR A 1 318 ? 16.608 17.375 -36.161 1.00 40.84 318 THR A CA 1
ATOM 2453 C C . THR A 1 318 ? 17.223 17.528 -34.759 1.00 40.84 318 THR A C 1
ATOM 2455 O O . THR A 1 318 ? 16.544 17.917 -33.816 1.00 40.84 318 THR A O 1
ATOM 2458 N N . GLY A 1 319 ? 18.508 17.188 -34.618 1.00 43.69 319 GLY A N 1
ATOM 2459 C CA . GLY A 1 319 ? 19.294 17.253 -33.377 1.00 43.69 319 GLY A CA 1
ATOM 2460 C C . GLY A 1 319 ? 20.379 16.169 -33.360 1.00 43.69 319 GLY A C 1
ATOM 2461 O O . GLY A 1 319 ? 20.075 14.982 -33.490 1.00 43.69 319 GLY A O 1
ATOM 2462 N N . HIS A 1 320 ? 21.648 16.551 -33.210 1.00 46.94 320 HIS A N 1
ATOM 2463 C CA . HIS A 1 320 ? 22.796 15.649 -33.349 1.00 46.94 320 HIS A CA 1
ATOM 2464 C C . HIS A 1 320 ? 23.337 15.229 -31.967 1.00 46.94 320 HIS A C 1
ATOM 2466 O O . HIS A 1 320 ? 23.639 16.080 -31.129 1.00 46.94 320 HIS A O 1
ATOM 2472 N N . LEU A 1 321 ? 23.515 13.919 -31.727 1.00 46.47 321 LEU A N 1
ATOM 2473 C CA . LEU A 1 321 ? 24.563 13.471 -30.795 1.00 46.47 321 LEU A CA 1
ATOM 2474 C C . LEU A 1 321 ? 25.859 13.553 -31.589 1.00 46.47 321 LEU A C 1
ATOM 2476 O O . LEU A 1 321 ? 26.020 12.814 -32.554 1.00 46.47 321 LEU A O 1
ATOM 2480 N N . SER A 1 322 ? 26.718 14.502 -31.241 1.00 46.72 322 SER A N 1
ATOM 2481 C CA . SER A 1 322 ? 27.798 14.948 -32.123 1.00 46.72 322 SER A CA 1
ATOM 2482 C C . SER A 1 322 ? 29.112 14.209 -31.905 1.00 46.72 322 SER A C 1
ATOM 2484 O O . SER A 1 322 ? 29.934 14.226 -32.809 1.00 46.72 322 SER A O 1
ATOM 2486 N N . CYS A 1 323 ? 29.360 13.600 -30.737 1.00 48.78 323 CYS A N 1
ATOM 2487 C CA . CYS A 1 323 ? 30.419 12.595 -30.522 1.00 48.78 323 CYS A CA 1
ATOM 2488 C C . CYS A 1 323 ? 30.484 12.115 -29.062 1.00 48.78 323 CYS A C 1
ATOM 2490 O O . CYS A 1 323 ? 30.043 12.810 -28.147 1.00 48.78 323 CYS A O 1
ATOM 2492 N N . SER A 1 324 ? 31.096 10.950 -28.847 1.00 52.41 324 SER A N 1
ATOM 2493 C CA . SER A 1 324 ? 31.565 10.481 -27.538 1.00 52.41 324 SER A CA 1
ATOM 2494 C C . SER A 1 324 ? 33.088 10.395 -27.614 1.00 52.41 324 SER A C 1
ATOM 2496 O O . SER A 1 324 ? 33.603 9.781 -28.541 1.00 52.41 324 SER A O 1
ATOM 2498 N N . TYR A 1 325 ? 33.838 11.016 -26.703 1.00 51.22 325 TYR A N 1
ATOM 2499 C CA . TYR A 1 325 ? 35.305 10.950 -26.740 1.00 51.22 325 TYR A CA 1
ATOM 2500 C C . TYR A 1 325 ? 35.912 10.741 -25.358 1.00 51.22 325 TYR A C 1
ATOM 2502 O O . TYR A 1 325 ? 35.403 11.225 -24.345 1.00 51.22 325 TYR A O 1
ATOM 2510 N N . PHE A 1 326 ? 37.035 10.026 -25.331 1.00 51.78 326 PHE A N 1
ATOM 2511 C CA . PHE A 1 326 ? 37.861 9.890 -24.141 1.00 51.78 326 PHE A CA 1
ATOM 2512 C C . PHE A 1 326 ? 38.806 11.082 -24.026 1.00 51.78 326 PHE A C 1
ATOM 2514 O O . PHE A 1 326 ? 39.424 11.499 -25.007 1.00 51.78 326 PHE A O 1
ATOM 2521 N N . TYR A 1 327 ? 38.949 11.619 -22.821 1.00 49.22 327 TYR A N 1
ATOM 2522 C CA . TYR A 1 327 ? 39.980 12.605 -22.529 1.00 49.22 327 TYR A CA 1
ATOM 2523 C C . TYR A 1 327 ? 40.610 12.333 -21.163 1.00 49.22 327 TYR A C 1
ATOM 2525 O O . TYR A 1 327 ? 39.963 11.860 -20.227 1.00 49.22 327 TYR A O 1
ATOM 2533 N N . LYS A 1 328 ? 41.908 12.626 -21.058 1.00 51.19 328 LYS A N 1
ATOM 2534 C CA . LYS A 1 328 ? 42.697 12.425 -19.843 1.00 51.19 328 LYS A CA 1
ATOM 2535 C C . LYS A 1 328 ? 42.846 13.764 -19.131 1.00 51.19 328 LYS A C 1
ATOM 2537 O O . LYS A 1 328 ? 43.606 14.616 -19.578 1.00 51.19 328 LYS A O 1
ATOM 2542 N N . ASN A 1 329 ? 42.139 13.968 -18.018 1.00 50.62 329 ASN A N 1
ATOM 2543 C CA . ASN A 1 329 ? 42.194 15.237 -17.272 1.00 50.62 329 ASN A CA 1
ATOM 2544 C C . ASN A 1 329 ? 43.280 15.259 -16.178 1.00 50.62 329 ASN A C 1
ATOM 2546 O O . ASN A 1 329 ? 43.086 15.819 -15.103 1.00 50.62 329 ASN A O 1
ATOM 2550 N N . GLY A 1 330 ? 44.396 14.556 -16.386 1.00 50.50 330 GLY A N 1
ATOM 2551 C CA . GLY A 1 330 ? 45.496 14.468 -15.413 1.00 50.50 330 GLY A CA 1
ATOM 2552 C C . GLY A 1 330 ? 45.190 13.731 -14.095 1.00 50.50 330 GLY A C 1
ATOM 2553 O O . GLY A 1 330 ? 46.113 13.525 -13.314 1.00 50.50 330 GLY A O 1
ATOM 2554 N N . ILE A 1 331 ? 43.940 13.312 -13.850 1.00 47.84 331 ILE A N 1
ATOM 2555 C CA . ILE A 1 331 ? 43.496 12.617 -12.623 1.00 47.84 331 ILE A CA 1
ATOM 2556 C C . ILE A 1 331 ? 42.903 11.234 -12.948 1.00 47.84 331 ILE A C 1
ATOM 2558 O O . ILE A 1 331 ? 43.194 10.265 -12.253 1.00 47.84 331 ILE A O 1
ATOM 2562 N N . SER A 1 332 ? 42.116 11.123 -14.021 1.00 53.72 332 SER A N 1
ATOM 2563 C CA . SER A 1 332 ? 41.527 9.869 -14.507 1.00 53.72 332 SER A CA 1
ATOM 2564 C C . SER A 1 332 ? 41.147 9.982 -15.988 1.00 53.72 332 SER A C 1
ATOM 2566 O O . SER A 1 332 ? 41.009 11.090 -16.521 1.00 53.72 332 SER A O 1
ATOM 2568 N N . ASP A 1 333 ? 40.994 8.833 -16.646 1.00 55.12 333 ASP A N 1
ATOM 2569 C CA . ASP A 1 333 ? 40.378 8.743 -17.970 1.00 55.12 333 ASP A CA 1
ATOM 2570 C C . ASP A 1 333 ? 38.874 9.027 -17.808 1.00 55.12 333 ASP A C 1
ATOM 2572 O O . ASP A 1 333 ? 38.231 8.473 -16.914 1.00 55.12 333 ASP A O 1
ATOM 2576 N N . GLN A 1 334 ? 38.316 9.925 -18.621 1.00 57.53 334 GLN A N 1
ATOM 2577 C CA . GLN A 1 334 ? 36.893 10.275 -18.601 1.00 57.53 334 GLN A CA 1
ATOM 2578 C C . GLN A 1 334 ? 36.305 10.107 -20.000 1.00 57.53 334 GLN A C 1
ATOM 2580 O O . GLN A 1 334 ? 36.938 10.482 -20.991 1.00 57.53 334 GLN A O 1
ATOM 2585 N N . LEU A 1 335 ? 35.094 9.556 -20.073 1.00 58.69 335 LEU A N 1
ATOM 2586 C CA . LEU A 1 335 ? 34.289 9.530 -21.288 1.00 58.69 335 LEU A CA 1
ATOM 2587 C C . LEU A 1 335 ? 33.354 10.737 -21.271 1.00 58.69 335 LEU A C 1
ATOM 2589 O O . LEU A 1 335 ? 32.664 10.975 -20.283 1.00 58.69 335 LEU A O 1
ATOM 2593 N N . ARG A 1 336 ? 33.312 11.495 -22.362 1.00 59.97 336 ARG A N 1
ATOM 2594 C CA . ARG A 1 336 ? 32.478 12.691 -22.478 1.00 59.97 336 ARG A CA 1
ATOM 2595 C C . ARG A 1 336 ? 31.608 12.611 -23.716 1.00 59.97 336 ARG A C 1
ATOM 2597 O O . ARG A 1 336 ? 32.116 12.370 -24.809 1.00 59.97 336 ARG A O 1
ATOM 2604 N N . ASN A 1 337 ? 30.314 12.859 -23.541 1.00 57.66 337 ASN A N 1
ATOM 2605 C CA . ASN A 1 337 ? 29.385 13.046 -24.651 1.00 57.66 337 ASN A CA 1
ATOM 2606 C C . ASN A 1 337 ? 29.296 14.524 -25.020 1.00 57.66 337 ASN A C 1
ATOM 2608 O O . ASN A 1 337 ? 29.196 15.374 -24.137 1.00 57.66 337 ASN A O 1
ATOM 2612 N N . GLN A 1 338 ? 29.306 14.803 -26.322 1.00 57.25 338 GLN A N 1
ATOM 2613 C CA . GLN A 1 338 ? 29.009 16.099 -26.921 1.00 57.25 338 GLN A CA 1
ATOM 2614 C C . GLN A 1 338 ? 27.664 16.054 -27.644 1.00 57.25 338 GLN A C 1
ATOM 2616 O O . GLN A 1 338 ? 27.437 15.212 -28.517 1.00 57.25 338 GLN A O 1
ATOM 2621 N N . ILE A 1 339 ? 26.789 16.997 -27.306 1.00 55.22 339 ILE A N 1
ATOM 2622 C CA . ILE A 1 339 ? 25.482 17.190 -27.935 1.00 55.22 339 ILE A CA 1
ATOM 2623 C C . ILE A 1 339 ? 25.518 18.507 -28.706 1.00 55.22 339 ILE A C 1
ATOM 2625 O O . ILE A 1 339 ? 25.875 19.549 -28.150 1.00 55.22 339 ILE A O 1
ATOM 2629 N N . ASN A 1 340 ? 25.165 18.455 -29.994 1.00 53.12 340 ASN A N 1
ATOM 2630 C CA . ASN A 1 340 ? 25.178 19.600 -30.911 1.00 53.12 340 ASN A CA 1
ATOM 2631 C C . ASN A 1 340 ? 26.494 20.417 -30.890 1.00 53.12 340 ASN A C 1
ATOM 2633 O O . ASN A 1 340 ? 26.449 21.641 -30.983 1.00 53.12 340 ASN A O 1
ATOM 2637 N N . ASP A 1 341 ? 27.651 19.761 -30.727 1.00 53.59 341 ASP A N 1
ATOM 2638 C CA . ASP A 1 341 ? 28.992 20.377 -30.612 1.00 53.59 341 ASP A CA 1
ATOM 2639 C C . ASP A 1 341 ? 29.175 21.410 -29.466 1.00 53.59 341 ASP A C 1
ATOM 2641 O O . ASP A 1 341 ? 30.187 22.115 -29.435 1.00 53.59 341 ASP A O 1
ATOM 2645 N N . ILE A 1 342 ? 28.229 21.527 -28.521 1.00 48.47 342 ILE A N 1
ATOM 2646 C CA . ILE A 1 342 ? 28.216 22.607 -27.510 1.00 48.47 342 ILE A CA 1
ATOM 2647 C C . ILE A 1 342 ? 28.066 22.066 -26.084 1.00 48.47 342 ILE A C 1
ATOM 2649 O O . ILE A 1 342 ? 28.813 22.485 -25.199 1.00 48.47 342 ILE A O 1
ATOM 2653 N N . ASP A 1 343 ? 27.149 21.126 -25.850 1.00 53.94 343 ASP A N 1
ATOM 2654 C CA . ASP A 1 343 ? 26.891 20.612 -24.504 1.00 53.94 343 ASP A CA 1
ATOM 2655 C C . ASP A 1 343 ? 27.745 19.381 -24.226 1.00 53.94 343 ASP A C 1
ATOM 2657 O O . ASP A 1 343 ? 27.648 18.369 -24.922 1.00 53.94 343 ASP A O 1
ATOM 2661 N N . THR A 1 344 ? 28.590 19.471 -23.197 1.00 58.06 344 THR A N 1
ATOM 2662 C CA . THR A 1 344 ? 29.443 18.367 -22.758 1.00 58.06 344 THR A CA 1
ATOM 2663 C C . THR A 1 344 ? 28.982 17.819 -21.422 1.00 58.06 344 THR A C 1
ATOM 2665 O O . THR A 1 344 ? 28.908 18.570 -20.449 1.00 58.06 344 THR A O 1
ATOM 2668 N N . THR A 1 345 ? 28.759 16.512 -21.340 1.00 61.62 345 THR A N 1
ATOM 2669 C CA . THR A 1 345 ? 28.478 15.838 -20.067 1.00 61.62 345 THR A CA 1
ATOM 2670 C C . THR A 1 345 ? 29.445 14.682 -19.877 1.00 61.62 345 THR A C 1
ATOM 2672 O O . THR A 1 345 ? 29.654 13.881 -20.792 1.00 61.62 345 THR A O 1
ATOM 2675 N N . ASP A 1 346 ? 30.044 14.614 -18.690 1.00 63.38 346 ASP A N 1
ATOM 2676 C CA . ASP A 1 346 ? 30.915 13.508 -18.308 1.00 63.38 346 ASP A CA 1
ATOM 2677 C C . ASP A 1 346 ? 30.058 12.275 -18.003 1.00 63.38 346 ASP A C 1
ATOM 2679 O O . ASP A 1 346 ? 29.055 12.354 -17.290 1.00 63.38 346 ASP A O 1
ATOM 2683 N N . ILE A 1 347 ? 30.449 11.138 -18.573 1.00 59.50 347 ILE A N 1
ATOM 2684 C CA . ILE A 1 347 ? 29.835 9.841 -18.320 1.00 59.50 347 ILE A CA 1
ATOM 2685 C C . ILE A 1 347 ? 30.724 9.104 -17.318 1.00 59.50 347 ILE A C 1
ATOM 2687 O O . ILE A 1 347 ? 31.906 8.877 -17.602 1.00 59.50 347 ILE A O 1
ATOM 2691 N N . PRO A 1 348 ? 30.187 8.711 -16.152 1.00 59.66 348 PRO A N 1
ATOM 2692 C CA . PRO A 1 348 ? 30.966 7.980 -15.170 1.00 59.66 348 PRO A CA 1
ATOM 2693 C C . PRO A 1 348 ? 31.360 6.603 -15.715 1.00 59.66 348 PRO A C 1
ATOM 2695 O O . PRO A 1 348 ? 30.525 5.864 -16.229 1.00 59.66 348 PRO A O 1
ATOM 2698 N N . LEU A 1 349 ? 32.634 6.238 -15.557 1.00 60.78 349 LEU A N 1
ATOM 2699 C CA . LEU A 1 349 ? 33.094 4.872 -15.796 1.00 60.78 349 LEU A CA 1
ATOM 2700 C C . LEU A 1 349 ? 32.725 4.000 -14.578 1.00 60.78 349 LEU A C 1
ATOM 2702 O O . LEU A 1 349 ? 33.234 4.199 -13.478 1.00 60.78 349 LEU A O 1
ATOM 2706 N N . SER A 1 350 ? 31.825 3.048 -14.787 1.00 56.81 350 SER A N 1
ATOM 2707 C CA . SER A 1 350 ? 31.405 1.954 -13.896 1.00 56.81 350 SER A CA 1
ATOM 2708 C C . SER A 1 350 ? 32.064 0.610 -14.267 1.00 56.81 350 SER A C 1
ATOM 2710 O O . SER A 1 350 ? 32.654 0.516 -15.338 1.00 56.81 350 SER A O 1
ATOM 2712 N N . THR A 1 351 ? 31.985 -0.415 -13.407 1.00 57.97 351 THR A N 1
ATOM 2713 C CA . THR A 1 351 ? 32.198 -1.849 -13.746 1.00 57.97 351 THR A CA 1
ATOM 2714 C C . THR A 1 351 ? 30.913 -2.565 -14.145 1.00 57.97 351 THR A C 1
ATOM 2716 O O . THR A 1 351 ? 30.963 -3.665 -14.690 1.00 57.97 351 THR A O 1
ATOM 2719 N N . GLU A 1 352 ? 29.777 -1.958 -13.816 1.00 59.62 352 GLU A N 1
ATOM 2720 C CA . GLU A 1 352 ? 28.440 -2.497 -14.011 1.00 59.62 352 GLU A CA 1
ATOM 2721 C C . GLU A 1 352 ? 27.769 -1.842 -15.216 1.00 59.62 352 GLU A C 1
ATOM 2723 O O . GLU A 1 352 ? 28.188 -0.780 -15.688 1.00 59.62 352 GLU A O 1
ATOM 2728 N N . TRP A 1 353 ? 26.684 -2.459 -15.679 1.00 60.41 353 TRP A N 1
ATOM 2729 C CA . TRP A 1 353 ? 25.788 -1.829 -16.639 1.00 60.41 353 TRP A CA 1
ATOM 2730 C C . TRP A 1 353 ? 25.126 -0.616 -15.989 1.00 60.41 353 TRP A C 1
ATOM 2732 O O . TRP A 1 353 ? 24.420 -0.749 -14.994 1.00 60.41 353 TRP A O 1
ATOM 2742 N N . ILE A 1 354 ? 25.345 0.565 -16.556 1.00 58.72 354 ILE A N 1
ATOM 2743 C CA . ILE A 1 354 ? 24.700 1.805 -16.139 1.00 58.72 354 ILE A CA 1
ATOM 2744 C C . ILE A 1 354 ? 23.806 2.308 -17.267 1.00 58.72 354 ILE A C 1
ATOM 2746 O O . ILE A 1 354 ? 24.213 2.360 -18.427 1.00 58.72 354 ILE A O 1
ATOM 2750 N N . ARG A 1 355 ? 22.579 2.712 -16.941 1.00 64.75 355 ARG A N 1
ATOM 2751 C CA . ARG A 1 355 ? 21.765 3.493 -17.876 1.00 64.75 355 ARG A CA 1
ATOM 2752 C C . ARG A 1 355 ? 22.214 4.945 -17.833 1.00 64.75 355 ARG A C 1
ATOM 2754 O O . ARG A 1 355 ? 22.184 5.578 -16.781 1.00 64.75 355 ARG A O 1
ATOM 2761 N N . TYR A 1 356 ? 22.582 5.477 -18.987 1.00 65.19 356 TYR A N 1
ATOM 2762 C CA . TYR A 1 356 ? 22.850 6.889 -19.186 1.00 65.19 356 TYR A CA 1
ATOM 2763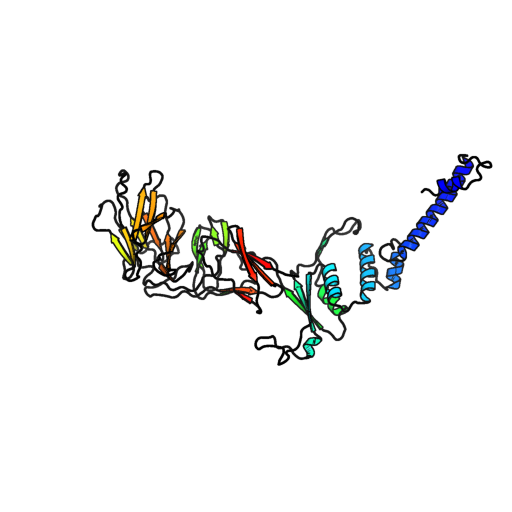 C C . TYR A 1 356 ? 21.690 7.527 -19.948 1.00 65.19 356 TYR A C 1
ATOM 2765 O O . TYR A 1 356 ? 21.317 7.081 -21.036 1.00 65.19 356 TYR A O 1
ATOM 2773 N N . VAL A 1 357 ? 21.120 8.580 -19.364 1.00 61.62 357 VAL A N 1
ATOM 2774 C CA . VAL A 1 357 ? 20.045 9.367 -19.969 1.00 61.62 357 VAL A CA 1
ATOM 2775 C C . VAL A 1 357 ? 20.570 10.759 -20.253 1.00 61.62 357 VAL A C 1
ATOM 2777 O O . VAL A 1 357 ? 21.169 11.391 -19.385 1.00 61.62 357 VAL A O 1
ATOM 2780 N N . SER A 1 358 ? 20.327 11.254 -21.459 1.00 61.34 358 SER A N 1
ATOM 2781 C CA . SER A 1 358 ? 20.603 12.649 -21.780 1.00 61.34 358 SER A CA 1
ATOM 2782 C C . SER A 1 358 ? 19.478 13.254 -22.599 1.00 61.34 358 SER A C 1
ATOM 2784 O O . SER A 1 358 ? 18.933 12.613 -23.495 1.00 61.34 358 SER A O 1
ATOM 2786 N N . SER A 1 359 ? 19.106 14.488 -22.275 1.00 57.31 359 SER A N 1
ATOM 2787 C CA . SER A 1 359 ? 18.140 15.252 -23.058 1.00 57.31 359 SER A CA 1
ATOM 2788 C C . SER A 1 359 ? 18.823 15.886 -24.260 1.00 57.31 359 SER A C 1
ATOM 2790 O O . SER A 1 359 ? 19.899 16.469 -24.120 1.00 57.31 359 SER A O 1
ATOM 2792 N N . ILE A 1 360 ? 18.156 15.886 -25.406 1.00 52.94 360 ILE A N 1
ATOM 2793 C CA . ILE A 1 360 ? 18.537 16.727 -26.540 1.00 52.94 360 ILE A CA 1
ATOM 2794 C C . ILE A 1 360 ? 17.431 17.742 -26.740 1.00 52.94 360 ILE A C 1
ATOM 2796 O O . ILE A 1 360 ? 16.264 17.377 -26.774 1.00 52.94 360 ILE A O 1
ATOM 2800 N N . ASN A 1 361 ? 17.767 19.023 -26.869 1.00 51.81 361 ASN A N 1
ATOM 2801 C CA . ASN A 1 361 ? 16.752 20.028 -27.159 1.00 51.81 361 ASN A CA 1
ATOM 2802 C C . ASN A 1 361 ? 17.163 20.972 -28.284 1.00 51.81 361 ASN A C 1
ATOM 2804 O O . ASN A 1 361 ? 18.281 21.477 -28.308 1.00 51.81 361 ASN A O 1
ATOM 2808 N N . TYR A 1 362 ? 16.172 21.290 -29.124 1.00 49.59 362 TYR A N 1
ATOM 2809 C CA . TYR A 1 362 ? 15.920 22.666 -29.571 1.00 49.59 362 TYR A CA 1
ATOM 2810 C C . TYR A 1 362 ? 14.431 23.060 -29.484 1.00 49.59 362 TYR A C 1
ATOM 2812 O O . TYR A 1 362 ? 14.127 24.249 -29.446 1.00 49.59 362 TYR A O 1
ATOM 2820 N N . THR A 1 363 ? 13.481 22.121 -29.390 1.00 44.78 363 THR A N 1
ATOM 2821 C CA . THR A 1 363 ? 12.087 22.378 -28.970 1.00 44.78 363 THR A CA 1
ATOM 2822 C C . THR A 1 363 ? 11.423 21.043 -28.605 1.00 44.78 363 THR A C 1
ATOM 2824 O O . THR A 1 363 ? 11.190 20.231 -29.485 1.00 44.78 363 THR A O 1
ATOM 2827 N N . SER A 1 364 ? 11.138 20.861 -27.310 1.00 43.78 364 SER A N 1
ATOM 2828 C CA . SER A 1 364 ? 10.458 19.739 -26.625 1.00 43.78 364 SER A CA 1
ATOM 2829 C C . SER A 1 364 ? 11.217 18.417 -26.394 1.00 43.78 364 SER A C 1
ATOM 2831 O O . SER A 1 364 ? 11.258 17.563 -27.262 1.00 43.78 364 SER A O 1
ATOM 2833 N N . GLY A 1 365 ? 11.652 18.200 -25.145 1.00 49.03 365 GLY A N 1
ATOM 2834 C CA . GLY A 1 365 ? 11.392 16.981 -24.353 1.00 49.03 365 GLY A CA 1
ATOM 2835 C C . GLY A 1 365 ? 11.990 15.631 -24.773 1.00 49.03 365 GLY A C 1
ATOM 2836 O O . GLY A 1 365 ? 11.643 14.630 -24.145 1.00 49.03 365 GLY A O 1
ATOM 2837 N N . ASP A 1 366 ? 12.854 15.574 -25.784 1.00 54.69 366 ASP A N 1
ATOM 2838 C CA . ASP A 1 366 ? 13.375 14.310 -26.313 1.00 54.69 366 ASP A CA 1
ATOM 2839 C C . ASP A 1 366 ? 14.574 13.805 -25.491 1.00 54.69 366 ASP A C 1
ATOM 2841 O O . ASP A 1 366 ? 15.668 14.382 -25.507 1.00 54.69 366 ASP A O 1
ATOM 2845 N N . TYR A 1 367 ? 14.378 12.705 -24.760 1.00 55.59 367 TYR A N 1
ATOM 2846 C CA . TYR A 1 367 ? 15.436 12.036 -24.002 1.00 55.59 367 TYR A CA 1
ATOM 2847 C C . TYR A 1 367 ? 15.998 10.856 -24.796 1.00 55.59 367 TYR A C 1
ATOM 2849 O O . TYR A 1 367 ? 15.280 10.081 -25.433 1.00 55.59 367 TYR A O 1
ATOM 2857 N N . ARG A 1 368 ? 17.319 10.708 -24.741 1.00 60.19 368 ARG A N 1
ATOM 2858 C CA . ARG A 1 368 ? 18.041 9.573 -25.306 1.00 60.19 368 ARG A CA 1
ATOM 2859 C C . ARG A 1 368 ? 18.547 8.682 -24.197 1.00 60.19 368 ARG A C 1
ATOM 2861 O O . ARG A 1 368 ? 19.052 9.166 -23.184 1.00 60.19 368 ARG A O 1
ATOM 2868 N N . PHE A 1 369 ? 18.434 7.385 -24.434 1.00 55.62 369 PHE A N 1
ATOM 2869 C CA . PHE A 1 369 ? 18.833 6.352 -23.495 1.00 55.62 369 PHE A CA 1
ATOM 2870 C C . PHE A 1 369 ? 19.957 5.547 -24.121 1.00 55.62 369 PHE A C 1
ATOM 2872 O O . PHE A 1 369 ? 19.841 5.083 -25.260 1.00 55.62 369 PHE A O 1
ATOM 2879 N N . ILE A 1 370 ? 21.043 5.409 -23.372 1.00 57.75 370 ILE A N 1
ATOM 2880 C CA . ILE A 1 370 ? 22.166 4.561 -23.732 1.00 57.75 370 ILE A CA 1
ATOM 2881 C C . ILE A 1 370 ? 22.457 3.679 -22.524 1.00 57.75 370 ILE A C 1
ATOM 2883 O O . ILE A 1 370 ? 22.806 4.192 -21.463 1.00 57.75 370 ILE A O 1
ATOM 2887 N N . ASP A 1 371 ? 22.306 2.367 -22.674 1.00 55.09 371 ASP A N 1
ATOM 2888 C CA . ASP A 1 371 ? 22.737 1.424 -21.646 1.00 55.09 371 ASP A CA 1
ATOM 2889 C C . ASP A 1 371 ? 24.208 1.085 -21.895 1.00 55.09 371 ASP A C 1
ATOM 2891 O O . ASP A 1 371 ? 24.573 0.554 -22.945 1.00 55.09 371 ASP A O 1
ATOM 2895 N N . LEU A 1 372 ? 25.058 1.454 -20.942 1.00 56.78 372 LEU A N 1
ATOM 2896 C CA . LEU A 1 372 ? 26.510 1.425 -21.041 1.00 56.78 372 LEU A CA 1
ATOM 2897 C C . LEU A 1 372 ? 27.063 0.431 -20.026 1.00 56.78 372 LEU A C 1
ATOM 2899 O O . LEU A 1 372 ? 26.987 0.701 -18.829 1.00 56.78 372 LEU A O 1
ATOM 2903 N N . PRO A 1 373 ? 27.678 -0.690 -20.416 1.00 51.53 373 PRO A N 1
ATOM 2904 C CA . PRO A 1 373 ? 28.683 -1.272 -19.565 1.00 51.53 373 PRO A CA 1
ATOM 2905 C C . PRO A 1 373 ? 29.970 -0.483 -19.808 1.00 51.53 373 PRO A C 1
ATOM 2907 O O . PRO A 1 373 ? 30.424 -0.282 -20.933 1.00 51.53 373 PRO A O 1
ATOM 2910 N N . SER A 1 374 ? 30.602 -0.041 -18.742 1.00 50.84 374 SER A N 1
ATOM 2911 C CA . SER A 1 374 ? 32.015 0.305 -18.815 1.00 50.84 374 SER A CA 1
ATOM 2912 C C . SER A 1 374 ? 32.782 -0.758 -18.040 1.00 50.84 374 SER A C 1
ATOM 2914 O O . SER A 1 374 ? 32.263 -1.382 -17.118 1.00 50.84 374 SER A O 1
ATOM 2916 N N . GLN A 1 375 ? 34.011 -1.037 -18.458 1.00 50.19 375 GLN A N 1
ATOM 2917 C CA . GLN A 1 375 ? 34.937 -1.838 -17.670 1.00 50.19 375 GLN A CA 1
ATOM 2918 C C . GLN A 1 375 ? 36.133 -0.941 -17.344 1.00 50.19 375 GLN A C 1
ATOM 2920 O O . GLN A 1 375 ? 36.821 -0.510 -18.270 1.00 50.19 375 GLN A O 1
ATOM 2925 N N . PRO A 1 376 ? 36.443 -0.674 -16.062 1.00 44.25 376 PRO A N 1
ATOM 2926 C CA . PRO A 1 376 ? 37.534 0.219 -15.665 1.00 44.25 376 PRO A CA 1
ATOM 2927 C C . PRO A 1 376 ? 38.920 -0.232 -16.142 1.00 44.25 376 PRO A C 1
ATOM 2929 O O . PRO A 1 376 ? 39.880 0.519 -16.018 1.00 44.25 376 PRO A O 1
ATOM 2932 N N . GLY A 1 377 ? 39.046 -1.467 -16.641 1.00 45.56 377 GLY A N 1
ATOM 2933 C CA . GLY A 1 377 ? 40.309 -2.057 -17.083 1.00 45.56 377 GLY A CA 1
ATOM 2934 C C . GLY A 1 377 ? 40.653 -1.841 -18.557 1.00 45.56 377 GLY A C 1
ATOM 2935 O O . GLY A 1 377 ? 41.761 -2.189 -18.960 1.00 45.56 377 GLY A O 1
ATOM 2936 N N . LEU A 1 378 ? 39.742 -1.293 -19.365 1.00 50.28 378 LEU A N 1
ATOM 2937 C CA . LEU A 1 378 ? 39.947 -1.106 -20.801 1.00 50.28 378 LEU A CA 1
ATOM 2938 C C . LEU A 1 378 ? 39.897 0.388 -21.140 1.00 50.28 378 LEU A C 1
ATOM 2940 O O . LEU A 1 378 ? 38.895 0.886 -21.651 1.00 50.28 378 LEU A O 1
ATOM 2944 N N . SER A 1 379 ? 40.980 1.115 -20.836 1.00 51.06 379 SER A N 1
ATOM 2945 C CA . SER A 1 379 ? 41.172 2.503 -21.282 1.00 51.06 379 SER A CA 1
ATOM 2946 C C . SER A 1 379 ? 40.852 2.620 -22.782 1.00 51.06 379 SER A C 1
ATOM 2948 O O . SER A 1 379 ? 41.571 2.069 -23.616 1.00 51.06 379 SER A O 1
ATOM 2950 N N . GLY A 1 380 ? 39.759 3.312 -23.123 1.00 50.25 380 GLY A N 1
ATOM 2951 C CA . GLY A 1 380 ? 39.321 3.528 -24.506 1.00 50.25 380 GLY A CA 1
ATOM 2952 C C . GLY A 1 380 ? 38.236 2.585 -25.046 1.00 50.25 380 GLY A C 1
ATOM 2953 O O . GLY A 1 380 ? 37.907 2.663 -26.220 1.00 50.25 380 GLY A O 1
ATOM 2954 N N . VAL A 1 381 ? 37.641 1.678 -24.271 1.00 50.94 381 VAL A N 1
ATOM 2955 C CA . VAL A 1 381 ? 36.542 0.840 -24.802 1.00 50.94 381 VAL A CA 1
ATOM 2956 C C . VAL A 1 381 ? 35.194 1.382 -24.340 1.00 50.94 381 VAL A C 1
ATOM 2958 O O . VAL A 1 381 ? 34.945 1.487 -23.141 1.00 50.94 381 VAL A O 1
ATOM 2961 N N . PHE A 1 382 ? 34.349 1.761 -25.304 1.00 55.09 382 PHE A N 1
ATOM 2962 C CA . PHE A 1 382 ? 32.983 2.218 -25.077 1.00 55.09 382 PHE A CA 1
ATOM 2963 C C . PHE A 1 382 ? 32.007 1.171 -25.595 1.00 55.09 382 PHE A C 1
ATOM 2965 O O . PHE A 1 382 ? 31.938 0.866 -26.783 1.00 55.09 382 PHE A O 1
ATOM 2972 N N . ASP A 1 383 ? 31.231 0.626 -24.682 1.00 58.59 383 ASP A N 1
ATOM 2973 C CA . ASP A 1 383 ? 30.285 -0.415 -24.991 1.00 58.59 383 ASP A CA 1
ATOM 2974 C C . ASP A 1 383 ? 28.861 0.185 -24.869 1.00 58.59 383 ASP A C 1
ATOM 2976 O O . ASP A 1 383 ? 28.582 0.893 -23.905 1.00 58.59 383 ASP A O 1
ATOM 2980 N N . ALA A 1 384 ? 27.954 -0.022 -25.840 1.00 61.03 384 ALA A N 1
ATOM 2981 C CA . ALA A 1 384 ? 26.589 0.527 -25.766 1.00 61.03 384 ALA A CA 1
ATOM 2982 C C . ALA A 1 384 ? 25.515 -0.457 -26.253 1.00 61.03 384 ALA A C 1
ATOM 2984 O O . ALA A 1 384 ? 25.696 -1.176 -27.231 1.00 61.03 384 ALA A O 1
ATOM 2985 N N . TRP A 1 385 ? 24.368 -0.486 -25.580 1.00 62.50 385 TRP A N 1
ATOM 2986 C CA . TRP A 1 385 ? 23.265 -1.390 -25.901 1.00 62.50 385 TRP A CA 1
ATOM 2987 C C . TRP A 1 385 ? 21.925 -0.668 -26.011 1.00 62.50 385 TRP A C 1
ATOM 2989 O O . TRP A 1 385 ? 21.701 0.322 -25.315 1.00 62.50 385 TRP A O 1
ATOM 2999 N N . ASN A 1 386 ? 21.042 -1.187 -26.880 1.00 63.97 386 ASN A N 1
ATOM 3000 C CA . ASN A 1 386 ? 19.676 -0.697 -27.108 1.00 63.97 386 ASN A CA 1
ATOM 3001 C C . ASN A 1 386 ? 19.589 0.833 -27.193 1.00 63.97 386 ASN A C 1
ATOM 3003 O O . ASN A 1 386 ? 18.748 1.469 -26.554 1.00 63.97 386 ASN A O 1
ATOM 3007 N N . VAL A 1 387 ? 20.482 1.424 -27.988 1.00 67.94 387 VAL A N 1
ATOM 3008 C CA . VAL A 1 387 ? 20.569 2.875 -28.133 1.00 67.94 387 VAL A CA 1
ATOM 3009 C C . VAL A 1 387 ? 19.295 3.374 -28.814 1.00 67.94 387 VAL A C 1
ATOM 3011 O O . VAL A 1 387 ? 18.957 2.949 -29.921 1.00 67.94 387 VAL A O 1
ATOM 3014 N N . GLN A 1 388 ? 18.577 4.281 -28.156 1.00 69.19 388 GLN A N 1
ATOM 3015 C CA . GLN A 1 388 ? 17.256 4.729 -28.607 1.00 69.19 388 GLN A CA 1
ATOM 3016 C C . GLN A 1 388 ? 17.053 6.235 -28.417 1.00 69.19 388 GLN A C 1
ATOM 3018 O O . GLN A 1 388 ? 17.640 6.862 -27.527 1.00 69.19 388 GLN A O 1
ATOM 3023 N N . ILE A 1 389 ? 16.173 6.799 -29.247 1.00 70.19 389 ILE A N 1
ATOM 3024 C CA . ILE A 1 389 ? 15.655 8.162 -29.094 1.00 70.19 389 ILE A CA 1
ATOM 3025 C C . ILE A 1 389 ? 14.164 8.056 -28.848 1.00 70.19 389 ILE A C 1
ATOM 3027 O O . ILE A 1 389 ? 13.430 7.601 -29.721 1.00 70.19 389 ILE A O 1
ATOM 3031 N N . ASN A 1 390 ? 13.730 8.514 -27.684 1.00 71.69 390 ASN A N 1
ATOM 3032 C CA . ASN A 1 390 ? 12.354 8.396 -27.248 1.00 71.69 390 ASN A CA 1
ATOM 3033 C C . ASN A 1 390 ? 11.719 9.775 -27.103 1.00 71.69 390 ASN A C 1
ATOM 3035 O O . ASN A 1 390 ? 12.361 10.724 -26.653 1.00 71.69 390 ASN A O 1
ATOM 3039 N N . ILE A 1 391 ? 10.430 9.857 -27.427 1.00 68.44 391 ILE A N 1
ATOM 3040 C CA . ILE A 1 391 ? 9.619 11.020 -27.065 1.00 68.44 391 ILE A CA 1
ATOM 3041 C C . ILE A 1 391 ? 9.201 10.902 -25.589 1.00 68.44 391 ILE A C 1
ATOM 3043 O O . ILE A 1 391 ? 8.576 9.911 -25.197 1.00 68.44 391 ILE A O 1
ATOM 3047 N N . GLY A 1 392 ? 9.569 11.883 -24.762 1.00 64.38 392 GLY A N 1
ATOM 3048 C CA . GLY A 1 392 ? 9.280 11.898 -23.321 1.00 64.38 392 GLY A CA 1
ATOM 3049 C C . GLY A 1 392 ? 10.222 11.052 -22.444 1.00 64.38 392 GLY A C 1
ATOM 3050 O O . GLY A 1 392 ? 11.142 10.386 -22.915 1.00 64.38 392 GLY A O 1
ATOM 3051 N N . SER A 1 393 ? 9.993 11.089 -21.129 1.00 64.38 393 SER A N 1
ATOM 3052 C CA . SER A 1 393 ? 10.798 10.429 -20.088 1.00 64.38 393 SER A CA 1
ATOM 3053 C C . SER A 1 393 ? 10.439 8.944 -19.912 1.00 64.38 393 SER A C 1
ATOM 3055 O O . SER A 1 393 ? 10.041 8.517 -18.831 1.00 64.38 393 SER A O 1
ATOM 3057 N N . ALA A 1 394 ? 10.537 8.138 -20.974 1.00 68.19 394 ALA A N 1
ATOM 3058 C CA . ALA A 1 394 ? 10.346 6.689 -20.858 1.00 68.19 394 ALA A CA 1
ATOM 3059 C C . ALA A 1 394 ? 11.598 6.004 -20.335 1.00 68.19 394 ALA A C 1
ATOM 3061 O O . ALA A 1 394 ? 12.627 5.987 -20.998 1.00 68.19 394 ALA A O 1
ATOM 3062 N N . THR A 1 395 ? 11.496 5.398 -19.163 1.00 66.25 395 THR A N 1
ATOM 3063 C CA . THR A 1 395 ? 12.674 4.959 -18.428 1.00 66.25 395 THR A CA 1
ATOM 3064 C C . THR A 1 395 ? 13.184 3.582 -18.794 1.00 66.25 395 THR A C 1
ATOM 3066 O O . THR A 1 395 ? 14.278 3.288 -18.341 1.00 66.25 395 THR A O 1
ATOM 3069 N N . SER A 1 396 ? 12.507 2.811 -19.657 1.00 73.75 396 SER A N 1
ATOM 3070 C CA . SER A 1 396 ? 12.953 1.513 -20.188 1.00 73.75 396 SER A CA 1
ATOM 3071 C C . SER A 1 396 ? 13.014 1.482 -21.727 1.00 73.75 396 SER A C 1
ATOM 3073 O O . SER A 1 396 ? 12.367 2.294 -22.400 1.00 73.75 396 SER A O 1
ATOM 3075 N N . PRO A 1 397 ? 13.817 0.581 -22.325 1.00 71.31 397 PRO A N 1
ATOM 3076 C CA . PRO A 1 397 ? 14.055 0.575 -23.753 1.00 71.31 397 PRO A CA 1
ATOM 3077 C C . PRO A 1 397 ? 13.059 -0.239 -24.556 1.00 71.31 397 PRO A C 1
ATOM 3079 O O . PRO A 1 397 ? 12.537 -1.266 -24.126 1.00 71.31 397 PRO A O 1
ATOM 3082 N N . ILE A 1 398 ? 12.822 0.239 -25.773 1.00 77.25 398 ILE A N 1
ATOM 3083 C CA . ILE A 1 398 ? 11.919 -0.375 -26.734 1.00 77.25 398 ILE A CA 1
ATOM 3084 C C . ILE A 1 398 ? 12.739 -1.315 -27.613 1.00 77.25 398 ILE A C 1
ATOM 3086 O O . ILE A 1 398 ? 13.499 -0.874 -28.479 1.00 77.25 398 ILE A O 1
ATOM 3090 N N . LYS A 1 399 ? 12.570 -2.627 -27.418 1.00 73.56 399 LYS A N 1
ATOM 3091 C CA . LYS A 1 399 ? 13.192 -3.634 -28.286 1.00 73.56 399 LYS A CA 1
ATOM 3092 C C . LYS A 1 399 ? 12.560 -3.577 -29.678 1.00 73.56 399 LYS A C 1
ATOM 3094 O O . LYS A 1 399 ? 11.410 -3.983 -29.886 1.00 73.56 399 LYS A O 1
ATOM 3099 N N . THR A 1 400 ? 13.311 -3.061 -30.648 1.00 68.62 400 THR A N 1
ATOM 3100 C CA . THR A 1 400 ? 12.866 -2.954 -32.042 1.00 68.62 400 THR A CA 1
ATOM 3101 C C . THR A 1 400 ? 13.676 -3.874 -32.942 1.00 68.62 400 THR A C 1
ATOM 3103 O O . THR A 1 400 ? 14.895 -3.900 -32.883 1.00 68.62 400 THR A O 1
ATOM 3106 N N . THR A 1 401 ? 12.996 -4.621 -33.813 1.00 67.88 401 THR A N 1
ATOM 3107 C CA . THR A 1 401 ? 13.621 -5.455 -34.853 1.00 67.88 401 THR A CA 1
ATOM 3108 C C . THR A 1 401 ? 13.591 -4.714 -36.189 1.00 67.88 401 THR A C 1
ATOM 3110 O O . THR A 1 401 ? 13.041 -5.203 -37.174 1.00 67.88 401 THR A O 1
ATOM 3113 N N . GLY A 1 402 ? 14.086 -3.476 -36.182 1.00 66.31 402 GLY A N 1
ATOM 3114 C CA . GLY A 1 402 ? 14.240 -2.673 -37.393 1.00 66.31 402 GLY A CA 1
ATOM 3115 C C . GLY A 1 402 ? 13.038 -1.890 -37.893 1.00 66.31 402 GLY A C 1
ATOM 3116 O O . GLY A 1 402 ? 13.002 -1.526 -39.059 1.00 66.31 402 GLY A O 1
ATOM 3117 N N . ILE A 1 403 ? 12.068 -1.619 -37.022 1.00 74.56 403 ILE A N 1
ATOM 3118 C CA . ILE A 1 403 ? 10.946 -0.719 -37.306 1.00 74.56 403 ILE A CA 1
ATOM 3119 C C . ILE A 1 403 ? 10.706 0.123 -36.053 1.00 74.56 403 ILE A C 1
ATOM 3121 O O . ILE A 1 403 ? 10.789 -0.409 -34.944 1.00 74.56 403 ILE A O 1
ATOM 3125 N N . ILE A 1 404 ? 10.386 1.407 -36.226 1.00 78.94 404 ILE A N 1
ATOM 3126 C CA . ILE A 1 404 ? 9.900 2.283 -35.151 1.00 78.94 404 ILE A CA 1
ATOM 3127 C C . ILE A 1 404 ? 8.747 1.591 -34.414 1.00 78.94 404 ILE A C 1
ATOM 3129 O O . ILE A 1 404 ? 7.759 1.173 -35.024 1.00 78.94 404 ILE A O 1
ATOM 3133 N N . LYS A 1 405 ? 8.863 1.465 -33.090 1.00 81.31 405 LYS A N 1
ATOM 3134 C CA . LYS A 1 405 ? 7.815 0.887 -32.242 1.00 81.31 405 LYS A CA 1
ATOM 3135 C C . LYS A 1 405 ? 7.436 1.829 -31.113 1.00 81.31 405 LYS A C 1
ATOM 3137 O O . LYS A 1 405 ? 8.258 2.582 -30.592 1.00 81.31 405 LYS A O 1
ATOM 3142 N N . LYS A 1 406 ? 6.170 1.715 -30.720 1.00 84.81 406 LYS A N 1
ATOM 3143 C CA . LYS A 1 406 ? 5.621 2.300 -29.503 1.00 84.81 406 LYS A CA 1
ATOM 3144 C C . LYS A 1 406 ? 5.712 1.282 -28.371 1.00 84.81 406 LYS A C 1
ATOM 3146 O O . LYS A 1 406 ? 5.416 0.105 -28.577 1.00 84.81 406 LYS A O 1
ATOM 3151 N N . ARG A 1 407 ? 6.101 1.749 -27.192 1.00 84.94 407 ARG A N 1
ATOM 3152 C CA . ARG A 1 407 ? 6.029 1.005 -25.937 1.00 84.94 407 ARG A CA 1
ATOM 3153 C C . ARG A 1 407 ? 4.702 1.278 -25.258 1.00 84.94 407 ARG A C 1
ATOM 3155 O O . ARG A 1 407 ? 4.212 2.412 -25.283 1.00 84.94 407 ARG A O 1
ATOM 3162 N N . THR A 1 408 ? 4.142 0.244 -24.648 1.00 89.19 408 THR A N 1
ATOM 3163 C CA . THR A 1 408 ? 2.918 0.380 -23.867 1.00 89.19 408 THR A CA 1
ATOM 3164 C C . THR A 1 408 ? 3.215 1.147 -22.583 1.00 89.19 408 THR A C 1
ATOM 3166 O O . THR A 1 408 ? 4.278 1.003 -21.983 1.00 89.19 408 THR A O 1
ATOM 3169 N N . GLN A 1 409 ? 2.277 1.997 -22.183 1.00 89.38 409 GLN A N 1
ATOM 3170 C CA . GLN A 1 409 ? 2.327 2.685 -20.900 1.00 89.38 409 GLN A CA 1
ATOM 3171 C C . GLN A 1 409 ? 2.192 1.684 -19.752 1.00 89.38 409 GLN A C 1
ATOM 3173 O O . GLN A 1 409 ? 1.346 0.791 -19.818 1.00 89.38 409 GLN A O 1
ATOM 3178 N N . ALA A 1 410 ? 2.961 1.883 -18.685 1.00 90.94 410 ALA A N 1
ATOM 3179 C CA . ALA A 1 410 ? 2.761 1.160 -17.441 1.00 90.94 410 ALA A CA 1
ATOM 3180 C C . ALA A 1 410 ? 1.829 1.961 -16.526 1.00 90.94 410 ALA A C 1
ATOM 3182 O O . ALA A 1 410 ? 2.034 3.152 -16.288 1.00 90.94 410 ALA A O 1
ATOM 3183 N N . ASN A 1 411 ? 0.807 1.302 -15.994 1.00 93.94 411 ASN A N 1
ATOM 3184 C CA . ASN A 1 411 ? -0.101 1.886 -15.017 1.00 93.94 411 ASN A CA 1
ATOM 3185 C C . ASN A 1 411 ? -0.042 1.080 -13.729 1.00 93.94 411 ASN A C 1
ATOM 3187 O O . ASN A 1 411 ? -0.021 -0.150 -13.753 1.00 93.94 411 ASN A O 1
ATOM 3191 N N . VAL A 1 412 ? -0.040 1.787 -12.605 1.00 94.81 412 VAL A N 1
ATOM 3192 C CA . VAL A 1 412 ? -0.119 1.171 -11.285 1.00 94.81 412 VAL A CA 1
ATOM 3193 C C . VAL A 1 412 ? -1.300 1.738 -10.552 1.00 94.81 412 VAL A C 1
ATOM 3195 O O . VAL A 1 412 ? -1.482 2.951 -10.534 1.00 94.81 412 VAL A O 1
ATOM 3198 N N . PHE A 1 413 ? -2.073 0.861 -9.931 1.00 94.88 413 PHE A N 1
ATOM 3199 C CA . PHE A 1 413 ? -3.251 1.232 -9.177 1.00 94.88 413 PHE A CA 1
ATOM 3200 C C . PHE A 1 413 ? -3.146 0.751 -7.736 1.00 94.88 413 PHE A C 1
ATOM 3202 O O . PHE A 1 413 ? -2.639 -0.340 -7.470 1.00 94.88 413 PHE A O 1
ATOM 3209 N N . ILE A 1 414 ? -3.664 1.569 -6.826 1.00 94.56 414 ILE A N 1
ATOM 3210 C CA . ILE A 1 414 ? -3.859 1.233 -5.414 1.00 94.56 414 ILE A CA 1
ATOM 3211 C C . ILE A 1 414 ? -5.323 1.479 -5.028 1.00 94.56 414 ILE A C 1
ATOM 3213 O O . ILE A 1 414 ? -5.952 2.369 -5.608 1.00 94.56 414 ILE A O 1
ATOM 3217 N N . PRO A 1 415 ? -5.896 0.718 -4.083 1.00 91.06 415 PRO A N 1
ATOM 3218 C CA . PRO A 1 415 ? -7.249 0.966 -3.607 1.00 91.06 415 PRO A CA 1
ATOM 3219 C C . PRO A 1 415 ? -7.324 2.303 -2.867 1.00 91.06 415 PRO A C 1
ATOM 3221 O O . PRO A 1 415 ? -6.412 2.678 -2.138 1.00 91.06 415 PRO A O 1
ATOM 3224 N N . THR A 1 416 ? -8.433 3.014 -3.021 1.00 90.62 416 THR A N 1
ATOM 3225 C CA . THR A 1 416 ? -8.676 4.297 -2.332 1.00 90.62 416 THR A CA 1
ATOM 3226 C C . THR A 1 416 ? -9.553 4.146 -1.094 1.00 90.62 416 THR A C 1
ATOM 3228 O O . THR A 1 416 ? -9.613 5.047 -0.257 1.00 90.62 416 THR A O 1
ATOM 3231 N N . THR A 1 417 ? -10.258 3.018 -0.976 1.00 83.38 417 THR A N 1
ATOM 3232 C CA . THR A 1 417 ? -11.309 2.832 0.025 1.00 83.38 417 THR A CA 1
ATOM 3233 C C . THR A 1 417 ? -10.771 2.984 1.445 1.00 83.38 417 THR A C 1
ATOM 3235 O O . THR A 1 417 ? -9.841 2.294 1.846 1.00 83.38 417 THR A O 1
ATOM 3238 N N . GLY A 1 418 ? -11.384 3.883 2.217 1.00 79.38 418 GLY A N 1
ATOM 3239 C CA . GLY A 1 418 ? -11.004 4.158 3.605 1.00 79.38 418 GLY A CA 1
ATOM 3240 C C . GLY A 1 418 ? -9.894 5.202 3.783 1.00 79.38 418 GLY A C 1
ATOM 3241 O O . GLY A 1 418 ? -9.587 5.551 4.920 1.00 79.38 418 GLY A O 1
ATOM 3242 N N . ALA A 1 419 ? -9.332 5.745 2.700 1.00 87.38 419 ALA A N 1
ATOM 3243 C CA . ALA A 1 419 ? -8.316 6.793 2.737 1.00 87.38 419 ALA A CA 1
ATOM 3244 C C . ALA A 1 419 ? -8.752 8.038 1.949 1.00 87.38 419 ALA A C 1
ATOM 3246 O O . ALA A 1 419 ? -9.515 7.965 0.990 1.00 87.38 419 ALA A O 1
ATOM 3247 N N . THR A 1 420 ? -8.248 9.204 2.351 1.00 90.44 420 THR A N 1
ATOM 3248 C CA . THR A 1 420 ? -8.482 10.485 1.660 1.00 90.44 420 THR A CA 1
ATOM 3249 C C . THR A 1 420 ? -7.362 10.835 0.679 1.00 90.44 420 THR A C 1
ATOM 3251 O O . THR A 1 420 ? -7.472 11.793 -0.085 1.00 90.44 420 THR A O 1
ATOM 3254 N N . GLY A 1 421 ? -6.270 10.074 0.700 1.00 93.81 421 GLY A N 1
ATOM 3255 C CA . GLY A 1 421 ? -5.111 10.271 -0.157 1.00 93.81 421 GLY A CA 1
ATOM 3256 C C . GLY A 1 421 ? -3.993 9.281 0.143 1.00 93.81 421 GLY A C 1
ATOM 3257 O O . GLY A 1 421 ? -4.143 8.384 0.977 1.00 93.81 421 GLY A O 1
ATOM 3258 N N . CYS A 1 422 ? -2.845 9.479 -0.493 1.00 95.75 422 CYS A N 1
ATOM 3259 C CA . CYS A 1 422 ? -1.617 8.759 -0.183 1.00 95.75 422 CYS A CA 1
ATOM 3260 C C . CYS A 1 422 ? -0.376 9.640 -0.322 1.00 95.75 422 CYS A C 1
ATOM 3262 O O . CYS A 1 422 ? -0.351 10.588 -1.106 1.00 95.75 422 CYS A O 1
ATOM 3264 N N . GLN A 1 423 ? 0.681 9.254 0.383 1.00 96.69 423 GLN A N 1
ATOM 3265 C CA . GLN A 1 423 ? 2.041 9.730 0.173 1.00 96.69 423 GLN A CA 1
ATOM 3266 C C . GLN A 1 423 ? 2.883 8.614 -0.438 1.00 96.69 423 GLN A C 1
ATOM 3268 O O . GLN A 1 423 ? 2.882 7.488 0.065 1.00 96.69 423 GLN A O 1
ATOM 3273 N N . ILE A 1 424 ? 3.627 8.932 -1.491 1.00 96.19 424 ILE A N 1
ATOM 3274 C CA . ILE A 1 424 ? 4.638 8.051 -2.079 1.00 96.19 424 ILE A CA 1
ATOM 3275 C C . ILE A 1 424 ? 5.993 8.519 -1.560 1.00 96.19 424 ILE A C 1
ATOM 3277 O O . ILE A 1 424 ? 6.371 9.662 -1.796 1.00 96.19 424 ILE A O 1
ATOM 3281 N N . LEU A 1 425 ? 6.706 7.659 -0.832 1.00 95.38 425 LEU A N 1
ATOM 3282 C CA . LEU A 1 425 ? 8.029 7.959 -0.287 1.00 95.38 425 LEU A CA 1
ATOM 3283 C C . LEU A 1 425 ? 9.109 7.357 -1.182 1.00 95.38 425 LEU A C 1
ATOM 3285 O O . LEU A 1 425 ? 9.063 6.165 -1.515 1.00 95.38 425 LEU A O 1
ATOM 3289 N N . TYR A 1 426 ? 10.109 8.175 -1.499 1.00 93.94 426 TYR A N 1
ATOM 3290 C CA . TYR A 1 426 ? 11.186 7.822 -2.414 1.00 93.94 426 TYR A CA 1
ATOM 3291 C C . TYR A 1 426 ? 12.527 7.612 -1.703 1.00 93.94 426 TYR A C 1
ATOM 3293 O O . TYR A 1 426 ? 12.763 8.091 -0.594 1.00 93.94 426 TYR A O 1
ATOM 3301 N N . SER A 1 427 ? 13.444 6.925 -2.386 1.00 90.94 427 SER A N 1
ATOM 3302 C CA . SER A 1 427 ? 14.785 6.578 -1.891 1.00 90.94 427 SER A CA 1
ATOM 3303 C C . SER A 1 427 ? 15.670 7.773 -1.517 1.00 90.94 427 SER A C 1
ATOM 3305 O O . SER A 1 427 ? 16.586 7.630 -0.710 1.00 90.94 427 SER A O 1
ATOM 3307 N N . ASN A 1 428 ? 15.414 8.952 -2.084 1.00 89.44 428 ASN A N 1
ATOM 3308 C CA . ASN A 1 428 ? 16.142 10.189 -1.789 1.00 89.44 428 ASN A CA 1
ATOM 3309 C C . ASN A 1 428 ? 15.567 10.962 -0.582 1.00 89.44 428 ASN A C 1
ATOM 3311 O O . ASN A 1 428 ? 16.059 12.043 -0.261 1.00 89.44 428 ASN A O 1
ATOM 3315 N N . GLY A 1 429 ? 14.536 10.426 0.082 1.00 90.00 429 GLY A N 1
ATOM 3316 C CA . GLY A 1 429 ? 13.847 11.065 1.205 1.00 90.00 429 GLY A CA 1
ATOM 3317 C C . GLY A 1 429 ? 12.783 12.091 0.800 1.00 90.00 429 GLY A C 1
ATOM 3318 O O . GLY A 1 429 ? 12.120 12.640 1.681 1.00 90.00 429 GLY A O 1
ATOM 3319 N N . GLU A 1 430 ? 12.594 12.349 -0.498 1.00 93.56 430 GLU A N 1
ATOM 3320 C CA . GLU A 1 430 ? 11.446 13.111 -0.993 1.00 93.56 430 GLU A CA 1
ATOM 3321 C C . GLU A 1 430 ? 10.157 12.290 -0.846 1.00 93.56 430 GLU A C 1
ATOM 3323 O O . GLU A 1 430 ? 10.174 11.056 -0.771 1.00 93.56 430 GLU A O 1
ATOM 3328 N N . TYR A 1 431 ? 9.023 12.984 -0.851 1.00 94.56 431 TYR A N 1
ATOM 3329 C CA . TYR A 1 431 ? 7.713 12.364 -0.969 1.00 94.56 431 TYR A CA 1
ATOM 3330 C C . TYR A 1 431 ? 6.803 13.220 -1.842 1.00 94.56 431 TYR A C 1
ATOM 3332 O O . TYR A 1 431 ? 6.911 14.447 -1.835 1.00 94.56 431 TYR A O 1
ATOM 3340 N N . ASP A 1 432 ? 5.894 12.558 -2.550 1.00 94.31 432 ASP A N 1
ATOM 3341 C CA . ASP A 1 432 ? 4.798 13.211 -3.257 1.00 94.31 432 ASP A CA 1
ATOM 3342 C C . ASP A 1 432 ? 3.477 12.842 -2.575 1.00 94.31 432 ASP A C 1
ATOM 3344 O O . ASP A 1 432 ? 3.265 11.688 -2.196 1.00 94.31 432 ASP A O 1
ATOM 3348 N N . GLU A 1 433 ? 2.593 13.823 -2.403 1.00 95.94 433 G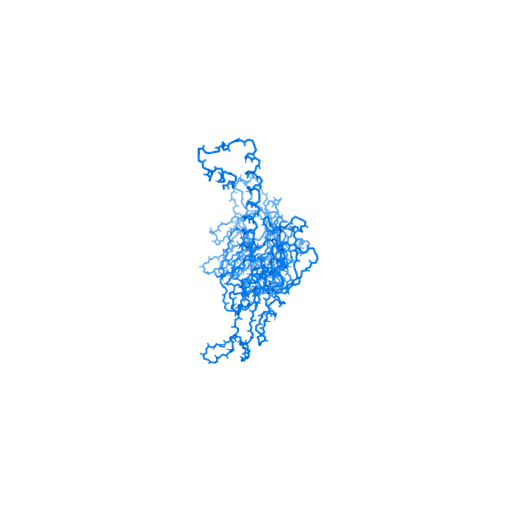LU A N 1
ATOM 3349 C CA . GLU A 1 433 ? 1.289 13.648 -1.768 1.00 95.94 433 GLU A CA 1
ATOM 3350 C C . GLU A 1 433 ? 0.161 13.826 -2.783 1.00 95.94 433 GLU A C 1
ATOM 3352 O O . GLU A 1 433 ? 0.142 14.786 -3.556 1.00 95.94 433 GLU A O 1
ATOM 3357 N N . TYR A 1 434 ? -0.804 12.911 -2.743 1.00 94.81 434 TYR A N 1
ATOM 3358 C CA . TYR A 1 434 ? -1.953 12.898 -3.636 1.00 94.81 434 TYR A CA 1
ATOM 3359 C C . TYR A 1 434 ? -3.238 12.746 -2.838 1.00 94.81 434 TYR A C 1
ATOM 3361 O O . TYR A 1 434 ? -3.334 11.906 -1.944 1.00 94.81 434 TYR A O 1
ATOM 3369 N N . SER A 1 435 ? -4.250 13.537 -3.186 1.00 93.19 435 SER A N 1
ATOM 3370 C CA . SER A 1 435 ? -5.612 13.344 -2.692 1.00 93.19 435 SER A CA 1
ATOM 3371 C C . SER A 1 435 ? -6.361 12.382 -3.605 1.00 93.19 435 SER A C 1
ATOM 3373 O O . SER A 1 435 ? -6.235 12.451 -4.829 1.00 93.19 435 SER A O 1
ATOM 3375 N N . PHE A 1 436 ? -7.168 11.508 -3.016 1.00 91.62 436 PHE A N 1
ATOM 3376 C CA . PHE A 1 436 ? -8.033 10.623 -3.783 1.00 91.62 436 PHE A CA 1
ATOM 3377 C C . PHE A 1 436 ? -9.313 11.359 -4.187 1.00 91.62 436 PHE A C 1
ATOM 3379 O O . PHE A 1 436 ? -9.963 12.003 -3.364 1.00 91.62 436 PHE A O 1
ATOM 3386 N N . SER A 1 437 ? -9.657 11.282 -5.473 1.00 79.12 437 SER A N 1
ATOM 3387 C CA . SER A 1 437 ? -10.975 11.657 -5.989 1.00 79.12 437 SER A CA 1
ATOM 3388 C C . SER A 1 437 ? -11.957 10.487 -5.856 1.00 79.12 437 SER A C 1
ATOM 3390 O O . SER A 1 437 ? -11.570 9.390 -5.459 1.00 79.12 437 SER A O 1
ATOM 3392 N N . GLU A 1 438 ? -13.225 10.693 -6.217 1.00 67.62 438 GLU A N 1
ATOM 3393 C CA . GLU A 1 438 ? -14.197 9.596 -6.323 1.00 67.62 438 GLU A CA 1
ATOM 3394 C C . GLU A 1 438 ? -13.671 8.484 -7.260 1.00 67.62 438 GLU A C 1
ATOM 3396 O O . GLU A 1 438 ? -13.152 8.772 -8.341 1.00 67.62 438 GLU A O 1
ATOM 3401 N N . GLY A 1 439 ? -13.779 7.220 -6.830 1.00 77.56 439 GLY A N 1
ATOM 3402 C CA . GLY A 1 439 ? -13.299 6.031 -7.551 1.00 77.56 439 GLY A CA 1
ATOM 3403 C C . GLY A 1 439 ? -12.711 4.981 -6.602 1.00 77.56 439 GLY A C 1
ATOM 3404 O O . GLY A 1 439 ? -12.229 5.340 -5.536 1.00 77.56 439 GLY A O 1
ATOM 3405 N N . GLU A 1 440 ? -12.760 3.693 -6.966 1.00 85.19 440 GLU A N 1
ATOM 3406 C CA . GLU A 1 440 ? -12.267 2.574 -6.127 1.00 85.19 440 GLU A CA 1
ATOM 3407 C C . GLU A 1 440 ? -10.740 2.407 -6.160 1.00 85.19 440 GLU A C 1
ATOM 3409 O O . GLU A 1 440 ? -10.145 1.849 -5.236 1.00 85.19 440 GLU A O 1
ATOM 3414 N N . PHE A 1 441 ? -10.107 2.902 -7.225 1.00 90.31 441 PHE A N 1
ATOM 3415 C CA . PHE A 1 441 ? -8.676 2.788 -7.462 1.00 90.31 441 PHE A CA 1
ATOM 3416 C C . PHE A 1 441 ? -8.082 4.138 -7.847 1.00 90.31 441 PHE A C 1
ATOM 3418 O O . PHE A 1 441 ? -8.648 4.876 -8.654 1.00 90.31 441 PHE A O 1
ATOM 3425 N N . PHE A 1 442 ? -6.907 4.430 -7.300 1.00 94.44 442 PHE A N 1
ATOM 3426 C CA . PHE A 1 442 ? -6.088 5.571 -7.671 1.00 94.44 442 PHE A CA 1
ATOM 3427 C C . PHE A 1 442 ? -4.936 5.090 -8.541 1.00 94.44 442 PHE A C 1
ATOM 3429 O O . PHE A 1 442 ? -4.187 4.197 -8.142 1.00 94.44 442 PHE A O 1
ATOM 3436 N N . GLN A 1 443 ? -4.797 5.688 -9.723 1.00 95.00 443 GLN A N 1
ATOM 3437 C CA . GLN A 1 443 ? -3.644 5.454 -10.579 1.00 95.00 443 GLN A CA 1
ATOM 3438 C C . GLN A 1 443 ? -2.461 6.272 -10.059 1.00 95.00 443 GLN A C 1
ATOM 3440 O O . GLN A 1 443 ? -2.535 7.500 -10.009 1.00 95.00 443 GLN A O 1
ATOM 3445 N N . LEU A 1 444 ? -1.361 5.602 -9.719 1.00 93.75 444 LEU A N 1
ATOM 3446 C CA . LEU A 1 444 ? -0.111 6.281 -9.415 1.00 93.75 444 LEU A CA 1
ATOM 3447 C C . LEU A 1 444 ? 0.346 7.091 -10.641 1.00 93.75 444 LEU A C 1
ATOM 3449 O O . LEU A 1 444 ? 0.238 6.611 -11.777 1.00 93.75 444 LEU A O 1
ATOM 3453 N N . PRO A 1 445 ? 0.852 8.313 -10.430 1.00 91.75 445 PRO A N 1
ATOM 3454 C CA . PRO A 1 445 ? 1.345 9.139 -11.518 1.00 91.75 445 PRO A CA 1
ATOM 3455 C C . PRO A 1 445 ? 2.552 8.489 -12.185 1.00 91.75 445 PRO A C 1
ATOM 3457 O O . PRO A 1 445 ? 3.314 7.753 -11.557 1.00 91.75 445 PRO A O 1
ATOM 3460 N N . HIS A 1 446 ? 2.721 8.775 -13.473 1.00 88.75 446 HIS A N 1
ATOM 3461 C CA . HIS A 1 446 ? 3.890 8.302 -14.199 1.00 88.75 446 HIS A CA 1
ATOM 3462 C C . HIS A 1 446 ? 5.130 9.101 -13.831 1.00 88.75 446 HIS A C 1
ATOM 3464 O O . HIS A 1 446 ? 5.052 10.290 -13.507 1.00 88.75 446 HIS A O 1
ATOM 3470 N N . SER A 1 447 ? 6.279 8.450 -13.973 1.00 84.06 447 SER A N 1
ATOM 3471 C CA . SER A 1 447 ? 7.567 9.088 -13.776 1.00 84.06 447 SER A CA 1
ATOM 3472 C C . SER A 1 447 ? 7.734 10.293 -14.698 1.00 84.06 447 SER A C 1
ATOM 3474 O O . SER A 1 447 ? 7.573 10.214 -15.920 1.00 84.06 447 SER A O 1
ATOM 3476 N N . THR A 1 448 ? 8.135 11.412 -14.105 1.00 79.44 448 THR A N 1
ATOM 3477 C CA . THR A 1 448 ? 8.588 12.613 -14.828 1.00 79.44 448 THR A CA 1
ATOM 3478 C C . THR A 1 448 ? 10.113 12.708 -14.887 1.00 79.44 448 THR A C 1
ATOM 3480 O O . THR A 1 448 ? 10.661 13.663 -15.438 1.00 79.44 448 THR A O 1
ATOM 3483 N N . ARG A 1 449 ? 10.807 11.730 -14.295 1.00 75.00 449 ARG A N 1
ATOM 3484 C CA . ARG A 1 449 ? 12.262 11.678 -14.140 1.00 75.00 449 ARG A CA 1
ATOM 3485 C C . ARG A 1 449 ? 12.790 10.339 -14.638 1.00 75.00 449 ARG A C 1
ATOM 3487 O O . ARG A 1 449 ? 12.025 9.411 -14.899 1.00 75.00 449 ARG A O 1
ATOM 3494 N N . ASP A 1 450 ? 14.103 10.227 -14.782 1.00 70.12 450 ASP A N 1
ATOM 3495 C CA . ASP A 1 450 ? 14.697 8.926 -15.042 1.00 70.12 450 ASP A CA 1
ATOM 3496 C C . ASP A 1 450 ? 14.666 8.029 -13.793 1.00 70.12 450 ASP A C 1
ATOM 3498 O O . ASP A 1 450 ? 14.718 8.503 -12.657 1.00 70.12 450 ASP A O 1
ATOM 3502 N N . TRP A 1 451 ? 14.609 6.717 -14.020 1.00 66.31 451 TRP A N 1
ATOM 3503 C CA . TRP A 1 451 ? 14.576 5.696 -12.971 1.00 66.31 451 TRP A CA 1
ATOM 3504 C C . TRP A 1 451 ? 15.792 5.735 -12.027 1.00 66.31 451 TRP A C 1
ATOM 3506 O O . TRP A 1 451 ? 15.693 5.288 -10.895 1.00 66.31 451 TRP A O 1
ATOM 3516 N N . GLY A 1 452 ? 16.930 6.297 -12.453 1.00 66.69 452 GLY A N 1
ATOM 3517 C CA . GLY A 1 452 ? 18.183 6.304 -11.704 1.00 66.69 452 GLY A CA 1
ATOM 3518 C C . GLY A 1 452 ? 18.222 7.380 -10.624 1.00 66.69 452 GLY A C 1
ATOM 3519 O O . GLY A 1 452 ? 19.047 7.303 -9.712 1.00 66.69 452 GLY A O 1
ATOM 3520 N N . VAL A 1 453 ? 17.331 8.372 -10.712 1.00 76.88 453 VAL A N 1
ATOM 3521 C CA . VAL A 1 453 ? 17.260 9.501 -9.779 1.00 76.88 453 VAL A CA 1
ATOM 3522 C C . VAL A 1 453 ? 16.653 9.092 -8.445 1.00 76.88 453 VAL A C 1
ATOM 3524 O O . VAL A 1 453 ? 17.179 9.464 -7.393 1.00 76.88 453 VAL A O 1
ATOM 3527 N N . ARG A 1 454 ? 15.529 8.371 -8.469 1.00 86.56 454 ARG A N 1
ATOM 3528 C CA . ARG A 1 454 ? 14.823 7.934 -7.261 1.00 86.56 454 ARG A CA 1
ATOM 3529 C C . ARG A 1 454 ? 13.933 6.726 -7.543 1.00 86.56 454 ARG A C 1
ATOM 3531 O O . ARG A 1 454 ? 13.447 6.550 -8.653 1.00 86.56 454 ARG A O 1
ATOM 3538 N N . TYR A 1 455 ? 13.675 5.948 -6.498 1.00 88.00 455 TYR A N 1
ATOM 3539 C CA . TYR A 1 455 ? 12.818 4.762 -6.543 1.00 88.00 455 TYR A CA 1
ATOM 3540 C C . TYR A 1 455 ? 11.756 4.858 -5.454 1.00 88.00 455 TYR A C 1
ATOM 3542 O O . TYR A 1 455 ? 12.031 5.373 -4.365 1.00 88.00 455 TYR A O 1
ATOM 3550 N N . ALA A 1 456 ? 10.557 4.352 -5.726 1.00 92.88 456 ALA A N 1
ATOM 3551 C CA . ALA A 1 456 ? 9.482 4.284 -4.752 1.00 92.88 456 ALA A CA 1
ATOM 3552 C C . ALA A 1 456 ? 9.767 3.160 -3.744 1.00 92.88 456 ALA A C 1
ATOM 3554 O O . ALA A 1 456 ? 9.992 2.004 -4.111 1.00 92.88 456 ALA A O 1
ATOM 3555 N N . GLN A 1 457 ? 9.759 3.505 -2.457 1.00 94.75 457 GLN A N 1
ATOM 3556 C CA . GLN A 1 457 ? 10.041 2.562 -1.370 1.00 94.75 457 GLN A CA 1
ATOM 3557 C C . GLN A 1 457 ? 8.795 2.230 -0.563 1.00 94.75 457 GLN A C 1
ATOM 3559 O O . GLN A 1 457 ? 8.659 1.121 -0.051 1.00 94.75 457 GLN A O 1
ATOM 3564 N N . LYS A 1 458 ? 7.879 3.189 -0.424 1.00 96.31 458 LYS A N 1
ATOM 3565 C CA . LYS A 1 458 ? 6.707 3.023 0.430 1.00 96.31 458 LYS A CA 1
ATOM 3566 C C . LYS A 1 458 ? 5.549 3.878 -0.049 1.00 96.31 458 LYS A C 1
ATOM 3568 O O . LYS A 1 458 ? 5.762 5.008 -0.474 1.00 96.31 458 LYS A O 1
ATOM 3573 N N . ILE A 1 459 ? 4.334 3.361 0.094 1.00 96.62 459 ILE A N 1
ATOM 3574 C CA . ILE A 1 459 ? 3.103 4.139 -0.064 1.00 96.62 459 ILE A CA 1
ATOM 3575 C C . ILE A 1 459 ? 2.397 4.171 1.288 1.00 96.62 459 ILE A C 1
ATOM 3577 O O . ILE A 1 459 ? 2.137 3.127 1.886 1.00 96.62 459 ILE A O 1
ATOM 3581 N N . VAL A 1 460 ? 2.110 5.367 1.790 1.00 95.50 460 VAL A N 1
ATOM 3582 C CA . VAL A 1 460 ? 1.424 5.588 3.067 1.00 95.50 460 VAL A CA 1
ATOM 3583 C C . VAL A 1 460 ? 0.059 6.189 2.783 1.00 95.50 460 VAL A C 1
ATOM 3585 O O . VAL A 1 460 ? -0.033 7.240 2.158 1.00 95.50 460 VAL A O 1
ATOM 3588 N N . TYR A 1 461 ? -1.004 5.544 3.252 1.00 93.69 461 TYR A N 1
ATOM 3589 C CA . TYR A 1 461 ? -2.349 6.101 3.149 1.00 93.69 461 TYR A CA 1
ATOM 3590 C C . TYR A 1 461 ? -2.534 7.273 4.112 1.00 93.69 461 TYR A C 1
ATOM 3592 O O . TYR A 1 461 ? -2.144 7.206 5.279 1.00 93.69 461 TYR A O 1
ATOM 3600 N N . ILE A 1 462 ? -3.158 8.341 3.621 1.00 91.44 462 ILE A N 1
ATOM 3601 C CA . ILE A 1 462 ? -3.588 9.480 4.427 1.00 91.44 462 ILE A CA 1
ATOM 3602 C C . ILE A 1 462 ? -5.039 9.248 4.818 1.00 91.44 462 ILE A C 1
ATOM 3604 O O . ILE A 1 462 ? -5.909 9.073 3.963 1.00 91.44 462 ILE A O 1
ATOM 3608 N N . THR A 1 463 ? -5.302 9.303 6.117 1.00 82.88 463 THR A N 1
ATOM 3609 C CA . THR A 1 463 ? -6.652 9.271 6.676 1.00 82.88 463 THR A CA 1
ATOM 3610 C C . THR A 1 463 ? -6.907 10.600 7.378 1.00 82.88 463 THR A C 1
ATOM 3612 O O . THR A 1 463 ? -6.369 10.827 8.464 1.00 82.88 463 THR A O 1
ATOM 3615 N N . ASN A 1 464 ? -7.680 11.493 6.763 1.00 64.00 464 ASN A N 1
ATOM 3616 C CA . ASN A 1 464 ? -8.193 12.667 7.465 1.00 64.00 464 ASN A CA 1
ATOM 3617 C C . ASN A 1 464 ? -9.417 12.242 8.285 1.00 64.00 464 ASN A C 1
ATOM 3619 O O . ASN A 1 464 ? -10.367 11.701 7.721 1.00 64.00 464 ASN A O 1
ATOM 3623 N N . TRP A 1 465 ? -9.365 12.472 9.596 1.00 55.38 465 TRP A N 1
ATOM 3624 C CA . TRP A 1 465 ? -10.473 12.258 10.530 1.00 55.38 465 TRP A CA 1
ATOM 3625 C C . TRP A 1 465 ? -11.011 13.597 11.011 1.00 55.38 465 TRP A C 1
ATOM 3627 O O . TRP A 1 465 ? -10.173 14.442 11.412 1.00 55.38 465 TRP A O 1
#

Solvent-accessible surface area (backbone atoms only — not comparable to full-atom values): 26905 Å² total; per-residue (Å²): 132,65,57,46,63,54,56,54,69,71,50,62,88,84,80,58,66,81,79,36,70,71,58,42,53,51,43,48,54,53,25,54,53,52,52,51,50,51,51,52,51,49,49,55,61,38,38,75,40,80,92,54,9,71,92,53,43,64,58,50,26,60,74,65,68,52,86,80,62,90,88,61,47,72,52,60,52,50,49,50,44,51,49,55,63,52,63,75,57,69,95,44,71,70,48,54,42,51,54,38,44,76,62,62,42,50,60,51,75,46,80,44,67,42,64,43,92,89,78,58,61,95,87,61,76,84,44,54,80,71,35,66,43,34,35,39,38,37,34,47,54,83,59,71,29,76,50,68,62,42,91,93,62,57,63,96,88,65,70,65,64,48,77,53,75,81,55,66,64,56,53,49,65,70,69,46,60,88,87,46,44,81,44,82,43,81,32,82,58,63,64,45,57,39,61,45,83,64,74,55,90,65,55,45,58,44,28,86,40,63,43,62,42,32,35,58,86,31,39,77,42,72,44,54,55,52,59,77,68,52,27,26,55,90,52,40,81,57,7,21,64,57,34,32,42,58,29,37,33,79,43,40,27,27,54,36,79,64,40,93,29,27,42,68,50,67,53,95,83,67,62,89,45,54,50,81,45,81,46,77,71,83,57,65,95,90,50,83,65,41,38,37,41,38,38,45,64,72,62,93,82,64,87,65,85,68,80,59,54,31,33,66,27,54,62,89,55,99,68,49,49,58,22,47,35,73,46,73,75,90,79,53,83,41,40,31,41,27,38,66,82,72,50,74,48,80,48,83,83,37,78,43,52,40,81,45,75,48,76,54,77,93,80,75,68,29,31,31,42,36,38,30,45,26,54,84,86,46,82,43,51,45,37,44,32,56,44,43,42,27,49,40,54,44,66,54,71,72,92,35,94,56,45,62,46,73,46,58,44,37,43,34,31,35,70,33,73,90,40,51,22,36,35,42,33,31,70,79,73,52,69,52,78,44,73,58,68,96,62,67,59,43,70,58,70,55,37,87,51,58,57,88,77,45,24,37,32,34,40,38,58,36,68,86,128

Radius of gyration: 38.84 Å; Cα contacts (8 Å, |Δi|>4): 874; chains: 1; bounding box: 87×42×126 Å

Nearest PDB structures (foldseek):
  8v3w-assembly1_N  TM=6.552E-01  e=1.001E-05  Clostridioides difficile
  4dx9-assembly17_g  TM=2.846E-01  e=6.683E+00  Homo sapiens

Sequence (465 aa):
MRTSNLLKTLLPPVSYEPNGERLSVEINAQSAVLDAVEQSAQQVADAVTPFLSGSLIADWERVYAVPVRAGATYQERLSNVLAKMAETGGVSIPYFIQLAATMGYTITIDELQPFRTGINRCGDMLYTADIIWVWRVNIMNAKTPIYQFRVGVSTAGERLLTFGDDIIETVFNDLKPAETLCVFAYHDLSPIDLTTPGLDPRVIYQCDSEHACYGQDGKIYYAAPNEWPVEYQNGTLIGRHEPEPESINLIELSNGVGSGGWQVFNSAAYDPKYTVEVIHGDTPAGIDDYVRVTMVIRDTNDPSPTVARCGIESGGVTGHLSCSYFYKNGISDQLRNQINDIDTTDIPLSTEWIRYVSSINYTSGDYRFIDLPSQPGLSGVFDAWNVQINIGSATSPIKTTGIIKKRTQANVFIPTTGATGCQILYSNGEYDEYSFSEGEFFQLPHSTRDWGVRYAQKIVYITNW

Organism: NCBI:txid2498113

Secondary structure (DSSP, 8-state):
--HHHHHHHTS-TTTS-TT-HHHHHHHHHHHHHHHHHHHHHHHHHHTTSGGG-GGGHHHHHHHTTPPPPTT--HHHHHHHHHHHHHTT---SHHHHHHHHHHTT-EEEEEE-----BTTB-TTS----GGGGGEEEEEEES----EEE--TTTS-TTS-SEEE--SHHHHHHHHHS-TT-EEEEEEE--SPEETTSSSPPTT-EEE-SS-EEEE-TTS-EEEEPTT----EEETTEEEEBPPPPPPEEB-SS-TT-TTSTTEEEEE-TT--TT--EEEEE----TT----EEEEE----TT--S-----EEEEETTSSS-EEEEEEEE-SSSEEEEEEETTTEEEEEP--SSEEEEEEEE-SSS-EEEEEEEE--TTSTTEEEEEEEEEEES---S----SSS--EEPPPEEEEE-TT-SEEEEEETTS-EEEEE--SSSEEEPPPPSS-TTT--EEEEEEE---